Protein AF-A0A2I0TTV3-F1 (afdb_monomer_lite)

Secondary structure (DSSP, 8-state):
-HHHHHHHHTSS---HHHHHHHHHHHHHHHHHTS---HHHHHHHHHHHHHHTTT--S-HHHHHHHHHHHHHHHHHHTHHHHHHHHS--GGGGGGTTHHHHHHHHHHHH---GGGHHHHHHHTTTTHHHHTT--SSS-HHHHHHHHHHHHHHHHHHT--HHHHHHSHHHHHHHH--STT----HHHHHHHHHHHHHH-B-TTS-BHHHHHHHHHHHHHHHHHHHHHHHHHHHHHHHHH-TT-TTHHHHHHHHHHHGGGHHHHHHHHHHHHHTSGGGGGGGGHHHHHHHHHHHHHHHHHHHHHHHTSS--TT--S--HHHHHHHHHHHHHTT-HHHHHHT-HHHHHHHHHHHHHHHHHHHHHHHTTTT-HHHHHHHHHHHHHHHHHHHHHHHHHHHHHHHHHHHHHHHHHHHHHHHHHHHHHHHHHHHTSSS--PPPPPPP--

Organism: NCBI:txid1758121

Sequence (441 aa):
MNLHSKRVISDKKYSEQRLDVLSALVLAENTLNGPSTKQRRLIVSLALSVGTQMKTFKDEELIPLQLVLKKLDLISELTERVRAQCDCCFLYWHRAVFPIYLDDVYENAVDSARLHYMFSALRDCVPAMMHARHLESYEVLLECYDKEIMEVLNEGLDVLEIMRNIHVFVSRYLYNLNNQYPFERADKFNRGIRKLGITPDGQSYLDQFRQLISQIGNAMGYVRMIRSGGLHCCSSAIRQLDSVLSDLTRNFAEGTEYFKMLVDVFAPEFRSPKNMHLRNFYIIVPPLTLNFVEHSISCKEKLNKKNKSGAAFTDDGFAMGVAYILKLLDQYQEFDSLHWFQSVREKYVKEIRAVAKQQNVQSTNQDEKLLQTMNLTHKRLEVCLQEFELLYFSLSSARIFFRADKTAAEENQEKKEKEEESVKASNGDLSNPTPADPVVK

Foldseek 3Di:
DVVLLVVLVVDPDDDVLSVLLSVLVVLLVVLVPDDPDPVSLVSNVVSVVSNPPVVSDDPVRVVVVVVVSVVVVCVNCVVVVVCVVLQLLCCVVVVVVLLVVLVCCVVVVPPLVCVVVVVVSVCSNLVVLCPDPPDPHSVVVVVVSVVVSVVSVVVSDDPVVCLQCVVVVCVVPCPPPPLAAALVVLVVVLVVQPVVDAPPVRHTPLRVVLVVLLVQLVVVVVVVVVVVVVVVVVVVVPPDDDPVCVVVVVVVVVVVCPLVVVLVVCLCVCVDPVNSSLLCVLVNVLSSLVVVLVLLVVLCVCVPDPDNPSRDDDRLSSLLSSLSSCLSSVCPVVNVSNVRLVNLLVVLVVVLVVLVVVLVVCVVVPPVVVNVVSVVVNVVSVSSNVSSVVSVVSNVVSNVVSCVVVVVVVVVVVVVVVVVVVVCVVPVPDDDDDDDDDDDD

Structure (mmCIF, N/CA/C/O backbone):
data_AF-A0A2I0TTV3-F1
#
_entry.id   AF-A0A2I0TTV3-F1
#
loop_
_atom_site.group_PDB
_atom_site.id
_atom_site.type_symbol
_atom_site.label_atom_id
_atom_site.label_alt_id
_atom_site.label_comp_id
_atom_site.label_asym_id
_atom_site.label_entity_id
_atom_site.label_seq_id
_atom_site.pdbx_PDB_ins_code
_atom_site.Cartn_x
_atom_site.Cartn_y
_atom_site.Cartn_z
_atom_site.occupancy
_atom_site.B_iso_or_equiv
_atom_site.auth_seq_id
_atom_site.auth_comp_id
_atom_site.auth_asym_id
_atom_site.auth_atom_id
_atom_site.pdbx_PDB_model_num
ATOM 1 N N . MET A 1 1 ? 38.165 15.149 -43.017 1.00 55.03 1 MET A N 1
ATOM 2 C CA . MET A 1 1 ? 37.683 16.212 -43.926 1.00 55.03 1 MET A CA 1
ATOM 3 C C . MET A 1 1 ? 38.716 17.321 -44.111 1.00 55.03 1 MET A C 1
ATOM 5 O O . MET A 1 1 ? 39.082 17.566 -45.252 1.00 55.03 1 MET A O 1
ATOM 9 N N . ASN A 1 2 ? 39.307 17.868 -43.040 1.00 44.59 2 ASN A N 1
ATOM 10 C CA . ASN A 1 2 ? 40.382 18.879 -43.117 1.00 44.59 2 ASN A CA 1
ATOM 11 C C . ASN A 1 2 ? 41.636 18.535 -43.958 1.00 44.59 2 ASN A C 1
ATOM 13 O O . ASN A 1 2 ? 42.310 19.437 -44.449 1.00 44.59 2 ASN A O 1
ATOM 17 N N . LEU A 1 3 ? 41.989 17.256 -44.135 1.00 50.09 3 LEU A N 1
ATOM 18 C CA . LEU A 1 3 ? 43.100 16.856 -45.018 1.00 50.09 3 LEU A CA 1
ATOM 19 C C . LEU A 1 3 ? 42.711 16.882 -46.510 1.00 50.09 3 LEU A C 1
ATOM 21 O O . LEU A 1 3 ? 43.542 17.176 -47.367 1.00 50.09 3 LEU A O 1
ATOM 25 N N . HIS A 1 4 ? 41.449 16.585 -46.821 1.00 53.66 4 HIS A N 1
ATOM 26 C CA . HIS A 1 4 ? 40.929 16.491 -48.187 1.00 53.66 4 HIS A CA 1
ATOM 27 C C . HIS A 1 4 ? 40.528 17.854 -48.733 1.00 53.66 4 HIS A C 1
ATOM 29 O O . HIS A 1 4 ? 40.815 18.138 -49.892 1.00 53.66 4 HIS A O 1
ATOM 35 N N . SER A 1 5 ? 39.985 18.732 -47.883 1.00 50.31 5 SER A N 1
ATOM 36 C CA . SER A 1 5 ? 39.811 20.146 -48.224 1.00 50.31 5 SER A CA 1
ATOM 37 C C . SER A 1 5 ? 41.149 20.774 -48.632 1.00 50.31 5 SER A C 1
ATOM 39 O O . SER A 1 5 ? 41.233 21.420 -49.671 1.00 50.31 5 SER A O 1
ATOM 41 N N . LYS A 1 6 ? 42.236 20.467 -47.910 1.00 53.91 6 LYS A N 1
ATOM 42 C CA . LYS A 1 6 ? 43.600 20.905 -48.255 1.00 53.91 6 LYS A CA 1
ATOM 43 C C . LYS A 1 6 ? 44.154 20.294 -49.554 1.00 53.91 6 LYS A C 1
ATOM 45 O O . LYS A 1 6 ? 44.851 21.000 -50.276 1.00 53.91 6 LYS A O 1
ATOM 50 N N . ARG A 1 7 ? 43.834 19.034 -49.888 1.00 54.53 7 ARG A N 1
ATOM 51 C CA . ARG A 1 7 ? 44.236 18.386 -51.163 1.00 54.53 7 ARG A CA 1
ATOM 52 C C . ARG A 1 7 ? 43.535 18.970 -52.395 1.00 54.53 7 ARG A C 1
ATOM 54 O O . ARG A 1 7 ? 44.108 18.952 -53.477 1.00 54.53 7 ARG A O 1
ATOM 61 N N . VAL A 1 8 ? 42.311 19.476 -52.251 1.00 53.72 8 VAL A N 1
ATOM 62 C CA . VAL A 1 8 ? 41.564 20.105 -53.358 1.00 53.72 8 VAL A CA 1
ATOM 63 C C . VAL A 1 8 ? 42.044 21.542 -53.614 1.00 53.72 8 VAL A C 1
ATOM 65 O O . VAL A 1 8 ? 42.041 21.994 -54.755 1.00 53.72 8 VAL A O 1
ATOM 68 N N . ILE A 1 9 ? 42.526 22.239 -52.578 1.00 54.19 9 ILE A N 1
ATOM 69 C CA . ILE A 1 9 ? 43.019 23.628 -52.654 1.00 54.19 9 ILE A CA 1
ATOM 70 C C . ILE A 1 9 ? 44.376 23.747 -53.384 1.00 54.19 9 ILE A C 1
ATOM 72 O O . ILE A 1 9 ? 44.709 24.818 -53.889 1.00 54.19 9 ILE A O 1
ATOM 76 N N . SER A 1 10 ? 45.167 22.670 -53.488 1.00 52.09 10 SER A N 1
ATOM 77 C CA . SER A 1 10 ? 46.511 22.709 -54.095 1.00 52.09 10 SER A CA 1
ATOM 78 C C . SER A 1 10 ? 46.545 22.736 -55.632 1.00 52.09 10 SER A C 1
ATOM 80 O O . SER A 1 10 ? 47.626 22.852 -56.207 1.00 52.09 10 SER A O 1
ATOM 82 N N . ASP A 1 11 ? 45.400 22.642 -56.313 1.00 49.00 11 ASP A N 1
ATOM 83 C CA . ASP A 1 11 ? 45.318 22.461 -57.767 1.00 49.00 11 ASP A CA 1
ATOM 84 C C . ASP A 1 11 ? 44.865 23.765 -58.469 1.00 49.00 11 ASP A C 1
ATOM 86 O O . ASP A 1 11 ? 43.726 24.206 -58.335 1.00 49.00 11 ASP A O 1
ATOM 90 N N . LYS A 1 12 ? 45.766 24.418 -59.221 1.00 51.22 12 LYS A N 1
ATOM 91 C CA . LYS A 1 12 ? 45.650 25.808 -59.741 1.00 51.22 12 LYS A CA 1
ATOM 92 C C . LYS A 1 12 ? 44.566 26.073 -60.816 1.00 51.22 12 LYS A C 1
ATOM 94 O O . LYS A 1 12 ? 44.585 27.131 -61.441 1.00 51.22 12 LYS A O 1
ATOM 99 N N . LYS A 1 13 ? 43.608 25.169 -61.043 1.00 51.81 13 LYS A N 1
ATOM 100 C CA . LYS A 1 13 ? 42.448 25.394 -61.931 1.00 51.81 13 LYS A CA 1
ATOM 101 C C . LYS A 1 13 ? 41.146 25.164 -61.162 1.00 51.81 13 LYS A C 1
ATOM 103 O O . LYS A 1 13 ? 40.658 24.039 -61.069 1.00 51.81 13 LYS A O 1
ATOM 108 N N . TYR A 1 14 ? 40.582 26.242 -60.623 1.00 56.88 14 TYR A N 1
ATOM 109 C CA . TYR A 1 14 ? 39.260 26.234 -59.997 1.00 56.88 14 TYR A CA 1
ATOM 110 C C . TYR A 1 14 ? 38.180 26.116 -61.081 1.00 56.88 14 TYR A C 1
ATOM 112 O O . TYR A 1 14 ? 37.900 27.070 -61.798 1.00 56.88 14 TYR A O 1
ATOM 120 N N . SER A 1 15 ? 37.599 24.926 -61.222 1.00 64.75 15 SER A N 1
ATOM 121 C CA . SER A 1 15 ? 36.318 24.730 -61.911 1.00 64.75 15 SER A CA 1
ATOM 122 C C . SER A 1 15 ? 35.194 24.966 -60.897 1.00 64.75 15 SER A C 1
ATOM 124 O O . SER A 1 15 ? 35.332 24.514 -59.759 1.00 64.75 15 SER A O 1
ATOM 126 N N . GLU A 1 16 ? 34.103 25.641 -61.282 1.00 66.81 16 GLU A N 1
ATOM 127 C CA . GLU A 1 16 ? 32.927 25.895 -60.418 1.00 66.81 16 GLU A CA 1
ATOM 128 C C . GLU A 1 16 ? 32.463 24.618 -59.695 1.00 66.81 16 GLU A C 1
ATOM 130 O O . GLU A 1 16 ? 32.281 24.611 -58.480 1.00 66.81 16 GLU A O 1
ATOM 135 N N . GLN A 1 17 ? 32.467 23.486 -60.403 1.00 67.56 17 GLN A N 1
ATOM 136 C CA . GLN A 1 17 ? 32.089 22.178 -59.862 1.00 67.56 17 GLN A CA 1
ATOM 137 C C . GLN A 1 17 ? 32.987 21.689 -58.707 1.00 67.56 17 GLN A C 1
ATOM 139 O O . GLN A 1 17 ? 32.539 20.940 -57.841 1.00 67.56 17 GLN A O 1
ATOM 144 N N . ARG A 1 18 ? 34.269 22.085 -58.660 1.00 70.88 18 ARG A N 1
ATOM 145 C CA . ARG A 1 18 ? 35.173 21.733 -57.545 1.00 70.88 18 ARG A CA 1
ATOM 146 C C . ARG A 1 18 ? 34.912 22.590 -56.304 1.00 70.88 18 ARG A C 1
ATOM 148 O O . ARG A 1 18 ? 35.136 22.121 -55.189 1.00 70.88 18 ARG A O 1
ATOM 155 N N . LEU A 1 19 ? 34.447 23.823 -56.495 1.00 75.94 19 LEU A N 1
ATOM 156 C CA . LEU A 1 19 ? 34.101 24.749 -55.416 1.00 75.94 19 LEU A CA 1
ATOM 157 C C . LEU A 1 19 ? 32.809 24.301 -54.715 1.00 75.94 19 LEU A C 1
ATOM 159 O O . LEU A 1 19 ? 32.746 24.307 -53.483 1.00 75.94 19 LEU A O 1
ATOM 163 N N . ASP A 1 20 ? 31.846 23.793 -55.484 1.00 79.00 20 ASP A N 1
ATOM 164 C CA . ASP A 1 20 ? 30.617 23.184 -54.963 1.00 79.00 20 ASP A CA 1
ATOM 165 C C . ASP A 1 20 ? 30.905 21.934 -54.119 1.00 79.00 20 ASP A C 1
ATOM 167 O O . ASP A 1 20 ? 30.385 21.791 -53.011 1.00 79.00 20 ASP A O 1
ATOM 171 N N . VAL A 1 21 ? 31.806 21.059 -54.585 1.00 79.25 21 VAL A N 1
ATOM 172 C CA . VAL A 1 21 ? 32.236 19.865 -53.834 1.00 79.25 21 VAL A CA 1
ATOM 173 C C . VAL A 1 21 ? 32.922 20.241 -52.522 1.00 79.25 21 VAL A C 1
ATOM 175 O O . VAL A 1 21 ? 32.627 19.656 -51.480 1.00 79.25 21 VAL A O 1
ATOM 178 N N . LEU A 1 22 ? 33.814 21.234 -52.540 1.00 77.56 22 LEU A N 1
ATOM 179 C CA . LEU A 1 22 ? 34.493 21.695 -51.329 1.00 77.56 22 LEU A CA 1
ATOM 180 C C . LEU A 1 22 ? 33.498 22.291 -50.321 1.00 77.56 22 LEU A C 1
ATOM 182 O O . LEU A 1 22 ? 33.570 21.989 -49.130 1.00 77.56 22 LEU A O 1
ATOM 186 N N . SER A 1 23 ? 32.545 23.085 -50.808 1.00 82.56 23 SER A N 1
ATOM 187 C CA . SER A 1 23 ? 31.500 23.699 -49.983 1.00 82.56 23 SER A CA 1
ATOM 188 C C . SER A 1 23 ? 30.578 22.648 -49.363 1.00 82.56 23 SER A C 1
ATOM 190 O O . SER A 1 23 ? 30.254 22.740 -48.179 1.00 82.56 23 SER A O 1
ATOM 192 N N . ALA A 1 24 ? 30.227 21.599 -50.115 1.00 85.00 24 ALA A N 1
ATOM 193 C CA . ALA A 1 24 ? 29.465 20.464 -49.602 1.00 85.00 24 ALA A CA 1
ATOM 194 C C . ALA A 1 24 ? 30.220 19.726 -48.480 1.00 85.00 24 ALA A C 1
ATOM 196 O O . ALA A 1 24 ? 29.636 19.408 -47.446 1.00 85.00 24 ALA A O 1
ATOM 197 N N . LEU A 1 25 ? 31.532 19.511 -48.615 1.00 82.50 25 LEU A N 1
ATOM 198 C CA . LEU A 1 25 ? 32.323 18.851 -47.568 1.00 82.50 25 LEU A CA 1
ATOM 199 C C . LEU A 1 25 ? 32.468 19.702 -46.301 1.00 82.50 25 LEU A C 1
ATOM 201 O O . LEU A 1 25 ? 32.349 19.174 -45.197 1.00 82.50 25 LEU A O 1
ATOM 205 N N . VAL A 1 26 ? 32.654 21.017 -46.438 1.00 84.69 26 VAL A N 1
ATOM 206 C CA . VAL A 1 26 ? 32.671 21.939 -45.288 1.00 84.69 26 VAL A CA 1
ATOM 207 C C . VAL A 1 26 ? 31.306 21.972 -44.593 1.00 84.69 26 VAL A C 1
ATOM 209 O O . VAL A 1 26 ? 31.233 21.960 -43.363 1.00 84.69 26 VAL A O 1
ATOM 212 N N . LEU A 1 27 ? 30.213 21.949 -45.360 1.00 86.88 27 LEU A N 1
ATOM 213 C CA . LEU A 1 27 ? 28.861 21.857 -44.813 1.00 86.88 27 LEU A CA 1
ATOM 214 C C . LEU A 1 27 ? 28.654 20.549 -44.034 1.00 86.88 27 LEU A C 1
ATOM 216 O O . LEU A 1 27 ? 28.093 20.580 -42.937 1.00 86.88 27 LEU A O 1
ATOM 220 N N . ALA A 1 28 ? 29.135 19.417 -44.556 1.00 86.25 28 ALA A N 1
ATOM 221 C CA . ALA A 1 28 ? 29.077 18.127 -43.871 1.00 86.25 28 ALA A CA 1
ATOM 222 C C . ALA A 1 28 ? 29.886 18.133 -42.559 1.00 86.25 28 ALA A C 1
ATOM 224 O O . ALA A 1 28 ? 29.402 17.657 -41.535 1.00 86.25 28 ALA A O 1
ATOM 225 N N . GLU A 1 29 ? 31.086 18.719 -42.551 1.00 84.62 29 GLU A N 1
ATOM 226 C CA . GLU A 1 29 ? 31.913 18.852 -41.344 1.00 84.62 29 GLU A CA 1
ATOM 227 C C . GLU A 1 29 ? 31.228 19.712 -40.269 1.00 84.62 29 GLU A C 1
ATOM 229 O O . GLU A 1 29 ? 31.106 19.302 -39.114 1.00 84.62 29 GLU A O 1
ATOM 234 N N . ASN A 1 30 ? 30.695 20.871 -40.658 1.00 85.88 30 ASN A N 1
ATOM 235 C CA . ASN A 1 30 ? 30.017 21.779 -39.733 1.00 85.88 30 ASN A CA 1
ATOM 236 C C . ASN A 1 30 ? 28.715 21.192 -39.170 1.00 85.88 30 ASN A C 1
ATOM 238 O O . ASN A 1 30 ? 28.368 21.438 -38.015 1.00 85.88 30 ASN A O 1
ATOM 242 N N . THR A 1 31 ? 27.988 20.406 -39.966 1.00 86.62 31 THR A N 1
ATOM 243 C CA . THR A 1 31 ? 26.743 19.759 -39.521 1.00 86.62 31 THR A CA 1
ATOM 244 C C . THR A 1 31 ? 26.992 18.556 -38.612 1.00 86.62 31 THR A C 1
ATOM 246 O O . THR A 1 31 ? 26.189 18.333 -37.701 1.00 86.62 31 THR A O 1
ATOM 249 N N . LEU A 1 32 ? 28.113 17.847 -38.794 1.00 83.44 32 LEU A N 1
ATOM 250 C CA . LEU A 1 32 ? 28.573 16.771 -37.907 1.00 83.44 32 LEU A CA 1
ATOM 251 C C . LEU A 1 32 ? 29.070 17.276 -36.544 1.00 83.44 32 LEU A C 1
ATOM 253 O O . LEU A 1 32 ? 28.938 16.559 -35.557 1.00 83.44 32 LEU A O 1
ATOM 257 N N . ASN A 1 33 ? 29.564 18.515 -36.452 1.00 82.62 33 ASN A N 1
ATOM 258 C CA . ASN A 1 33 ? 30.024 19.137 -35.199 1.00 82.62 33 ASN A CA 1
ATOM 259 C C . ASN A 1 33 ? 28.888 19.557 -34.235 1.00 82.62 33 ASN A C 1
ATOM 261 O O . ASN A 1 33 ? 29.072 20.420 -33.379 1.00 82.62 33 ASN A O 1
ATOM 265 N N . GLY A 1 34 ? 27.695 18.968 -34.336 1.00 79.25 34 GLY A N 1
ATOM 266 C CA . GLY A 1 34 ? 26.606 19.236 -33.396 1.00 79.25 34 GLY A CA 1
ATOM 267 C C . GLY A 1 34 ? 25.599 18.089 -33.280 1.00 79.25 34 GLY A C 1
ATOM 268 O O . GLY A 1 34 ? 25.875 16.979 -33.731 1.00 79.25 34 GLY A O 1
ATOM 269 N N . PRO A 1 35 ? 24.429 18.314 -32.652 1.00 79.56 35 PRO A N 1
ATOM 270 C CA . PRO A 1 35 ? 23.488 17.239 -32.335 1.00 79.56 35 PRO A CA 1
ATOM 271 C C . PRO A 1 35 ? 22.981 16.520 -33.591 1.00 79.56 35 PRO A C 1
ATOM 273 O O . PRO A 1 35 ? 22.618 17.156 -34.579 1.00 79.56 35 PRO A O 1
ATOM 276 N N . SER A 1 36 ? 22.905 15.189 -33.536 1.00 81.75 36 SER A N 1
ATOM 277 C CA . SER A 1 36 ? 22.537 14.321 -34.667 1.00 81.75 36 SER A CA 1
ATOM 278 C C . SER A 1 36 ? 21.022 14.261 -34.914 1.00 81.75 36 SER A C 1
ATOM 280 O O . SER A 1 36 ? 20.390 13.208 -34.856 1.00 81.75 36 SER A O 1
ATOM 282 N N . THR A 1 37 ? 20.403 15.412 -35.186 1.00 85.69 37 THR A N 1
ATOM 283 C CA . THR A 1 37 ? 18.973 15.484 -35.528 1.00 85.69 37 THR A CA 1
ATOM 284 C C . THR A 1 37 ? 18.693 14.866 -36.903 1.00 85.69 37 THR A C 1
ATOM 286 O O . THR A 1 37 ? 19.565 14.851 -37.773 1.00 85.69 37 THR A O 1
ATOM 289 N N . LYS A 1 38 ? 17.456 14.398 -37.147 1.00 84.25 38 LYS A N 1
ATOM 290 C CA . LYS A 1 38 ? 17.036 13.830 -38.451 1.00 84.25 38 LYS A CA 1
ATOM 291 C C . LYS A 1 38 ? 17.371 14.757 -39.632 1.00 84.25 38 LYS A C 1
ATOM 293 O O . LYS A 1 38 ? 17.888 14.305 -40.647 1.00 84.25 38 LYS A O 1
ATOM 298 N N . GLN A 1 39 ? 17.154 16.062 -39.464 1.00 87.75 39 GLN A N 1
ATOM 299 C CA . GLN A 1 39 ? 17.444 17.083 -40.478 1.00 87.75 39 GLN A CA 1
ATOM 300 C C . GLN A 1 39 ? 18.947 17.218 -40.759 1.00 87.75 39 GLN A C 1
ATOM 302 O O . GLN A 1 39 ? 19.353 17.275 -41.915 1.00 87.75 39 GLN A O 1
ATOM 307 N N . ARG A 1 40 ? 19.792 17.225 -39.720 1.00 88.25 40 ARG A N 1
ATOM 308 C CA . ARG A 1 40 ? 21.251 17.330 -39.883 1.00 88.25 40 ARG A CA 1
ATOM 309 C C . ARG A 1 40 ? 21.845 16.085 -40.529 1.00 88.25 40 ARG A C 1
ATOM 311 O O . ARG A 1 40 ? 22.670 16.221 -41.423 1.00 88.25 40 ARG A O 1
ATOM 318 N N . ARG A 1 41 ? 21.381 14.890 -40.148 1.00 85.94 41 ARG A N 1
ATOM 319 C CA . ARG A 1 41 ? 21.803 13.622 -40.773 1.00 85.94 41 ARG A CA 1
ATOM 320 C C . ARG A 1 41 ? 21.450 13.582 -42.263 1.00 85.94 41 ARG A C 1
ATOM 322 O O . ARG A 1 41 ? 22.276 13.179 -43.078 1.00 85.94 41 ARG A O 1
ATOM 329 N N . LEU A 1 42 ? 20.274 14.096 -42.630 1.00 87.38 42 LEU A N 1
ATOM 330 C CA . LEU A 1 42 ? 19.861 14.243 -44.027 1.00 87.38 42 LEU A CA 1
ATOM 331 C C . LEU A 1 42 ? 20.756 15.230 -44.795 1.00 87.38 42 LEU A C 1
ATOM 333 O O . LEU A 1 42 ? 21.198 14.914 -45.897 1.00 87.38 42 LEU A O 1
ATOM 337 N N . ILE A 1 43 ? 21.097 16.378 -44.199 1.00 88.88 43 ILE A N 1
ATOM 338 C CA . ILE A 1 43 ? 22.029 17.346 -44.803 1.00 88.88 43 ILE A CA 1
ATOM 339 C C . ILE A 1 43 ? 23.422 16.730 -44.990 1.00 88.88 43 ILE A C 1
ATOM 341 O O . ILE A 1 43 ? 23.999 16.872 -46.063 1.00 88.88 43 ILE A O 1
ATOM 345 N N . VAL A 1 44 ? 23.944 16.000 -43.998 1.00 88.25 44 VAL A N 1
ATOM 346 C CA . VAL A 1 44 ? 25.232 15.288 -44.097 1.00 88.25 44 VAL A CA 1
ATOM 347 C C . VAL A 1 44 ? 25.198 14.245 -45.217 1.00 88.25 44 VAL A C 1
ATOM 349 O O . VAL A 1 44 ? 26.130 14.175 -46.015 1.00 88.25 44 VAL A O 1
ATOM 352 N N . SER A 1 45 ? 24.120 13.462 -45.316 1.00 86.31 45 SER A N 1
ATOM 353 C CA . SER A 1 45 ? 23.946 12.451 -46.366 1.00 86.31 45 SER A CA 1
ATOM 354 C C . SER A 1 45 ? 23.919 13.074 -47.768 1.00 86.31 45 SER A C 1
ATOM 356 O O . SER A 1 45 ? 24.623 12.608 -48.668 1.00 86.31 45 SER A O 1
ATOM 358 N N . LEU A 1 46 ? 23.181 14.174 -47.946 1.00 86.94 46 LEU A N 1
ATOM 359 C CA . LEU A 1 46 ? 23.123 14.924 -49.204 1.00 86.94 46 LEU A CA 1
ATOM 360 C C . LEU A 1 46 ? 24.478 15.550 -49.555 1.00 86.94 46 LEU A C 1
ATOM 362 O O . LEU A 1 46 ? 24.956 15.410 -50.679 1.00 86.94 46 LEU A O 1
ATOM 366 N N . ALA A 1 47 ? 25.129 16.187 -48.584 1.00 87.38 47 ALA A N 1
ATOM 367 C CA . ALA A 1 47 ? 26.420 16.838 -48.761 1.00 87.38 47 ALA A CA 1
ATOM 368 C C . ALA A 1 47 ? 27.537 15.841 -49.118 1.00 87.38 47 ALA A C 1
ATOM 370 O O . ALA A 1 47 ? 28.358 16.113 -49.992 1.00 87.38 47 ALA A O 1
ATOM 371 N N . LEU A 1 48 ? 27.538 14.651 -48.510 1.00 84.12 48 LEU A N 1
ATOM 372 C CA . LEU A 1 48 ? 28.458 13.566 -48.864 1.00 84.12 48 LEU A CA 1
ATOM 373 C C . LEU A 1 48 ? 28.130 12.936 -50.221 1.00 84.12 48 LEU A C 1
ATOM 375 O O . LEU A 1 48 ? 29.047 12.555 -50.948 1.00 84.12 48 LEU A O 1
ATOM 379 N N . SER A 1 49 ? 26.850 12.863 -50.595 1.00 83.44 49 SER A N 1
ATOM 380 C CA . SER A 1 49 ? 26.433 12.384 -51.920 1.00 83.44 49 SER A CA 1
ATOM 381 C C . SER A 1 49 ? 26.926 13.308 -53.034 1.00 83.44 49 SER A C 1
ATOM 383 O O . SER A 1 49 ? 27.382 12.819 -54.058 1.00 83.44 49 SER A O 1
ATOM 385 N N . VAL A 1 50 ? 26.910 14.629 -52.824 1.00 82.69 50 VAL A N 1
ATOM 386 C CA . VAL A 1 50 ? 27.495 15.613 -53.756 1.00 82.69 50 VAL A CA 1
ATOM 387 C C . VAL A 1 50 ? 29.027 15.571 -53.703 1.00 82.69 50 VAL A C 1
ATOM 389 O O . VAL A 1 50 ? 29.690 15.528 -54.737 1.00 82.69 50 VAL A O 1
ATOM 392 N N . GLY A 1 51 ? 29.607 15.497 -52.502 1.00 75.31 51 GLY A N 1
ATOM 393 C CA . GLY A 1 51 ? 31.057 15.490 -52.295 1.00 75.31 51 GLY A CA 1
ATOM 394 C C . GLY A 1 51 ? 31.793 14.258 -52.844 1.00 75.31 51 GLY A C 1
ATOM 395 O O . GLY A 1 51 ? 33.009 14.295 -53.026 1.00 75.31 51 GLY A O 1
ATOM 396 N N . THR A 1 52 ? 31.079 13.167 -53.131 1.00 74.62 52 THR A N 1
ATOM 397 C CA . THR A 1 52 ? 31.642 11.918 -53.679 1.00 74.62 52 THR A CA 1
ATOM 398 C C . THR A 1 52 ? 31.564 11.819 -55.207 1.00 74.62 52 THR A C 1
ATOM 400 O O . THR A 1 52 ? 32.278 11.001 -55.787 1.00 74.62 52 THR A O 1
ATOM 403 N N . GLN A 1 53 ? 30.800 12.688 -55.885 1.00 70.06 53 GLN A N 1
ATOM 404 C CA . GLN A 1 53 ? 30.614 12.646 -57.348 1.00 70.06 53 GLN A CA 1
ATOM 405 C C . GLN A 1 53 ? 31.915 12.842 -58.144 1.00 70.06 53 GLN A C 1
ATOM 407 O O . GLN A 1 53 ? 32.060 12.302 -59.236 1.00 70.06 53 GLN A O 1
ATOM 412 N N . MET A 1 54 ? 32.895 13.557 -57.583 1.00 64.31 54 MET A N 1
ATOM 413 C CA . MET A 1 54 ? 34.183 13.848 -58.230 1.00 64.31 54 MET A CA 1
ATOM 414 C C . MET A 1 54 ? 35.295 12.829 -57.911 1.00 64.31 54 MET A C 1
ATOM 416 O O . MET A 1 54 ? 36.466 13.114 -58.160 1.00 64.31 54 MET A O 1
ATOM 420 N N . LYS A 1 55 ? 34.973 11.657 -57.328 1.00 65.81 55 LYS A N 1
ATOM 421 C CA . LYS A 1 55 ? 35.966 10.677 -56.822 1.00 65.81 55 LYS A CA 1
ATOM 422 C C . LYS A 1 55 ? 37.028 11.313 -55.907 1.00 65.81 55 LYS A C 1
ATOM 424 O O . LYS A 1 55 ? 38.191 10.919 -55.898 1.00 65.81 55 LYS A O 1
ATOM 429 N N . THR A 1 56 ? 36.634 12.332 -55.143 1.00 64.25 56 THR A N 1
ATOM 430 C CA . THR A 1 56 ? 37.534 13.071 -54.242 1.00 64.25 56 THR A CA 1
ATOM 431 C C . THR A 1 56 ? 38.037 12.200 -53.086 1.00 64.25 56 THR A C 1
ATOM 433 O O . THR A 1 56 ? 39.119 12.444 -52.553 1.00 64.25 56 THR A O 1
ATOM 436 N N . PHE A 1 57 ? 37.281 11.159 -52.729 1.00 65.06 57 PHE A N 1
ATOM 437 C CA . PHE A 1 57 ? 37.686 10.118 -51.789 1.00 65.06 57 PHE A CA 1
ATOM 438 C C . PHE A 1 57 ? 38.110 8.859 -52.541 1.00 65.06 57 PHE A C 1
ATOM 440 O O . PHE A 1 57 ? 37.461 8.469 -53.512 1.00 65.06 57 PHE A O 1
ATOM 447 N N . LYS A 1 58 ? 39.170 8.202 -52.061 1.00 69.88 58 LYS A N 1
ATOM 448 C CA . LYS A 1 58 ? 39.465 6.815 -52.437 1.00 69.88 58 LYS A CA 1
ATOM 449 C C . LYS A 1 58 ? 38.504 5.881 -51.700 1.00 69.88 58 LYS A C 1
ATOM 451 O O . LYS A 1 58 ? 38.128 6.174 -50.564 1.00 69.88 58 LYS A O 1
ATOM 456 N N . ASP A 1 59 ? 38.163 4.743 -52.300 1.00 68.81 59 ASP A N 1
ATOM 457 C CA . ASP A 1 59 ? 37.229 3.774 -51.703 1.00 68.81 59 ASP A CA 1
ATOM 458 C C . ASP A 1 59 ? 37.685 3.308 -50.305 1.00 68.81 59 ASP A C 1
ATOM 460 O O . ASP A 1 59 ? 36.874 3.203 -49.386 1.00 68.81 59 ASP A O 1
ATOM 464 N N . GLU A 1 60 ? 38.998 3.160 -50.100 1.00 74.38 60 GLU A N 1
ATOM 465 C CA . GLU A 1 60 ? 39.622 2.818 -48.810 1.00 74.38 60 GLU A CA 1
ATOM 466 C C . GLU A 1 60 ? 39.353 3.844 -47.691 1.00 74.38 60 GLU A C 1
ATOM 468 O O . GLU A 1 60 ? 39.314 3.486 -46.516 1.00 74.38 60 GLU A O 1
ATOM 473 N N . GLU A 1 61 ? 39.140 5.119 -48.033 1.00 73.75 61 GLU A N 1
ATOM 474 C CA . GLU A 1 61 ? 38.869 6.206 -47.079 1.00 73.75 61 GLU A CA 1
ATOM 475 C C . GLU A 1 61 ? 37.360 6.448 -46.897 1.00 73.75 61 GLU A C 1
ATOM 477 O O . GLU A 1 61 ? 36.917 6.913 -45.842 1.00 73.75 61 GLU A O 1
ATOM 482 N N . LEU A 1 62 ? 36.556 6.114 -47.912 1.00 75.88 62 LEU A N 1
ATOM 483 C CA . LEU A 1 62 ? 35.104 6.285 -47.894 1.00 75.88 62 LEU A CA 1
ATOM 484 C C . LEU A 1 62 ? 34.410 5.210 -47.045 1.00 75.88 62 LEU A C 1
ATOM 486 O O . LEU A 1 62 ? 33.460 5.517 -46.321 1.00 75.88 62 LEU A O 1
ATOM 490 N N . ILE A 1 63 ? 34.901 3.968 -47.092 1.00 81.12 63 ILE A N 1
ATOM 491 C CA . ILE A 1 63 ? 34.324 2.831 -46.358 1.00 81.12 63 ILE A CA 1
ATOM 492 C C . ILE A 1 63 ? 34.311 3.071 -44.831 1.00 81.12 63 ILE A C 1
ATOM 494 O O . ILE A 1 63 ? 33.244 2.925 -44.222 1.00 81.12 63 ILE A O 1
ATOM 498 N N . PRO A 1 64 ? 35.416 3.495 -44.178 1.00 84.62 64 PRO A N 1
ATOM 499 C CA . PRO A 1 64 ? 35.408 3.800 -42.746 1.00 84.62 64 PRO A CA 1
ATOM 500 C C . PRO A 1 64 ? 34.445 4.934 -42.376 1.00 84.62 64 PRO A C 1
ATOM 502 O O . PRO A 1 64 ? 33.752 4.847 -41.362 1.00 84.62 64 PRO A O 1
ATOM 505 N N . LEU A 1 65 ? 34.357 5.979 -43.208 1.00 82.50 65 LEU A N 1
ATOM 506 C CA . LEU A 1 65 ? 33.456 7.111 -42.976 1.00 82.50 65 LEU A CA 1
ATOM 507 C C . LEU A 1 65 ? 31.984 6.678 -43.047 1.00 82.50 65 LEU A C 1
ATOM 509 O O . LEU A 1 65 ? 31.201 7.008 -42.157 1.00 82.50 65 LEU A O 1
ATOM 513 N N . GLN A 1 66 ? 31.615 5.886 -44.056 1.00 82.69 66 GLN A N 1
ATOM 514 C CA . GLN A 1 66 ? 30.268 5.325 -44.180 1.00 82.69 66 GLN A CA 1
ATOM 515 C C . GLN A 1 66 ? 29.909 4.416 -42.999 1.00 82.69 66 GLN A C 1
ATOM 517 O O . GLN A 1 66 ? 28.774 4.445 -42.524 1.00 82.69 66 GLN A O 1
ATOM 522 N N . LEU A 1 67 ? 30.864 3.630 -42.493 1.00 86.50 67 LEU A N 1
ATOM 523 C CA . LEU A 1 67 ? 30.645 2.772 -41.328 1.00 86.50 67 LEU A CA 1
ATOM 524 C C . LEU A 1 67 ? 30.349 3.593 -40.064 1.00 86.50 67 LEU A C 1
ATOM 526 O O . LEU A 1 67 ? 29.437 3.254 -39.310 1.00 86.50 67 LEU A O 1
ATOM 530 N N . VAL A 1 68 ? 31.101 4.671 -39.830 1.00 85.94 68 VAL A N 1
ATOM 531 C CA . VAL A 1 68 ? 30.895 5.555 -38.672 1.00 85.94 68 VAL A CA 1
ATOM 532 C C . VAL A 1 68 ? 29.554 6.281 -38.766 1.00 85.94 68 VAL A C 1
ATOM 534 O O . VAL A 1 68 ? 28.829 6.334 -37.776 1.00 85.94 68 VAL A O 1
ATOM 537 N N . LEU A 1 69 ? 29.174 6.766 -39.951 1.00 85.25 69 LEU A N 1
ATOM 538 C CA . LEU A 1 69 ? 27.874 7.410 -40.163 1.00 85.25 69 LEU A CA 1
ATOM 539 C C . LEU A 1 69 ? 26.710 6.437 -39.947 1.00 85.25 69 LEU A C 1
ATOM 541 O O . LEU A 1 69 ? 25.760 6.780 -39.252 1.00 85.25 69 LEU A O 1
ATOM 545 N N . LYS A 1 70 ? 26.828 5.187 -40.415 1.00 87.56 70 LYS A N 1
ATOM 546 C CA . LYS A 1 70 ? 25.838 4.137 -40.120 1.00 87.56 70 LYS A CA 1
ATOM 547 C C . LYS A 1 70 ? 25.700 3.873 -38.620 1.00 87.56 70 LYS A C 1
ATOM 549 O O . LYS A 1 70 ? 24.589 3.694 -38.130 1.00 87.56 70 LYS A O 1
ATOM 554 N N . LYS A 1 71 ? 26.809 3.852 -37.871 1.00 87.56 71 LYS A N 1
ATOM 555 C CA . LYS A 1 71 ? 26.764 3.723 -36.403 1.00 87.56 71 LYS A CA 1
ATOM 556 C C . LYS A 1 71 ? 26.082 4.929 -35.755 1.00 87.56 71 LYS A C 1
ATOM 558 O O . LYS A 1 71 ? 25.288 4.748 -34.837 1.00 87.56 71 LYS A O 1
ATOM 563 N N . LEU A 1 72 ? 26.356 6.136 -36.247 1.00 85.19 72 LEU A N 1
ATOM 564 C CA . LEU A 1 72 ? 25.727 7.364 -35.766 1.00 85.19 72 LEU A CA 1
ATOM 565 C C . LEU A 1 72 ? 24.212 7.359 -36.011 1.00 85.19 72 LEU A C 1
ATOM 567 O O . LEU A 1 72 ? 23.455 7.729 -35.114 1.00 85.19 72 LEU A O 1
ATOM 571 N N . ASP A 1 73 ? 23.766 6.886 -37.177 1.00 85.38 73 ASP A N 1
ATOM 572 C CA . ASP A 1 73 ? 22.346 6.715 -37.496 1.00 85.38 73 ASP A CA 1
ATOM 573 C C . ASP A 1 73 ? 21.669 5.724 -36.546 1.00 85.38 73 ASP A C 1
ATOM 575 O O . ASP A 1 73 ? 20.617 6.029 -35.982 1.00 85.38 73 ASP A O 1
ATOM 579 N N . LEU A 1 74 ? 22.304 4.572 -36.305 1.00 83.56 74 LEU A N 1
ATOM 580 C CA . LEU A 1 74 ? 21.794 3.553 -35.384 1.00 83.56 74 LEU A CA 1
ATOM 581 C C . LEU A 1 74 ? 21.635 4.088 -33.957 1.00 83.56 74 LEU A C 1
ATOM 583 O O . LEU A 1 74 ? 20.599 3.862 -33.338 1.00 83.56 74 LEU A O 1
ATOM 587 N N . ILE A 1 75 ? 22.632 4.815 -33.445 1.00 85.81 75 ILE A N 1
ATOM 588 C CA . ILE A 1 75 ? 22.579 5.413 -32.102 1.00 85.81 75 ILE A CA 1
ATOM 589 C C . ILE A 1 75 ? 21.494 6.495 -32.042 1.00 85.81 75 ILE A C 1
ATOM 591 O O . ILE A 1 75 ? 20.730 6.550 -31.081 1.00 85.81 75 ILE A O 1
ATOM 595 N N . SER A 1 76 ? 21.390 7.321 -33.085 1.00 85.19 76 SER A N 1
ATOM 596 C CA . SER A 1 76 ? 20.417 8.420 -33.152 1.00 85.19 76 SER A CA 1
ATOM 597 C C . SER A 1 76 ? 18.965 7.936 -33.241 1.00 85.19 76 SER A C 1
ATOM 599 O O . SER A 1 76 ? 18.050 8.681 -32.898 1.00 85.19 76 SER A O 1
ATOM 601 N N . GLU A 1 77 ? 18.740 6.704 -33.702 1.00 85.00 77 GLU A N 1
ATOM 602 C CA . GLU A 1 77 ? 17.416 6.083 -33.850 1.00 85.00 77 GLU A CA 1
ATOM 603 C C . GLU A 1 77 ? 17.131 5.000 -32.807 1.00 85.00 77 GLU A C 1
ATOM 605 O O . GLU A 1 77 ? 16.069 4.379 -32.854 1.00 85.00 77 GLU A O 1
ATOM 610 N N . LEU A 1 78 ? 18.048 4.760 -31.865 1.00 82.56 78 LEU A N 1
ATOM 611 C CA . LEU A 1 78 ? 17.963 3.637 -30.932 1.00 82.56 78 LEU A CA 1
ATOM 612 C C . LEU A 1 78 ? 16.627 3.618 -30.181 1.00 82.56 78 LEU A C 1
ATOM 614 O O . LEU A 1 78 ? 15.945 2.598 -30.160 1.00 82.56 78 LEU A O 1
ATOM 618 N N . THR A 1 79 ? 16.214 4.758 -29.628 1.00 77.31 79 THR A N 1
ATOM 619 C CA . THR A 1 79 ? 14.965 4.871 -28.864 1.00 77.31 79 THR A CA 1
ATOM 620 C C . THR A 1 79 ? 13.725 4.608 -29.722 1.00 77.31 79 THR A C 1
ATOM 622 O O . THR A 1 79 ? 12.801 3.942 -29.263 1.00 77.31 79 THR A O 1
ATOM 625 N N . GLU A 1 80 ? 13.693 5.100 -30.966 1.00 82.25 80 GLU A N 1
ATOM 626 C CA . GLU A 1 80 ? 12.566 4.862 -31.882 1.00 82.25 80 GLU A CA 1
ATOM 627 C C . GLU A 1 80 ? 12.503 3.390 -32.304 1.00 82.25 80 GLU A C 1
ATOM 629 O O . GLU A 1 80 ? 11.422 2.804 -32.324 1.00 82.25 80 GLU A O 1
ATOM 634 N N . ARG A 1 81 ? 13.657 2.765 -32.570 1.00 82.62 81 ARG A N 1
ATOM 635 C CA . ARG A 1 81 ? 13.739 1.347 -32.943 1.00 82.62 81 ARG A CA 1
ATOM 636 C C . ARG A 1 81 ? 13.358 0.422 -31.794 1.00 82.62 81 ARG A C 1
ATOM 638 O O . ARG A 1 81 ? 12.587 -0.503 -32.015 1.00 82.62 81 ARG A O 1
ATOM 645 N N . VAL A 1 82 ? 13.853 0.681 -30.581 1.00 82.06 82 VAL A N 1
ATOM 646 C CA . VAL A 1 82 ? 13.476 -0.093 -29.386 1.00 82.06 82 VAL A CA 1
ATOM 647 C C . VAL A 1 82 ? 11.975 0.029 -29.143 1.00 82.06 82 VAL A C 1
ATOM 649 O O . VAL A 1 82 ? 11.306 -0.985 -28.986 1.00 82.06 82 VAL A O 1
ATOM 652 N N . ARG A 1 83 ? 11.417 1.244 -29.206 1.00 80.62 83 ARG A N 1
ATOM 653 C CA . ARG A 1 83 ? 9.972 1.447 -29.045 1.00 80.62 83 ARG A CA 1
ATOM 654 C C . ARG A 1 83 ? 9.158 0.693 -30.100 1.00 80.62 83 ARG A C 1
ATOM 656 O O . ARG A 1 83 ? 8.166 0.081 -29.743 1.00 80.62 83 ARG A O 1
ATOM 663 N N . ALA A 1 84 ? 9.581 0.706 -31.364 1.00 83.00 84 ALA A N 1
ATOM 664 C CA . ALA A 1 84 ? 8.876 0.009 -32.440 1.00 83.00 84 ALA A CA 1
ATOM 665 C C . ALA A 1 84 ? 8.931 -1.526 -32.320 1.00 83.00 84 ALA A C 1
ATOM 667 O O . ALA A 1 84 ? 8.012 -2.199 -32.767 1.00 83.00 84 ALA A O 1
ATOM 668 N N . GLN A 1 85 ? 10.002 -2.089 -31.750 1.00 82.88 85 GLN A N 1
ATOM 669 C CA . GLN A 1 85 ? 10.133 -3.540 -31.549 1.00 82.88 85 GLN A CA 1
ATOM 670 C C . GLN A 1 85 ? 9.459 -4.033 -30.262 1.00 82.88 85 GLN A C 1
ATOM 672 O O . GLN A 1 85 ? 9.098 -5.201 -30.175 1.00 82.88 85 GLN A O 1
ATOM 677 N N . CYS A 1 86 ? 9.298 -3.159 -29.268 1.00 80.00 86 CYS A N 1
ATOM 678 C CA . CYS A 1 86 ? 8.636 -3.474 -28.004 1.00 80.00 86 CYS A CA 1
ATOM 679 C C . CYS A 1 86 ? 7.143 -3.109 -27.989 1.00 80.00 86 CYS A C 1
ATOM 681 O O . CYS A 1 86 ? 6.522 -3.223 -26.939 1.00 80.00 86 CYS A O 1
ATOM 683 N N . ASP A 1 87 ? 6.579 -2.660 -29.114 1.00 85.06 87 ASP A N 1
ATOM 684 C CA . ASP A 1 87 ? 5.182 -2.237 -29.200 1.00 85.06 87 ASP A CA 1
ATOM 685 C C . ASP A 1 87 ? 4.230 -3.439 -29.116 1.00 85.06 87 ASP A C 1
ATOM 687 O O . ASP A 1 87 ? 4.092 -4.226 -30.057 1.00 85.06 87 ASP A O 1
ATOM 691 N N . CYS A 1 88 ? 3.547 -3.570 -27.980 1.00 88.00 88 CYS A N 1
ATOM 692 C CA . CYS A 1 88 ? 2.573 -4.628 -27.747 1.00 88.00 88 CYS A CA 1
ATOM 693 C C . CYS A 1 88 ? 1.144 -4.262 -28.190 1.00 88.00 88 CYS A C 1
ATOM 695 O O . CYS A 1 88 ? 0.195 -4.939 -27.790 1.00 88.00 88 CYS A O 1
ATOM 697 N N . CYS A 1 89 ? 0.957 -3.249 -29.053 1.00 87.62 89 CYS A N 1
ATOM 698 C CA . CYS A 1 89 ? -0.354 -2.842 -29.588 1.00 87.62 89 CYS A CA 1
ATOM 699 C C . CYS A 1 89 ? -1.221 -4.007 -30.100 1.00 87.62 89 CYS A C 1
ATOM 701 O O . CYS A 1 89 ? -2.450 -3.937 -30.039 1.00 87.62 89 CYS A O 1
ATOM 703 N N . PHE A 1 90 ? -0.604 -5.080 -30.606 1.00 88.19 90 PHE A N 1
ATOM 704 C CA . PHE A 1 90 ? -1.312 -6.254 -31.117 1.00 88.19 90 PHE A CA 1
ATOM 705 C C . PHE A 1 90 ? -2.209 -6.930 -30.064 1.00 88.19 90 PHE A C 1
ATOM 707 O O . PHE A 1 90 ? -3.226 -7.518 -30.431 1.00 88.19 90 PHE A O 1
ATOM 714 N N . LEU A 1 91 ? -1.888 -6.814 -28.767 1.00 87.12 91 LEU A N 1
ATOM 715 C CA . LEU A 1 91 ? -2.673 -7.413 -27.681 1.00 87.12 91 LEU A CA 1
ATOM 716 C C . LEU A 1 91 ? -4.115 -6.902 -27.637 1.00 87.12 91 LEU A C 1
ATOM 718 O O . LEU A 1 91 ? -5.005 -7.642 -27.226 1.00 87.12 91 LEU A O 1
ATOM 722 N N . TYR A 1 92 ? -4.380 -5.694 -28.140 1.00 87.12 92 TYR A N 1
ATOM 723 C CA . TYR A 1 92 ? -5.744 -5.182 -28.276 1.00 87.12 92 TYR A CA 1
ATOM 724 C C . TYR A 1 92 ? -6.641 -6.091 -29.134 1.00 87.12 92 TYR A C 1
ATOM 726 O O . TYR A 1 92 ? -7.823 -6.287 -28.838 1.00 87.12 92 TYR A O 1
ATOM 734 N N . TRP A 1 93 ? -6.079 -6.679 -30.190 1.00 87.75 93 TRP A N 1
ATOM 735 C CA . TRP A 1 93 ? -6.793 -7.592 -31.086 1.00 87.75 93 TRP A CA 1
ATOM 736 C C . TRP A 1 93 ? -6.857 -9.022 -30.542 1.00 87.75 93 TRP A C 1
ATOM 738 O O . TRP A 1 93 ? -7.675 -9.818 -30.991 1.00 87.75 93 TRP A O 1
ATOM 748 N N . HIS A 1 94 ? -6.035 -9.331 -29.540 1.00 88.44 94 HIS A N 1
ATOM 749 C CA . HIS A 1 94 ? -5.908 -10.647 -28.923 1.00 88.44 94 HIS A CA 1
ATOM 750 C C . HIS A 1 94 ? -6.217 -10.608 -27.420 1.00 88.44 94 HIS A C 1
ATOM 752 O O . HIS A 1 94 ? -5.597 -11.316 -26.632 1.00 88.44 94 HIS A O 1
ATOM 758 N N . ARG A 1 95 ? -7.211 -9.807 -27.015 1.00 82.31 95 ARG A N 1
ATOM 759 C CA . ARG A 1 95 ? -7.630 -9.638 -25.609 1.00 82.31 95 ARG A CA 1
ATOM 760 C C . ARG A 1 95 ? -7.974 -10.947 -24.893 1.00 82.31 95 ARG A C 1
ATOM 762 O O . ARG A 1 95 ? -7.756 -11.051 -23.694 1.00 82.31 95 ARG A O 1
ATOM 769 N N . ALA A 1 96 ? -8.417 -11.967 -25.629 1.00 84.50 96 ALA A N 1
ATOM 770 C CA . ALA A 1 96 ? -8.679 -13.306 -25.098 1.00 84.50 96 ALA A CA 1
ATOM 771 C C . ALA A 1 96 ? -7.436 -13.998 -24.496 1.00 84.50 96 ALA A C 1
ATOM 773 O O . ALA A 1 96 ? -7.580 -14.928 -23.712 1.00 84.50 96 ALA A O 1
ATOM 774 N N . VAL A 1 97 ? -6.222 -13.541 -24.825 1.00 86.81 97 VAL A N 1
ATOM 775 C CA . VAL A 1 97 ? -4.974 -14.040 -24.225 1.00 86.81 97 VAL A CA 1
ATOM 776 C C . VAL A 1 97 ? -4.844 -13.612 -22.763 1.00 86.81 97 VAL A C 1
ATOM 778 O O . VAL A 1 97 ? -4.224 -14.323 -21.979 1.00 86.81 97 VAL A O 1
ATOM 781 N N . PHE A 1 98 ? -5.426 -12.473 -22.374 1.00 84.69 98 PHE A N 1
ATOM 782 C CA . PHE A 1 98 ? -5.273 -11.940 -21.023 1.00 84.69 98 PHE A CA 1
ATOM 783 C C . PHE A 1 98 ? -5.927 -12.824 -19.944 1.00 84.69 98 PHE A C 1
ATOM 785 O O . PHE A 1 98 ? -5.213 -13.173 -19.007 1.00 84.69 98 PHE A O 1
ATOM 792 N N . PRO A 1 99 ? -7.192 -13.278 -20.078 1.00 81.31 99 PRO A N 1
ATOM 793 C CA . PRO A 1 99 ? -7.766 -14.269 -19.164 1.00 81.31 99 PRO A CA 1
ATOM 794 C C . PRO A 1 99 ? -6.936 -15.558 -19.072 1.00 81.31 99 PRO A C 1
ATOM 796 O O . PRO A 1 99 ? -6.604 -15.988 -17.979 1.00 81.31 99 PRO A O 1
ATOM 799 N N . ILE A 1 100 ? -6.503 -16.114 -20.211 1.00 82.31 100 ILE A N 1
ATOM 800 C CA . ILE A 1 100 ? -5.720 -17.365 -20.258 1.00 82.31 100 ILE A CA 1
ATOM 801 C C . ILE A 1 100 ? -4.370 -17.202 -19.544 1.00 82.31 100 ILE A C 1
ATOM 803 O O . ILE A 1 100 ? -3.898 -18.106 -18.862 1.00 82.31 100 ILE A O 1
ATOM 807 N N . TYR A 1 101 ? -3.739 -16.036 -19.690 1.00 81.25 101 TYR A N 1
ATOM 808 C CA . TYR A 1 101 ? -2.523 -15.699 -18.959 1.00 81.25 101 TYR A CA 1
ATOM 809 C C . TYR A 1 101 ? -2.774 -15.584 -17.451 1.00 81.25 101 TYR A C 1
ATOM 811 O O . TYR A 1 101 ? -1.934 -16.017 -16.668 1.00 81.25 101 TYR A O 1
ATOM 819 N N . LEU A 1 102 ? -3.906 -15.008 -17.035 1.00 74.81 102 LEU A N 1
ATOM 820 C CA . LEU A 1 102 ? -4.272 -14.942 -15.619 1.00 74.81 102 LEU A CA 1
ATOM 821 C C . LEU A 1 102 ? -4.525 -16.338 -15.041 1.00 74.81 102 LEU A C 1
ATOM 823 O O . LEU A 1 102 ? -4.041 -16.604 -13.945 1.00 74.81 102 LEU A O 1
ATOM 827 N N . ASP A 1 103 ? -5.188 -17.226 -15.785 1.00 73.88 103 ASP A N 1
ATOM 828 C CA . ASP A 1 103 ? -5.405 -18.622 -15.388 1.00 73.88 103 ASP A CA 1
ATOM 829 C C . ASP A 1 103 ? -4.069 -19.369 -15.216 1.00 73.88 103 ASP A C 1
ATOM 831 O O . ASP A 1 103 ? -3.849 -20.029 -14.203 1.00 73.88 103 ASP A O 1
ATOM 835 N N . ASP A 1 104 ? -3.122 -19.205 -16.148 1.00 72.75 104 ASP A N 1
ATOM 836 C CA . ASP A 1 104 ? -1.781 -19.806 -16.048 1.00 72.75 104 ASP A CA 1
ATOM 837 C C . ASP A 1 104 ? -0.975 -19.253 -14.858 1.00 72.75 104 ASP A C 1
ATOM 839 O O . ASP A 1 104 ? -0.347 -20.005 -14.107 1.00 72.75 104 ASP A O 1
ATOM 843 N N . VAL A 1 105 ? -1.021 -17.934 -14.636 1.00 68.31 105 VAL A N 1
ATOM 844 C CA . VAL A 1 105 ? -0.393 -17.294 -13.467 1.00 68.31 105 VAL A CA 1
ATOM 845 C C . VAL A 1 105 ? -1.029 -17.791 -12.165 1.00 68.31 105 VAL A C 1
ATOM 847 O O . VAL A 1 105 ? -0.312 -17.983 -11.178 1.00 68.31 105 VAL A O 1
ATOM 850 N N . TYR A 1 106 ? -2.342 -18.029 -12.168 1.00 64.25 106 TYR A N 1
ATOM 851 C CA . TYR A 1 106 ? -3.098 -18.548 -11.032 1.00 64.25 106 TYR A CA 1
ATOM 852 C C . TYR A 1 106 ? -2.718 -19.997 -10.705 1.00 64.25 106 TYR A C 1
ATOM 854 O O . TYR A 1 106 ? -2.385 -20.298 -9.557 1.00 64.25 106 TYR A O 1
ATOM 862 N N . GLU A 1 107 ? -2.703 -20.885 -11.701 1.00 59.53 107 GLU A N 1
ATOM 863 C CA . GLU A 1 107 ? -2.402 -22.306 -11.501 1.00 59.53 107 GLU A CA 1
ATOM 864 C C . GLU A 1 107 ? -0.930 -22.553 -11.149 1.00 59.53 107 GLU A C 1
ATOM 866 O O . GLU A 1 107 ? -0.622 -23.364 -10.272 1.00 59.53 107 GLU A O 1
ATOM 871 N N . ASN A 1 108 ? -0.007 -21.831 -11.791 1.00 59.19 108 ASN A N 1
ATOM 872 C CA . ASN A 1 108 ? 1.426 -22.096 -11.668 1.00 59.19 108 ASN A CA 1
ATOM 873 C C . ASN A 1 108 ? 2.146 -21.181 -10.657 1.00 59.19 108 ASN A C 1
ATOM 875 O O . ASN A 1 108 ? 3.346 -21.356 -10.424 1.00 59.19 108 ASN A O 1
ATOM 879 N N . ALA A 1 109 ? 1.439 -20.221 -10.036 1.00 54.03 109 ALA A N 1
ATOM 880 C CA . ALA A 1 109 ? 1.955 -19.255 -9.052 1.00 54.03 109 ALA A CA 1
ATOM 881 C C . ALA A 1 109 ? 3.291 -18.598 -9.465 1.00 54.03 109 ALA A C 1
ATOM 883 O O . ALA A 1 109 ? 4.141 -18.277 -8.624 1.00 54.03 109 ALA A O 1
ATOM 884 N N . VAL A 1 110 ? 3.502 -18.431 -10.774 1.00 51.41 110 VAL A N 1
ATOM 885 C CA . VAL A 1 110 ? 4.766 -17.954 -11.331 1.00 51.41 110 VAL A CA 1
ATOM 886 C C . VAL A 1 110 ? 4.854 -16.455 -11.098 1.00 51.41 110 VAL A C 1
ATOM 888 O O . VAL A 1 110 ? 4.198 -15.680 -11.781 1.00 51.41 110 VAL A O 1
ATOM 891 N N . ASP A 1 111 ? 5.690 -16.067 -10.134 1.00 55.81 111 ASP A N 1
ATOM 892 C CA . ASP A 1 111 ? 6.271 -14.729 -9.986 1.00 55.81 111 ASP A CA 1
ATOM 893 C C . ASP A 1 111 ? 5.265 -13.593 -10.273 1.00 55.81 111 ASP A C 1
ATOM 895 O O . ASP A 1 111 ? 5.312 -12.940 -11.316 1.00 55.81 111 ASP A O 1
ATOM 899 N N . SER A 1 112 ? 4.340 -13.354 -9.331 1.00 52.88 112 SER A N 1
ATOM 900 C CA . SER A 1 112 ? 3.303 -12.300 -9.396 1.00 52.88 112 SER A CA 1
ATOM 901 C C . SER A 1 112 ? 3.864 -10.916 -9.744 1.00 52.88 112 SER A C 1
ATOM 903 O O . SER A 1 112 ? 3.171 -10.059 -10.291 1.00 52.88 112 SER A O 1
ATOM 905 N N . ALA A 1 113 ? 5.155 -10.720 -9.475 1.00 56.75 113 ALA A N 1
ATOM 906 C CA . ALA A 1 113 ? 5.941 -9.578 -9.894 1.00 56.75 113 ALA A CA 1
ATOM 907 C C . ALA A 1 113 ? 6.147 -9.485 -11.414 1.00 56.75 113 ALA A C 1
ATOM 909 O O . ALA A 1 113 ? 6.929 -8.651 -11.824 1.00 56.75 113 ALA A O 1
ATOM 910 N N . ARG A 1 114 ? 5.521 -10.309 -12.264 1.00 64.62 114 ARG A N 1
ATOM 911 C CA . ARG A 1 114 ? 5.538 -10.171 -13.736 1.00 64.62 114 ARG A CA 1
ATOM 912 C C . ARG A 1 114 ? 4.240 -9.611 -14.301 1.00 64.62 114 ARG A C 1
ATOM 914 O O . ARG A 1 114 ? 4.211 -9.172 -15.451 1.00 64.62 114 ARG A O 1
ATOM 921 N N . LEU A 1 115 ? 3.189 -9.562 -13.486 1.00 68.94 115 LEU A N 1
ATOM 922 C CA . LEU A 1 115 ? 1.874 -9.065 -13.877 1.00 68.94 115 LEU A CA 1
ATOM 923 C C . LEU A 1 115 ? 1.937 -7.605 -14.357 1.00 68.94 115 LEU A C 1
ATOM 925 O O . LEU A 1 115 ? 1.230 -7.213 -15.286 1.00 68.94 115 LEU A O 1
ATOM 929 N N . HIS A 1 116 ? 2.834 -6.795 -13.782 1.00 67.19 116 HIS A N 1
ATOM 930 C CA . HIS A 1 116 ? 3.029 -5.407 -14.211 1.00 67.19 116 HIS A CA 1
ATOM 931 C C . HIS A 1 116 ? 3.579 -5.298 -15.639 1.00 67.19 116 HIS A C 1
ATOM 933 O O . HIS A 1 116 ? 3.269 -4.319 -16.319 1.00 67.19 116 HIS A O 1
ATOM 939 N N . TYR A 1 117 ? 4.345 -6.284 -16.123 1.00 75.06 117 TYR A N 1
ATOM 940 C CA . TYR A 1 117 ? 4.794 -6.317 -17.516 1.00 75.06 117 TYR A CA 1
ATOM 941 C C . TYR A 1 117 ? 3.626 -6.584 -18.464 1.00 75.06 117 TYR A C 1
ATOM 943 O O . TYR A 1 117 ? 3.509 -5.890 -19.471 1.00 75.06 117 TYR A O 1
ATOM 951 N N . MET A 1 118 ? 2.715 -7.496 -18.110 1.00 79.00 118 MET A N 1
ATOM 952 C CA . MET A 1 118 ? 1.501 -7.742 -18.898 1.00 79.00 118 MET A CA 1
ATOM 953 C C . MET A 1 118 ? 0.616 -6.490 -18.968 1.00 79.00 118 MET A C 1
ATOM 955 O O . MET A 1 118 ? 0.193 -6.081 -20.045 1.00 79.00 118 MET A O 1
ATOM 959 N N . PHE A 1 119 ? 0.411 -5.797 -17.844 1.00 75.38 119 PHE A N 1
ATOM 960 C CA . PHE A 1 119 ? -0.311 -4.519 -17.844 1.00 75.38 119 PHE A CA 1
ATOM 961 C C . PHE A 1 119 ? 0.407 -3.404 -18.614 1.00 75.38 119 PHE A C 1
ATOM 963 O O . PHE A 1 119 ? -0.258 -2.512 -19.143 1.00 75.38 119 PHE A O 1
ATOM 970 N N . SER A 1 120 ? 1.741 -3.430 -18.671 1.00 72.19 120 SER A N 1
ATOM 971 C CA . SER A 1 120 ? 2.516 -2.492 -19.492 1.00 72.19 120 SER A CA 1
ATOM 972 C C . SER A 1 120 ? 2.308 -2.777 -20.979 1.00 72.19 120 SER A C 1
ATOM 974 O O . SER A 1 120 ? 2.040 -1.851 -21.733 1.00 72.19 120 SER A O 1
ATOM 976 N N . ALA A 1 121 ? 2.308 -4.050 -21.374 1.00 81.69 121 ALA A N 1
ATOM 977 C CA . ALA A 1 121 ? 2.036 -4.476 -22.742 1.00 81.69 121 ALA A CA 1
ATOM 978 C C . ALA A 1 121 ? 0.598 -4.129 -23.182 1.00 81.69 121 ALA A C 1
ATOM 980 O O . ALA A 1 121 ? 0.385 -3.575 -24.257 1.00 81.69 121 ALA A O 1
ATOM 981 N N . LEU A 1 122 ? -0.396 -4.346 -22.312 1.00 82.31 122 LEU A N 1
ATOM 982 C CA . LEU A 1 122 ? -1.793 -3.950 -22.551 1.00 82.31 122 LEU A CA 1
ATOM 983 C C . LEU A 1 122 ? -2.001 -2.431 -22.633 1.00 82.31 122 LEU A C 1
ATOM 985 O O . LEU A 1 122 ? -3.057 -1.986 -23.081 1.00 82.31 122 LEU A O 1
ATOM 989 N N . ARG A 1 123 ? -1.040 -1.623 -22.170 1.00 80.25 123 ARG A N 1
ATOM 990 C CA . ARG A 1 123 ? -1.097 -0.158 -22.253 1.00 80.25 123 ARG A CA 1
ATOM 991 C C . ARG A 1 123 ? -0.604 0.359 -23.602 1.00 80.25 123 ARG A C 1
ATOM 993 O O . ARG A 1 123 ? -1.003 1.457 -23.991 1.00 80.25 123 ARG A O 1
ATOM 1000 N N . ASP A 1 124 ? 0.213 -0.402 -24.324 1.00 85.12 124 ASP A N 1
ATOM 1001 C CA . ASP A 1 124 ? 0.826 0.057 -25.574 1.00 85.12 124 ASP A CA 1
ATOM 1002 C C . ASP A 1 124 ? -0.205 0.396 -26.656 1.00 85.12 124 ASP A C 1
ATOM 1004 O O . ASP A 1 124 ? 0.050 1.259 -27.489 1.00 85.12 124 ASP A O 1
ATOM 1008 N N . CYS A 1 125 ? -1.417 -0.164 -26.590 1.00 86.12 125 CYS A N 1
ATOM 1009 C CA . CYS A 1 125 ? -2.514 0.192 -27.491 1.00 86.12 125 CYS A CA 1
ATOM 1010 C C . CYS A 1 125 ? -3.194 1.543 -27.191 1.00 86.12 125 CYS A C 1
ATOM 1012 O O . CYS A 1 125 ? -3.905 2.062 -28.051 1.00 86.12 125 CYS A O 1
ATOM 1014 N N . VAL A 1 126 ? -2.977 2.158 -26.020 1.00 84.69 126 VAL A N 1
ATOM 1015 C CA . VAL A 1 126 ? -3.636 3.423 -25.626 1.00 84.69 126 VAL A CA 1
ATOM 1016 C C . VAL A 1 126 ? -3.319 4.586 -26.584 1.00 84.69 126 VAL A C 1
ATOM 1018 O O . VAL A 1 126 ? -4.260 5.249 -27.028 1.00 84.69 126 VAL A O 1
ATOM 1021 N N . PRO A 1 127 ? -2.054 4.849 -26.978 1.00 83.69 127 PRO A N 1
ATOM 1022 C CA . PRO A 1 127 ? -1.746 5.864 -27.984 1.00 83.69 127 PRO A CA 1
ATOM 1023 C C . PRO A 1 127 ? -2.471 5.640 -29.314 1.00 83.69 127 PRO A C 1
ATOM 1025 O O . PRO A 1 127 ? -2.921 6.608 -29.921 1.00 83.69 127 PRO A O 1
ATOM 1028 N N . ALA A 1 128 ? -2.631 4.393 -29.765 1.00 83.50 128 ALA A N 1
ATOM 1029 C CA . ALA A 1 128 ? -3.375 4.093 -30.988 1.00 83.50 128 ALA A CA 1
ATOM 1030 C C . ALA A 1 128 ? -4.880 4.383 -30.823 1.00 83.50 128 ALA A C 1
ATOM 1032 O O . ALA A 1 128 ? -5.492 4.966 -31.718 1.00 83.50 128 ALA A O 1
ATOM 1033 N N . MET A 1 129 ? -5.460 4.072 -29.656 1.00 83.56 129 MET A N 1
ATOM 1034 C CA . MET A 1 129 ? -6.860 4.387 -29.333 1.00 83.56 129 MET A CA 1
ATOM 1035 C C . MET A 1 129 ? -7.143 5.890 -29.309 1.00 83.56 129 MET A C 1
ATOM 1037 O O . MET A 1 129 ? -8.205 6.311 -29.755 1.00 83.56 129 MET A O 1
ATOM 1041 N N . MET A 1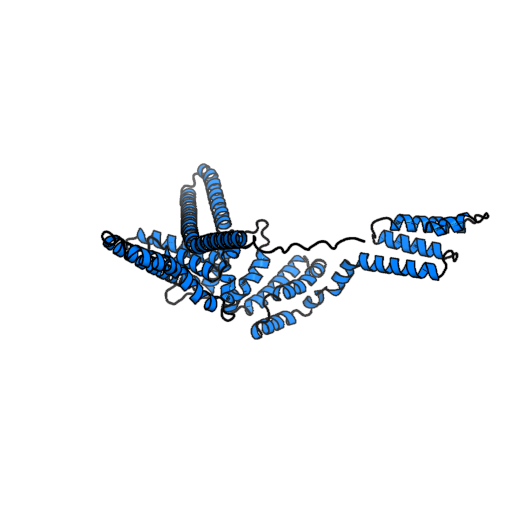 130 ? -6.190 6.717 -28.869 1.00 83.88 130 MET A N 1
ATOM 1042 C CA . MET A 1 130 ? -6.336 8.182 -28.889 1.00 83.88 130 MET A CA 1
ATOM 1043 C C . MET A 1 130 ? -6.482 8.760 -30.307 1.00 83.88 130 MET A C 1
ATOM 1045 O O . MET A 1 130 ? -6.983 9.868 -30.472 1.00 83.88 130 MET A O 1
ATOM 1049 N N . HIS A 1 131 ? -6.073 8.015 -31.338 1.00 84.56 131 HIS A N 1
ATOM 1050 C CA . HIS A 1 131 ? -6.217 8.408 -32.742 1.00 84.56 131 HIS A CA 1
ATOM 1051 C C . HIS A 1 131 ? -7.464 7.804 -33.410 1.00 84.56 131 HIS A C 1
ATOM 1053 O O . HIS A 1 131 ? -7.676 8.000 -34.612 1.00 84.56 131 HIS A O 1
ATOM 1059 N N . ALA A 1 132 ? -8.293 7.070 -32.661 1.00 80.38 132 ALA A N 1
ATOM 1060 C CA . ALA A 1 132 ? -9.534 6.499 -33.158 1.00 80.38 132 ALA A CA 1
ATOM 1061 C C . ALA A 1 132 ? -10.508 7.603 -33.599 1.00 80.38 132 ALA A C 1
ATOM 1063 O O . ALA A 1 132 ? -10.835 8.506 -32.837 1.00 80.38 132 ALA A O 1
ATOM 1064 N N . ARG A 1 133 ? -11.000 7.502 -34.839 1.00 81.31 133 ARG A N 1
ATOM 1065 C CA . ARG A 1 133 ? -11.981 8.444 -35.420 1.00 81.31 133 ARG A CA 1
ATOM 1066 C C . ARG A 1 133 ? -13.385 7.862 -35.586 1.00 81.31 133 ARG A C 1
ATOM 1068 O O . ARG A 1 133 ? -14.259 8.531 -36.118 1.00 81.31 133 ARG A O 1
ATOM 1075 N N . HIS A 1 134 ? -13.576 6.601 -35.206 1.00 83.06 134 HIS A N 1
ATOM 1076 C CA . HIS A 1 134 ? -14.831 5.869 -35.396 1.00 83.06 134 HIS A CA 1
ATOM 1077 C C . HIS A 1 134 ? -15.851 6.112 -34.268 1.00 83.06 134 HIS A C 1
ATOM 1079 O O . HIS A 1 134 ? -16.962 5.598 -34.342 1.00 83.06 134 HIS A O 1
ATOM 1085 N N . LEU A 1 135 ? -15.478 6.881 -33.240 1.00 81.69 135 LEU A N 1
ATOM 1086 C CA . LEU A 1 135 ? -16.316 7.261 -32.103 1.00 81.69 135 LEU A CA 1
ATOM 1087 C C . LEU A 1 135 ? -16.329 8.783 -31.944 1.00 81.69 135 LEU A C 1
ATOM 1089 O O . LEU A 1 135 ? -15.411 9.464 -32.399 1.00 81.69 135 LEU A O 1
ATOM 1093 N N . GLU A 1 136 ? -17.358 9.296 -31.267 1.00 76.62 136 GLU A N 1
ATOM 1094 C CA . GLU A 1 136 ? -17.524 10.729 -30.983 1.00 76.62 136 GLU A CA 1
ATOM 1095 C C . GLU A 1 136 ? -16.390 11.291 -30.110 1.00 76.62 136 GLU A C 1
ATOM 1097 O O . GLU A 1 136 ? -15.976 12.435 -30.288 1.00 76.62 136 GLU A O 1
ATOM 1102 N N . SER A 1 137 ? -15.852 10.469 -29.204 1.00 82.69 137 SER A N 1
ATOM 1103 C CA . SER A 1 137 ? -14.670 10.765 -28.393 1.00 82.69 137 SER A CA 1
ATOM 1104 C C . SER A 1 137 ? -13.846 9.494 -28.187 1.00 82.69 137 SER A C 1
ATOM 1106 O O . SER A 1 137 ? -14.397 8.412 -27.968 1.00 82.69 137 SER A O 1
ATOM 1108 N N . TYR A 1 138 ? -12.517 9.622 -28.219 1.00 82.56 138 TYR A N 1
ATOM 1109 C CA . TYR A 1 138 ? -11.600 8.526 -27.889 1.00 82.56 138 TYR A CA 1
ATOM 1110 C C . TYR A 1 138 ? -11.716 8.104 -26.414 1.00 82.56 138 TYR A C 1
ATOM 1112 O O . TYR A 1 138 ? -11.329 6.992 -26.064 1.00 82.56 138 TYR A O 1
ATOM 1120 N N . GLU A 1 139 ? -12.257 8.969 -25.551 1.00 82.12 139 GLU A N 1
ATOM 1121 C CA . GLU A 1 139 ? -12.452 8.698 -24.122 1.00 82.12 139 GLU A CA 1
ATOM 1122 C C . GLU A 1 139 ? -13.419 7.535 -23.902 1.00 82.12 139 GLU A C 1
ATOM 1124 O O . GLU A 1 139 ? -13.152 6.671 -23.074 1.00 82.12 139 GLU A O 1
ATOM 1129 N N . VAL A 1 140 ? -14.468 7.437 -24.725 1.00 84.94 140 VAL A N 1
ATOM 1130 C CA . VAL A 1 140 ? -15.442 6.336 -24.662 1.00 84.94 140 VAL A CA 1
ATOM 1131 C C . VAL A 1 140 ? -14.759 4.993 -24.923 1.00 84.94 140 VAL A C 1
ATOM 1133 O O . VAL A 1 140 ? -15.012 4.013 -24.228 1.00 84.94 140 VAL A O 1
ATOM 1136 N N . LEU A 1 141 ? -13.843 4.947 -25.897 1.00 84.75 141 LEU A N 1
ATOM 1137 C CA . LEU A 1 141 ? -13.088 3.733 -26.209 1.00 84.75 141 LEU A CA 1
ATOM 1138 C C . LEU A 1 141 ? -12.172 3.321 -25.053 1.00 84.75 141 LEU A C 1
ATOM 1140 O O . LEU A 1 141 ? -12.064 2.134 -24.749 1.00 84.75 141 LEU A O 1
ATOM 1144 N N . LEU A 1 142 ? -11.527 4.301 -24.413 1.00 84.94 142 LEU A N 1
ATOM 1145 C CA . LEU A 1 142 ? -10.649 4.068 -23.270 1.00 84.94 142 LEU A CA 1
ATOM 1146 C C . LEU A 1 142 ? -11.429 3.574 -22.050 1.00 84.94 142 LEU A C 1
ATOM 1148 O O . LEU A 1 142 ? -10.989 2.624 -21.411 1.00 84.94 142 LEU A O 1
ATOM 1152 N N . GLU A 1 143 ? -12.583 4.170 -21.751 1.00 84.00 143 GLU A N 1
ATOM 1153 C CA . GLU A 1 143 ? -13.436 3.751 -20.634 1.00 84.00 143 GLU A CA 1
ATOM 1154 C C . GLU A 1 143 ? -13.983 2.335 -20.832 1.00 84.00 143 GLU A C 1
ATOM 1156 O O . GLU A 1 143 ? -13.946 1.525 -19.906 1.00 84.00 143 GLU A O 1
ATOM 1161 N N . CYS A 1 144 ? -14.450 2.003 -22.041 1.00 84.62 144 CYS A N 1
ATOM 1162 C CA . CYS A 1 144 ? -14.910 0.650 -22.349 1.00 84.62 144 CYS A CA 1
ATOM 1163 C C . CYS A 1 144 ? -13.783 -0.381 -22.215 1.00 84.62 144 CYS A C 1
ATOM 1165 O O . CYS A 1 144 ? -14.001 -1.445 -21.638 1.00 84.62 144 CYS A O 1
ATOM 1167 N N . TYR A 1 145 ? -12.587 -0.062 -22.717 1.00 86.56 145 TYR A N 1
ATOM 1168 C CA . TYR A 1 145 ? -11.429 -0.950 -22.630 1.00 86.56 145 TYR A CA 1
ATOM 1169 C C . TYR A 1 145 ? -10.949 -1.137 -21.184 1.00 86.56 145 TYR A C 1
ATOM 1171 O O . TYR A 1 145 ? -10.687 -2.262 -20.767 1.00 86.56 145 TYR A O 1
ATOM 1179 N N . ASP A 1 146 ? -10.874 -0.063 -20.393 1.00 81.06 146 ASP A N 1
ATOM 1180 C CA . ASP A 1 146 ? -10.498 -0.143 -18.976 1.00 81.06 146 ASP A CA 1
ATOM 1181 C C . ASP A 1 146 ? -11.500 -0.992 -18.186 1.00 81.06 146 ASP A C 1
ATOM 1183 O O . ASP A 1 146 ? -11.107 -1.878 -17.428 1.00 81.06 146 ASP A O 1
ATOM 1187 N N . LYS A 1 147 ? -12.800 -0.791 -18.431 1.00 82.56 147 LYS A N 1
ATOM 1188 C CA . LYS A 1 147 ? -13.858 -1.566 -17.785 1.00 82.56 147 LYS A CA 1
ATOM 1189 C C . LYS A 1 147 ? -13.760 -3.061 -18.099 1.00 82.56 147 LYS A C 1
ATOM 1191 O O . LYS A 1 147 ? -13.808 -3.857 -17.170 1.00 82.56 147 LYS A O 1
ATOM 1196 N N . GLU A 1 148 ? -13.574 -3.434 -19.364 1.00 83.06 148 GLU A N 1
ATOM 1197 C CA . GLU A 1 148 ? -13.431 -4.834 -19.794 1.00 83.06 148 GLU A CA 1
ATOM 1198 C C . GLU A 1 148 ? -12.237 -5.524 -19.113 1.00 83.06 148 GLU A C 1
ATOM 1200 O O . GLU A 1 148 ? -12.378 -6.598 -18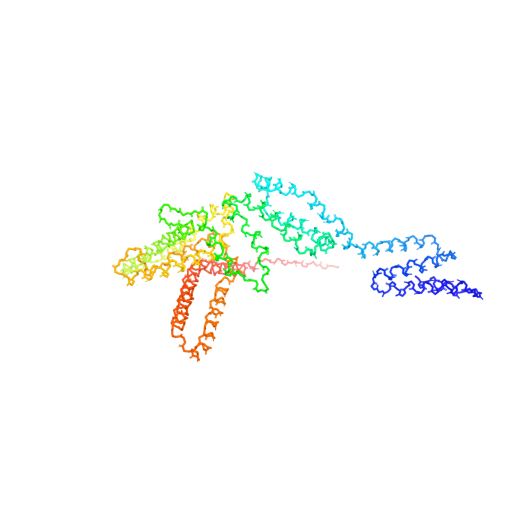.530 1.00 83.06 148 GLU A O 1
ATOM 1205 N N . ILE A 1 149 ? -11.063 -4.885 -19.125 1.00 81.25 149 ILE A N 1
ATOM 1206 C CA . ILE A 1 149 ? -9.850 -5.438 -18.504 1.00 81.25 149 ILE A CA 1
ATOM 1207 C C . ILE A 1 149 ? -10.021 -5.582 -16.984 1.00 81.25 149 ILE A C 1
ATOM 1209 O O . ILE A 1 149 ? -9.558 -6.561 -16.394 1.00 81.25 149 ILE A O 1
ATOM 1213 N N . MET A 1 150 ? -10.696 -4.627 -16.342 1.00 73.75 150 MET A N 1
ATOM 1214 C CA . MET A 1 150 ? -10.956 -4.665 -14.903 1.00 73.75 150 MET A CA 1
ATOM 1215 C C . MET A 1 150 ? -12.040 -5.680 -14.523 1.00 73.75 150 MET A C 1
ATOM 1217 O O . MET A 1 150 ? -11.959 -6.256 -13.441 1.00 73.75 150 MET A O 1
ATOM 1221 N N . GLU A 1 151 ? -13.034 -5.928 -15.376 1.00 77.94 151 GLU A N 1
ATOM 1222 C CA . GLU A 1 151 ? -14.030 -6.988 -15.172 1.00 77.94 151 GLU A CA 1
ATOM 1223 C C . GLU A 1 151 ? -13.370 -8.371 -15.208 1.00 77.94 151 GLU A C 1
ATOM 1225 O O . GLU A 1 151 ? -13.517 -9.116 -14.243 1.00 77.94 151 GLU A O 1
ATOM 1230 N N . VAL A 1 152 ? -12.529 -8.653 -16.211 1.00 74.00 152 VAL A N 1
ATOM 1231 C CA . VAL A 1 152 ? -11.749 -9.907 -16.296 1.00 74.00 152 VAL A CA 1
ATOM 1232 C C . VAL A 1 152 ? -10.874 -10.116 -15.056 1.00 74.00 152 VAL A C 1
ATOM 1234 O O . VAL A 1 152 ? -10.787 -11.220 -14.523 1.00 74.00 152 VAL A O 1
ATOM 1237 N N . LEU A 1 153 ? -10.246 -9.048 -14.559 1.00 67.81 153 LEU A N 1
ATOM 1238 C CA . LEU A 1 153 ? -9.451 -9.114 -13.335 1.00 67.81 153 LEU A CA 1
ATOM 1239 C C . LEU A 1 153 ? -10.320 -9.428 -12.105 1.00 67.81 153 LEU A C 1
ATOM 1241 O O . LEU A 1 153 ? -9.920 -10.226 -11.264 1.00 67.81 153 LEU A O 1
ATOM 1245 N N . ASN A 1 154 ? -11.489 -8.792 -11.985 1.00 62.38 154 ASN A N 1
ATOM 1246 C CA . ASN A 1 154 ? -12.394 -8.954 -10.844 1.00 62.38 154 ASN A CA 1
ATOM 1247 C C . ASN A 1 154 ? -13.100 -10.314 -10.819 1.00 62.38 154 ASN A C 1
ATOM 1249 O O . ASN A 1 154 ? -13.354 -10.826 -9.732 1.00 62.38 154 ASN A O 1
ATOM 1253 N N . GLU A 1 155 ? -13.405 -10.900 -11.977 1.00 63.97 155 GLU A N 1
ATOM 1254 C CA . GLU A 1 155 ? -14.019 -12.229 -12.075 1.00 63.97 155 GLU A CA 1
ATOM 1255 C C . GLU A 1 155 ? -13.050 -13.355 -11.676 1.00 63.97 155 GLU A C 1
ATOM 1257 O O . GLU A 1 155 ? -13.484 -14.348 -11.096 1.00 63.97 155 GLU A O 1
ATOM 1262 N N . GLY A 1 156 ? -11.740 -13.179 -11.893 1.00 55.19 156 GLY A N 1
ATOM 1263 C CA . GLY A 1 156 ? -10.696 -14.119 -11.455 1.00 55.19 156 GLY A CA 1
ATOM 1264 C C . GLY A 1 156 ? -10.193 -13.928 -10.013 1.00 55.19 156 GLY A C 1
ATOM 1265 O O . GLY A 1 156 ? -9.316 -14.664 -9.561 1.00 55.19 156 GLY A O 1
ATOM 1266 N N . LEU A 1 157 ? -10.695 -12.931 -9.272 1.00 54.19 157 LEU A N 1
ATOM 1267 C CA . LEU A 1 157 ? -10.194 -12.561 -7.941 1.00 54.19 157 LEU A CA 1
ATOM 1268 C C . LEU A 1 157 ? -10.909 -13.335 -6.819 1.00 54.19 157 LEU A C 1
ATOM 1270 O O . LEU A 1 157 ? -11.875 -12.858 -6.223 1.00 54.19 157 LEU A O 1
ATOM 1274 N N . ASP A 1 158 ? -10.379 -14.507 -6.469 1.00 54.97 158 ASP A N 1
ATOM 1275 C CA . ASP A 1 158 ? -10.724 -15.188 -5.216 1.00 54.97 158 ASP A CA 1
ATOM 1276 C C . ASP A 1 158 ? -10.151 -14.417 -4.002 1.00 54.97 158 ASP A C 1
ATOM 1278 O O . ASP A 1 158 ? -9.125 -13.734 -4.084 1.00 54.97 158 ASP A O 1
ATOM 1282 N N . VAL A 1 159 ? -10.803 -14.501 -2.841 1.00 45.09 159 VAL A N 1
ATOM 1283 C CA . VAL A 1 159 ? -10.530 -13.669 -1.645 1.00 45.09 159 VAL A CA 1
ATOM 1284 C C . VAL A 1 159 ? -9.079 -13.798 -1.140 1.00 45.09 159 VAL A C 1
ATOM 1286 O O . VAL A 1 159 ? -8.525 -12.841 -0.591 1.00 45.09 159 VAL A O 1
ATOM 1289 N N . LEU A 1 160 ? -8.423 -14.940 -1.381 1.00 43.88 160 LEU A N 1
ATOM 1290 C CA . LEU A 1 160 ? -6.999 -15.155 -1.085 1.00 43.88 160 LEU A CA 1
ATOM 1291 C C . LEU A 1 160 ? -6.051 -14.345 -1.990 1.00 43.88 160 LEU A C 1
ATOM 1293 O O . LEU A 1 160 ? -4.957 -13.973 -1.562 1.00 43.88 160 LEU A O 1
ATOM 1297 N N . GLU A 1 161 ? -6.465 -14.037 -3.215 1.00 50.22 161 GLU A N 1
ATOM 1298 C CA . GLU A 1 161 ? -5.662 -13.364 -4.238 1.00 50.22 161 GLU A CA 1
ATOM 1299 C C . GLU A 1 161 ? -5.698 -11.833 -4.051 1.00 50.22 161 GLU A C 1
ATOM 1301 O O . GLU A 1 161 ? -4.680 -11.166 -4.234 1.00 50.22 161 GLU A O 1
ATOM 1306 N N . ILE A 1 162 ? -6.802 -11.268 -3.532 1.00 50.38 162 ILE A N 1
ATOM 1307 C CA . ILE A 1 162 ? -6.855 -9.872 -3.031 1.00 50.38 162 ILE A CA 1
ATOM 1308 C C . ILE A 1 162 ? -5.808 -9.662 -1.925 1.00 50.38 162 ILE A C 1
ATOM 1310 O O . ILE A 1 162 ? -5.149 -8.621 -1.868 1.00 50.38 162 ILE A O 1
ATOM 1314 N N . MET A 1 163 ? -5.621 -10.667 -1.062 1.00 42.16 163 MET A N 1
ATOM 1315 C CA . MET A 1 163 ? -4.603 -10.644 -0.009 1.00 42.16 163 MET A CA 1
ATOM 1316 C C . MET A 1 163 ? -3.179 -10.850 -0.562 1.00 42.16 163 MET A C 1
ATOM 1318 O O . MET A 1 163 ? -2.218 -10.358 0.032 1.00 42.16 163 MET A O 1
ATOM 1322 N N . ARG A 1 164 ? -3.020 -11.514 -1.717 1.00 46.66 164 ARG A N 1
ATOM 1323 C CA . ARG A 1 164 ? -1.722 -11.786 -2.369 1.00 46.66 164 ARG A CA 1
ATOM 1324 C C . ARG A 1 164 ? -1.244 -10.645 -3.284 1.00 46.66 164 ARG A C 1
ATOM 1326 O O . ARG A 1 164 ? -0.076 -10.259 -3.219 1.00 46.66 164 ARG A O 1
ATOM 1333 N N . ASN A 1 165 ? -2.144 -10.028 -4.049 1.00 47.06 165 ASN A N 1
ATOM 1334 C CA . ASN A 1 165 ? -1.848 -9.051 -5.113 1.00 47.06 165 ASN A CA 1
ATOM 1335 C C . ASN A 1 165 ? -2.101 -7.587 -4.739 1.00 47.06 165 ASN A C 1
ATOM 1337 O O . ASN A 1 165 ? -2.079 -6.693 -5.590 1.00 47.06 165 ASN A O 1
ATOM 1341 N N . ILE A 1 166 ? -2.265 -7.306 -3.446 1.00 53.94 166 ILE A N 1
ATOM 1342 C CA . ILE A 1 166 ? -2.498 -5.948 -2.955 1.00 53.94 166 ILE A CA 1
ATOM 1343 C C . ILE A 1 166 ? -1.365 -4.981 -3.369 1.00 53.94 166 ILE A C 1
ATOM 1345 O O . ILE A 1 166 ? -1.636 -3.809 -3.608 1.00 53.94 166 ILE A O 1
ATOM 1349 N N . HIS A 1 167 ? -0.132 -5.475 -3.561 1.00 47.94 167 HIS A N 1
ATOM 1350 C CA . HIS A 1 167 ? 1.041 -4.718 -4.018 1.00 47.94 167 HIS A CA 1
ATOM 1351 C C . HIS A 1 167 ? 0.928 -4.189 -5.465 1.00 47.94 167 HIS A C 1
ATOM 1353 O O . HIS A 1 167 ? 1.258 -3.032 -5.704 1.00 47.94 167 HIS A O 1
ATOM 1359 N N . VAL A 1 168 ? 0.376 -4.956 -6.417 1.00 49.47 168 VAL A N 1
ATOM 1360 C CA . VAL A 1 168 ? 0.159 -4.500 -7.812 1.00 49.47 168 VAL A CA 1
ATOM 1361 C C . VAL A 1 168 ? -0.936 -3.430 -7.868 1.00 49.47 168 VAL A C 1
ATOM 1363 O O . VAL A 1 168 ? -0.805 -2.412 -8.552 1.00 49.47 168 VAL A O 1
ATOM 1366 N N . PHE A 1 169 ? -1.981 -3.606 -7.055 1.00 47.50 169 PHE A N 1
ATOM 1367 C CA . PHE A 1 169 ? -3.035 -2.608 -6.868 1.00 47.50 169 PHE A CA 1
ATOM 1368 C C . PHE A 1 169 ? -2.515 -1.358 -6.126 1.00 47.50 169 PHE A C 1
ATOM 1370 O O . PHE A 1 169 ? -2.986 -0.246 -6.356 1.00 47.50 169 PHE A O 1
ATOM 1377 N N . VAL A 1 170 ? -1.523 -1.517 -5.235 1.00 45.94 170 VAL A N 1
ATOM 1378 C CA . VAL A 1 170 ? -0.806 -0.426 -4.552 1.00 45.94 170 VAL A CA 1
ATOM 1379 C C . VAL A 1 170 ? 0.071 0.364 -5.523 1.00 45.94 170 VAL A C 1
ATOM 1381 O O . VAL A 1 170 ? -0.036 1.588 -5.534 1.00 45.94 170 VAL A O 1
ATOM 1384 N N . SER A 1 171 ? 0.871 -0.290 -6.365 1.00 44.88 171 SER A N 1
ATOM 1385 C CA . SER A 1 171 ? 1.810 0.386 -7.268 1.00 44.88 171 SER A CA 1
ATOM 1386 C C . SER A 1 171 ? 1.123 1.212 -8.360 1.00 44.88 171 SER A C 1
ATOM 1388 O O . SER A 1 171 ? 1.670 2.233 -8.769 1.00 44.88 171 SER A O 1
ATOM 1390 N N . ARG A 1 172 ? -0.091 0.842 -8.800 1.00 41.94 172 ARG A N 1
ATOM 1391 C CA . ARG A 1 172 ? -0.846 1.618 -9.807 1.00 41.94 172 ARG A CA 1
ATOM 1392 C C . ARG A 1 172 ? -1.644 2.795 -9.219 1.00 41.94 172 ARG A C 1
ATOM 1394 O O . ARG A 1 172 ? -1.884 3.760 -9.935 1.00 41.94 172 ARG A O 1
ATOM 1401 N N . TYR A 1 173 ? -1.989 2.768 -7.924 1.00 43.91 173 TYR A N 1
ATOM 1402 C CA . TYR A 1 173 ? -2.715 3.852 -7.227 1.00 43.91 173 TYR A CA 1
ATOM 1403 C C . TYR A 1 173 ? -1.848 4.713 -6.284 1.00 43.91 173 TYR A C 1
ATOM 1405 O O . TYR A 1 173 ? -2.359 5.660 -5.689 1.00 43.91 173 TYR A O 1
ATOM 1413 N N . LEU A 1 174 ? -0.544 4.431 -6.160 1.00 41.94 174 LEU A N 1
ATOM 1414 C CA . LEU A 1 174 ? 0.433 5.278 -5.454 1.00 41.94 174 LEU A CA 1
ATOM 1415 C C . LEU A 1 174 ? 0.918 6.489 -6.273 1.00 41.94 174 LEU A C 1
ATOM 1417 O O . LEU A 1 174 ? 1.765 7.238 -5.802 1.00 41.94 174 LEU A O 1
ATOM 1421 N N . TYR A 1 175 ? 0.351 6.757 -7.453 1.00 42.28 175 TYR A N 1
ATOM 1422 C CA . TYR A 1 175 ? 0.520 8.047 -8.136 1.00 42.28 175 TYR A CA 1
ATOM 1423 C C . TYR A 1 175 ? -0.443 9.106 -7.572 1.00 42.28 175 TYR A C 1
ATOM 1425 O O . TYR A 1 175 ? -1.197 9.747 -8.297 1.00 42.28 175 TYR A O 1
ATOM 1433 N N . ASN A 1 176 ? -0.401 9.316 -6.256 1.00 40.97 176 ASN A N 1
ATOM 1434 C CA . ASN A 1 176 ? -0.736 10.620 -5.696 1.00 40.97 176 ASN A CA 1
ATOM 1435 C C . ASN A 1 176 ? 0.584 11.369 -5.515 1.00 40.97 176 ASN A C 1
ATOM 1437 O O . ASN A 1 176 ? 1.520 10.828 -4.932 1.00 40.97 176 ASN A O 1
ATOM 1441 N N . LEU A 1 177 ? 0.640 12.620 -5.979 1.00 45.75 177 LEU A N 1
ATOM 1442 C CA . LEU A 1 177 ? 1.805 13.525 -5.968 1.00 45.75 177 LEU A CA 1
ATOM 1443 C C . LEU A 1 177 ? 2.513 13.691 -4.599 1.00 45.75 177 LEU A C 1
ATOM 1445 O O . LEU A 1 177 ? 3.569 14.311 -4.544 1.00 45.75 177 LEU A O 1
ATOM 1449 N N . ASN A 1 178 ? 1.966 13.118 -3.521 1.00 50.19 178 ASN A N 1
ATOM 1450 C CA . ASN A 1 178 ? 2.453 13.237 -2.148 1.00 50.19 178 ASN A CA 1
ATOM 1451 C C . ASN A 1 178 ? 2.975 11.922 -1.531 1.00 50.19 178 ASN A C 1
ATOM 1453 O O . ASN A 1 178 ? 3.269 11.920 -0.340 1.00 50.19 178 ASN A O 1
ATOM 1457 N N . ASN A 1 179 ? 3.090 10.817 -2.286 1.00 61.75 179 ASN A N 1
ATOM 1458 C CA . ASN A 1 179 ? 3.658 9.548 -1.785 1.00 61.75 179 ASN A CA 1
ATOM 1459 C C . ASN A 1 179 ? 2.946 8.991 -0.524 1.00 61.75 179 ASN A C 1
ATOM 1461 O O . ASN A 1 179 ? 3.555 8.382 0.348 1.00 61.75 179 ASN A O 1
ATOM 1465 N N . GLN A 1 180 ? 1.641 9.241 -0.411 1.00 69.44 180 GLN A N 1
ATOM 1466 C CA . GLN A 1 180 ? 0.825 8.979 0.775 1.00 69.44 180 GLN A CA 1
ATOM 1467 C C . GLN A 1 180 ? -0.269 7.942 0.475 1.00 69.44 180 GLN A C 1
ATOM 1469 O O . GLN A 1 180 ? -0.896 7.996 -0.587 1.00 69.44 180 GLN A O 1
ATOM 1474 N N . TYR A 1 181 ? -0.548 7.028 1.412 1.00 76.12 181 TYR A N 1
ATOM 1475 C CA . TYR A 1 181 ? -1.639 6.055 1.284 1.00 76.12 181 TYR A CA 1
ATOM 1476 C C . TYR A 1 181 ? -3.014 6.757 1.353 1.00 76.12 181 TYR A C 1
ATOM 1478 O O . TYR A 1 181 ? -3.354 7.320 2.396 1.00 76.12 181 TYR A O 1
ATOM 1486 N N . PRO A 1 182 ? -3.859 6.703 0.300 1.00 79.69 182 PRO A N 1
ATOM 1487 C CA . PRO A 1 182 ? -5.119 7.454 0.272 1.00 79.69 182 PRO A CA 1
ATOM 1488 C C . PRO A 1 182 ? -6.152 6.959 1.296 1.00 79.69 182 PRO A C 1
ATOM 1490 O O . PRO A 1 182 ? -6.419 5.758 1.390 1.00 79.69 182 PRO A O 1
ATOM 1493 N N . PHE A 1 183 ? -6.811 7.882 2.004 1.00 85.25 183 PHE A N 1
ATOM 1494 C CA . PHE A 1 183 ? -7.881 7.557 2.960 1.00 85.25 183 PHE A CA 1
ATOM 1495 C C . PHE A 1 183 ? -9.056 6.839 2.288 1.00 85.25 183 PHE A C 1
ATOM 1497 O O . PHE A 1 183 ? -9.535 5.813 2.774 1.00 85.25 183 PHE A O 1
ATOM 1504 N N . GLU A 1 184 ? -9.487 7.340 1.129 1.00 82.44 184 GLU A N 1
ATOM 1505 C CA . GLU A 1 184 ? -10.623 6.821 0.364 1.00 82.44 184 GLU A CA 1
ATOM 1506 C C . GLU A 1 184 ? -10.415 5.358 -0.024 1.00 82.44 184 GLU A C 1
ATOM 1508 O O . GLU A 1 184 ? -11.374 4.603 -0.171 1.00 82.44 184 GLU A O 1
ATOM 1513 N N . ARG A 1 185 ? -9.158 4.936 -0.173 1.00 77.81 185 ARG A N 1
ATOM 1514 C CA . ARG A 1 185 ? -8.819 3.550 -0.473 1.00 77.81 185 ARG A CA 1
ATOM 1515 C C . ARG A 1 185 ? -9.106 2.631 0.708 1.00 77.81 185 ARG A C 1
ATOM 1517 O O . ARG A 1 185 ? -9.734 1.593 0.514 1.00 77.81 185 ARG A O 1
ATOM 1524 N N . ALA A 1 186 ? -8.662 2.999 1.908 1.00 83.31 186 ALA A N 1
ATOM 1525 C CA . ALA A 1 186 ? -8.911 2.197 3.103 1.00 83.31 186 ALA A CA 1
ATOM 1526 C C . ALA A 1 186 ? -10.416 2.120 3.427 1.00 83.31 186 ALA A C 1
ATOM 1528 O O . ALA A 1 186 ? -10.903 1.063 3.836 1.00 83.31 186 ALA A O 1
ATOM 1529 N N . ASP A 1 187 ? -11.167 3.201 3.185 1.00 82.50 187 ASP A N 1
ATOM 1530 C CA . ASP A 1 187 ? -12.630 3.224 3.324 1.00 82.50 187 ASP A CA 1
ATOM 1531 C C . ASP A 1 187 ? -13.321 2.337 2.269 1.00 82.50 187 ASP A C 1
ATOM 1533 O O . ASP A 1 187 ? -14.142 1.484 2.615 1.00 82.50 187 ASP A O 1
ATOM 1537 N N . LYS A 1 188 ? -12.937 2.445 0.987 1.00 81.31 188 LYS A N 1
ATOM 1538 C CA . LYS A 1 188 ? -13.450 1.569 -0.083 1.00 81.31 188 LYS A CA 1
ATOM 1539 C C . LYS A 1 188 ? -13.175 0.096 0.202 1.00 81.31 188 LYS A C 1
ATOM 1541 O O . LYS A 1 188 ? -14.064 -0.727 0.000 1.00 81.31 188 LYS A O 1
ATOM 1546 N N . PHE A 1 189 ? -11.983 -0.232 0.699 1.00 81.62 189 PHE A N 1
ATOM 1547 C CA . PHE A 1 189 ? -11.628 -1.598 1.077 1.00 81.62 189 PHE A CA 1
ATOM 1548 C C . PHE A 1 189 ? -12.531 -2.122 2.203 1.00 81.62 189 PHE A C 1
ATOM 1550 O O . PHE A 1 189 ? -13.116 -3.194 2.068 1.00 81.62 189 PHE A O 1
ATOM 1557 N N . ASN A 1 190 ? -12.722 -1.341 3.273 1.00 81.06 190 ASN A N 1
ATOM 1558 C CA . ASN A 1 190 ? -13.651 -1.672 4.361 1.00 81.06 190 ASN A CA 1
ATOM 1559 C C . ASN A 1 190 ? -15.066 -1.970 3.841 1.00 81.06 190 ASN A C 1
ATOM 1561 O O . ASN A 1 190 ? -15.669 -2.986 4.196 1.00 81.06 190 ASN A O 1
ATOM 1565 N N . ARG A 1 191 ? -15.593 -1.107 2.962 1.00 79.62 191 ARG A N 1
ATOM 1566 C CA . ARG A 1 191 ? -16.915 -1.299 2.342 1.00 79.62 191 ARG A CA 1
ATOM 1567 C C . ARG A 1 191 ? -16.959 -2.534 1.445 1.00 79.62 191 ARG A C 1
ATOM 1569 O O . ARG A 1 191 ? -17.968 -3.230 1.448 1.00 79.62 191 ARG A O 1
ATOM 1576 N N . GLY A 1 192 ? -15.893 -2.795 0.689 1.00 76.69 192 GLY A N 1
ATOM 1577 C CA . GLY A 1 192 ? -15.756 -3.970 -0.170 1.00 76.69 192 GLY A CA 1
ATOM 1578 C C . GLY A 1 192 ? -15.821 -5.269 0.628 1.00 7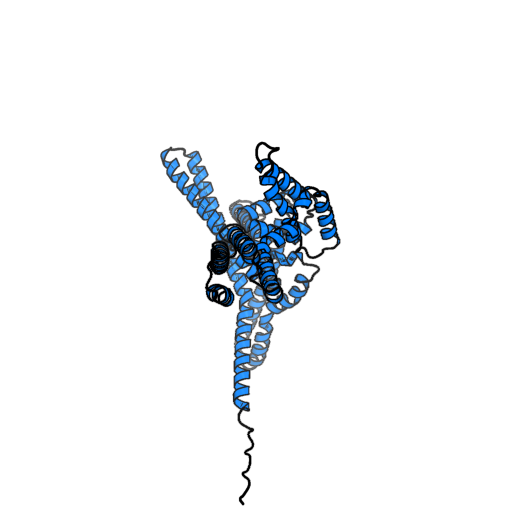6.69 192 GLY A C 1
ATOM 1579 O O . GLY A 1 192 ? -16.662 -6.113 0.340 1.00 76.69 192 GLY A O 1
ATOM 1580 N N . ILE A 1 193 ? -15.030 -5.385 1.700 1.00 78.00 193 ILE A N 1
ATOM 1581 C CA . ILE A 1 193 ? -15.026 -6.577 2.562 1.00 78.00 193 ILE A CA 1
ATOM 1582 C C . ILE A 1 193 ? -16.393 -6.821 3.209 1.00 78.00 193 ILE A C 1
ATOM 1584 O O . ILE A 1 193 ? -16.837 -7.963 3.280 1.00 78.00 193 ILE A O 1
ATOM 1588 N N . ARG A 1 194 ? -17.108 -5.769 3.628 1.00 77.06 194 ARG A N 1
ATOM 1589 C CA . ARG A 1 194 ? -18.470 -5.917 4.176 1.00 77.06 194 ARG A CA 1
ATOM 1590 C C . ARG A 1 194 ? -19.470 -6.493 3.166 1.00 77.06 194 ARG A C 1
ATOM 1592 O O . ARG A 1 194 ? -20.436 -7.121 3.583 1.00 77.06 194 ARG A O 1
ATOM 1599 N N . LYS A 1 195 ? -19.256 -6.293 1.860 1.00 76.38 195 LYS A N 1
ATOM 1600 C CA . LYS A 1 195 ? -20.115 -6.853 0.801 1.00 76.38 195 LYS A CA 1
ATOM 1601 C C . LYS A 1 195 ? -19.847 -8.332 0.522 1.00 76.38 195 LYS A C 1
ATOM 1603 O O . LYS A 1 195 ? -20.741 -8.996 0.015 1.00 76.38 195 LYS A O 1
ATOM 1608 N N . LEU A 1 196 ? -18.656 -8.840 0.850 1.00 73.00 196 LEU A N 1
ATOM 1609 C CA . LEU A 1 196 ? -18.288 -10.246 0.632 1.00 73.00 196 LEU A CA 1
ATOM 1610 C C . LEU A 1 196 ? -19.022 -11.209 1.573 1.00 73.00 196 LEU A C 1
ATOM 1612 O O . LEU A 1 196 ? -19.077 -12.407 1.315 1.00 73.00 196 LEU A O 1
ATOM 1616 N N . GLY A 1 197 ? -19.581 -10.699 2.667 1.00 69.44 197 GLY A N 1
ATOM 1617 C CA . GLY A 1 197 ? -20.368 -11.487 3.601 1.00 69.44 197 GLY A CA 1
ATOM 1618 C C . GLY A 1 197 ? -20.221 -10.992 5.031 1.00 69.44 197 GLY A C 1
ATOM 1619 O O . GLY A 1 197 ? -19.234 -10.355 5.405 1.00 69.44 197 GLY A O 1
ATOM 1620 N N . ILE A 1 198 ? -21.234 -11.302 5.830 1.00 76.38 198 ILE A N 1
ATOM 1621 C CA . ILE A 1 198 ? -21.277 -11.050 7.267 1.00 76.38 198 ILE A CA 1
ATOM 1622 C C . ILE A 1 198 ? -21.488 -12.412 7.927 1.00 76.38 198 ILE A C 1
ATOM 1624 O O . ILE A 1 198 ? -22.288 -13.215 7.442 1.00 76.38 198 ILE A O 1
ATOM 1628 N N . THR A 1 199 ? -20.757 -12.700 9.000 1.00 75.94 199 THR A N 1
ATOM 1629 C CA . THR A 1 199 ? -20.961 -13.933 9.767 1.00 75.94 199 THR A CA 1
ATOM 1630 C C . THR A 1 199 ? -22.346 -13.977 10.410 1.00 75.94 199 THR A C 1
ATOM 1632 O O . THR A 1 199 ? -22.987 -12.933 10.559 1.00 75.94 199 THR A O 1
ATOM 1635 N N . PRO A 1 200 ? -22.807 -15.160 10.862 1.00 70.56 200 PRO A N 1
ATOM 1636 C CA . PRO A 1 200 ? -24.053 -15.280 11.625 1.00 70.56 200 PRO A CA 1
ATOM 1637 C C . PRO A 1 200 ? -24.125 -14.328 12.831 1.00 70.56 200 PRO A C 1
ATOM 1639 O O . PRO A 1 200 ? -25.202 -13.854 13.180 1.00 70.56 200 PRO A O 1
ATOM 1642 N N . ASP A 1 201 ? -22.970 -13.985 13.408 1.00 71.25 201 ASP A N 1
ATOM 1643 C CA . ASP A 1 201 ? -22.830 -13.071 14.548 1.00 71.25 201 ASP A CA 1
ATOM 1644 C C . ASP A 1 201 ? -22.839 -11.577 14.166 1.00 71.25 201 ASP A C 1
ATOM 1646 O O . ASP A 1 201 ? -22.603 -10.712 15.013 1.00 71.25 201 ASP A O 1
ATOM 1650 N N . GLY A 1 202 ? -23.077 -11.241 12.895 1.00 77.50 202 GLY A N 1
ATOM 1651 C CA . GLY A 1 202 ? -23.152 -9.857 12.427 1.00 77.50 202 GLY A CA 1
ATOM 1652 C C . GLY A 1 202 ? -21.793 -9.178 12.213 1.00 77.50 202 GLY A C 1
ATOM 1653 O O . GLY A 1 202 ? -21.739 -7.949 12.171 1.00 77.50 202 GLY A O 1
ATOM 1654 N N . GLN A 1 203 ? -20.700 -9.939 12.089 1.00 79.50 203 GLN A N 1
ATOM 1655 C CA . GLN A 1 203 ? -19.342 -9.402 11.952 1.00 79.50 203 GLN A CA 1
ATOM 1656 C C . GLN A 1 203 ? -18.806 -9.559 10.526 1.00 79.50 203 GLN A C 1
ATOM 1658 O O . GLN A 1 203 ? -18.994 -10.590 9.881 1.00 79.50 203 GLN A O 1
ATOM 1663 N N . SER A 1 204 ? -18.090 -8.551 10.030 1.00 84.25 204 SER A N 1
ATOM 1664 C CA . SER A 1 204 ? -17.335 -8.680 8.781 1.00 84.25 204 SER A CA 1
ATOM 1665 C C . SER A 1 204 ? -16.058 -9.502 8.993 1.00 84.25 204 SER A C 1
ATOM 1667 O O . SER A 1 204 ? -15.560 -9.637 10.114 1.00 84.25 204 SER A O 1
ATOM 1669 N N . TYR A 1 205 ? -15.469 -10.017 7.912 1.00 80.94 205 TYR A N 1
ATOM 1670 C CA . TYR A 1 205 ? -14.157 -10.677 7.978 1.00 80.94 205 TYR A CA 1
ATOM 1671 C C . TYR A 1 205 ? -13.069 -9.772 8.569 1.00 80.94 205 TYR A C 1
ATOM 1673 O O . TYR A 1 205 ? -12.180 -10.237 9.280 1.00 80.94 205 TYR A O 1
ATOM 1681 N N . LEU A 1 206 ? -13.164 -8.462 8.332 1.00 84.50 206 LEU A N 1
ATOM 1682 C CA . LEU A 1 206 ? -12.217 -7.505 8.890 1.00 84.50 206 LEU A CA 1
ATOM 1683 C C . LEU A 1 206 ? -12.394 -7.330 10.404 1.00 84.50 206 LEU A C 1
ATOM 1685 O O . LEU A 1 206 ? -11.405 -7.154 11.112 1.00 84.50 206 LEU A O 1
ATOM 1689 N N . ASP A 1 207 ? -13.624 -7.449 10.913 1.00 84.94 207 ASP A N 1
ATOM 1690 C CA . ASP A 1 207 ? -13.894 -7.407 12.353 1.00 84.94 207 ASP A CA 1
ATOM 1691 C C . ASP A 1 207 ? -13.306 -8.629 13.066 1.00 84.94 207 ASP A C 1
ATOM 1693 O O . ASP A 1 207 ? -12.725 -8.488 14.144 1.00 84.94 207 ASP A O 1
ATOM 1697 N N . GLN A 1 208 ? -13.416 -9.812 12.455 1.00 84.69 208 GLN A N 1
ATOM 1698 C CA . GLN A 1 208 ? -12.776 -11.031 12.958 1.00 84.69 208 GLN A CA 1
ATOM 1699 C C . GLN A 1 208 ? -11.256 -10.895 12.950 1.00 84.69 208 GLN A C 1
ATOM 1701 O O . GLN A 1 208 ? -10.594 -11.245 13.925 1.00 84.69 208 GLN A O 1
ATOM 1706 N N . PHE A 1 209 ? -10.694 -10.332 11.877 1.00 87.31 209 PHE A N 1
ATOM 1707 C CA . PHE A 1 209 ? -9.252 -10.155 11.791 1.00 87.31 209 PHE A CA 1
ATOM 1708 C C . PHE A 1 209 ? -8.738 -9.156 12.832 1.00 87.31 209 PHE A C 1
ATOM 1710 O O . PHE A 1 209 ? -7.761 -9.432 13.528 1.00 87.31 209 PHE A O 1
ATOM 1717 N N . ARG A 1 210 ? -9.434 -8.030 13.019 1.00 90.38 210 ARG A N 1
ATOM 1718 C CA . ARG A 1 210 ? -9.139 -7.086 14.101 1.00 90.38 210 ARG A CA 1
ATOM 1719 C C . ARG A 1 210 ? -9.175 -7.781 15.464 1.00 90.38 210 ARG A C 1
ATOM 1721 O O . ARG A 1 210 ? -8.252 -7.588 16.248 1.00 90.38 210 ARG A O 1
ATOM 1728 N N . GLN A 1 211 ? -10.195 -8.595 15.744 1.00 87.81 211 GLN A N 1
ATOM 1729 C CA . GLN A 1 211 ? -10.298 -9.334 17.009 1.00 87.81 211 GLN A CA 1
ATOM 1730 C C . GLN A 1 211 ? -9.143 -10.310 17.211 1.00 87.81 211 GLN A C 1
ATOM 1732 O O . GLN A 1 211 ? -8.588 -10.360 18.306 1.00 87.81 211 GLN A O 1
ATOM 1737 N N . LEU A 1 212 ? -8.745 -11.036 16.166 1.00 88.81 212 LEU A N 1
ATOM 1738 C CA . LEU A 1 212 ? -7.593 -11.931 16.215 1.00 88.81 212 LEU A CA 1
ATOM 1739 C C . LEU A 1 212 ? -6.305 -11.161 16.542 1.00 88.81 212 LEU A C 1
ATOM 1741 O O . LEU A 1 212 ? -5.553 -11.562 17.427 1.00 88.81 212 LEU A O 1
ATOM 1745 N N . ILE A 1 213 ? -6.075 -10.018 15.887 1.00 90.62 213 ILE A N 1
ATOM 1746 C CA . ILE A 1 213 ? -4.917 -9.156 16.171 1.00 90.62 213 ILE A CA 1
ATOM 1747 C C . ILE A 1 213 ? -4.966 -8.637 17.615 1.00 90.62 213 ILE A C 1
ATOM 1749 O O . ILE A 1 213 ? -3.951 -8.681 18.312 1.00 90.62 213 ILE A O 1
ATOM 1753 N N . SER A 1 214 ? -6.136 -8.201 18.094 1.00 89.75 214 SER A N 1
ATOM 1754 C CA . SER A 1 214 ? -6.317 -7.788 19.490 1.00 89.75 214 SER A CA 1
ATOM 1755 C C . SER A 1 214 ? -6.023 -8.929 20.468 1.00 89.75 214 SER A C 1
ATOM 1757 O O . SER A 1 214 ? -5.364 -8.705 21.479 1.00 89.75 214 SER A O 1
ATOM 1759 N N . GLN A 1 215 ? -6.456 -10.161 20.180 1.00 89.25 215 GLN A N 1
ATOM 1760 C CA . GLN A 1 215 ? -6.172 -11.338 21.011 1.00 89.25 215 GLN A CA 1
ATOM 1761 C C . GLN A 1 215 ? -4.677 -11.659 21.059 1.00 89.25 215 GLN A C 1
ATOM 1763 O O . GLN A 1 215 ? -4.150 -11.908 22.143 1.00 89.25 215 GLN A O 1
ATOM 1768 N N . ILE A 1 216 ? -3.987 -11.585 19.916 1.00 89.44 216 ILE A N 1
ATOM 1769 C CA . ILE A 1 216 ? -2.528 -11.735 19.847 1.00 89.44 216 ILE A CA 1
ATOM 1770 C C . ILE A 1 216 ? -1.867 -10.694 20.751 1.00 89.44 216 ILE A C 1
ATOM 1772 O O . ILE A 1 216 ? -1.075 -11.046 21.622 1.00 89.44 216 ILE A O 1
ATOM 1776 N N . GLY A 1 217 ? -2.224 -9.416 20.616 1.00 88.19 217 GLY A N 1
ATOM 1777 C CA . GLY A 1 217 ? -1.630 -8.375 21.450 1.00 88.19 217 GLY A CA 1
ATOM 1778 C C . GLY A 1 217 ? -1.999 -8.473 22.931 1.00 88.19 217 GLY A C 1
ATOM 1779 O O . GLY A 1 217 ? -1.152 -8.189 23.776 1.00 88.19 217 GLY A O 1
ATOM 1780 N N . ASN A 1 218 ? -3.199 -8.947 23.271 1.00 88.12 218 ASN A N 1
ATOM 1781 C CA . ASN A 1 218 ? -3.590 -9.234 24.653 1.00 88.12 218 ASN A CA 1
ATOM 1782 C C . ASN A 1 218 ? -2.749 -10.365 25.254 1.00 88.12 218 ASN A C 1
ATOM 1784 O O . ASN A 1 218 ? -2.307 -10.249 26.396 1.00 88.12 218 ASN A O 1
ATOM 1788 N N . ALA A 1 219 ? -2.470 -11.425 24.488 1.00 86.38 219 ALA A N 1
ATOM 1789 C CA . ALA A 1 219 ? -1.560 -12.486 24.912 1.00 86.38 219 ALA A CA 1
ATOM 1790 C C . ALA A 1 219 ? -0.144 -11.935 25.148 1.00 86.38 219 ALA A C 1
ATOM 1792 O O . ALA A 1 219 ? 0.457 -12.201 26.189 1.00 86.38 219 ALA A O 1
ATOM 1793 N N . MET A 1 220 ? 0.353 -11.078 24.250 1.00 81.81 220 MET A N 1
ATOM 1794 C CA . MET A 1 220 ? 1.647 -10.405 24.427 1.00 81.81 220 MET A CA 1
ATOM 1795 C C . MET A 1 220 ? 1.670 -9.498 25.668 1.00 81.81 220 MET A C 1
ATOM 1797 O O . MET A 1 220 ? 2.641 -9.495 26.430 1.00 81.81 220 MET A O 1
ATOM 1801 N N . GLY A 1 221 ? 0.586 -8.759 2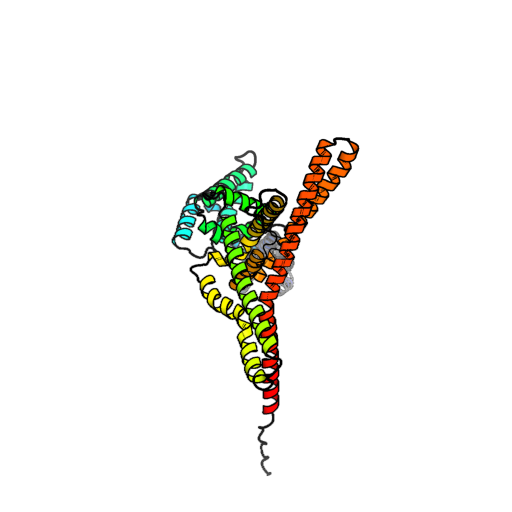5.914 1.00 77.94 221 GLY A N 1
ATOM 1802 C CA . GLY A 1 221 ? 0.406 -7.940 27.113 1.00 77.94 221 GLY A CA 1
ATOM 1803 C C . GLY A 1 221 ? 0.361 -8.774 28.397 1.00 77.94 221 GLY A C 1
ATOM 1804 O O . GLY A 1 221 ? 0.961 -8.393 29.402 1.00 77.94 221 GLY A O 1
ATOM 1805 N N . TYR A 1 222 ? -0.277 -9.943 28.358 1.00 79.88 222 TYR A N 1
ATOM 1806 C CA . TYR A 1 222 ? -0.339 -10.877 29.480 1.00 79.88 222 TYR A CA 1
ATOM 1807 C C . TYR A 1 222 ? 1.034 -11.480 29.810 1.00 79.88 222 TYR A C 1
ATOM 1809 O O . TYR A 1 222 ? 1.451 -11.453 30.969 1.00 79.88 222 TYR A O 1
ATOM 1817 N N . VAL A 1 223 ? 1.788 -11.923 28.796 1.00 76.19 223 VAL A N 1
ATOM 1818 C CA . VAL A 1 223 ? 3.179 -12.392 28.957 1.00 76.19 223 VAL A CA 1
ATOM 1819 C C . VAL A 1 223 ? 4.041 -11.308 29.611 1.00 76.19 223 VAL A C 1
ATOM 1821 O O . VAL A 1 223 ? 4.806 -11.579 30.541 1.00 76.19 223 VAL A O 1
ATOM 1824 N N . ARG A 1 224 ? 3.868 -10.047 29.197 1.00 72.31 224 ARG A N 1
ATOM 1825 C CA . ARG A 1 224 ? 4.543 -8.905 29.826 1.00 72.31 224 ARG A CA 1
ATOM 1826 C C . ARG A 1 224 ? 4.133 -8.720 31.289 1.00 72.31 224 ARG A C 1
ATOM 1828 O O . ARG A 1 224 ? 5.004 -8.493 32.128 1.00 72.31 224 ARG A O 1
ATOM 1835 N N . MET A 1 225 ? 2.837 -8.786 31.589 1.00 70.81 225 MET A N 1
ATOM 1836 C CA . MET A 1 225 ? 2.307 -8.600 32.941 1.00 70.81 225 MET A CA 1
ATOM 1837 C C . MET A 1 225 ? 2.859 -9.651 33.906 1.00 70.81 225 MET A C 1
ATOM 1839 O O . MET A 1 225 ? 3.351 -9.281 34.972 1.00 70.81 225 MET A O 1
ATOM 1843 N N . ILE A 1 226 ? 2.858 -10.931 33.513 1.00 68.62 226 ILE A N 1
ATOM 1844 C CA . ILE A 1 226 ? 3.449 -12.019 34.308 1.00 68.62 226 ILE A CA 1
ATOM 1845 C C . ILE A 1 226 ? 4.919 -11.722 34.606 1.00 68.62 226 ILE A C 1
ATOM 1847 O O . ILE A 1 226 ? 5.351 -11.839 35.751 1.00 68.62 226 ILE A O 1
ATOM 1851 N N . ARG A 1 227 ? 5.686 -11.280 33.604 1.00 64.62 227 ARG A N 1
ATOM 1852 C CA . ARG A 1 227 ? 7.106 -10.951 33.776 1.00 64.62 227 ARG A CA 1
ATOM 1853 C C . ARG A 1 227 ? 7.321 -9.808 34.768 1.00 64.62 227 ARG A C 1
ATOM 1855 O O . ARG A 1 227 ? 8.149 -9.922 35.668 1.00 64.62 227 ARG A O 1
ATOM 1862 N N . SER A 1 228 ? 6.588 -8.706 34.610 1.00 64.31 228 SER A N 1
ATOM 1863 C CA . SER A 1 228 ? 6.680 -7.553 35.513 1.00 64.31 228 SER A CA 1
ATOM 1864 C C . SER A 1 228 ? 6.252 -7.908 36.941 1.00 64.31 228 SER A C 1
ATOM 1866 O O . SER A 1 228 ? 6.891 -7.458 37.890 1.00 64.31 228 SER A O 1
ATOM 1868 N N . GLY A 1 229 ? 5.234 -8.759 37.097 1.00 61.12 229 GLY A N 1
ATOM 1869 C CA . GLY A 1 229 ? 4.821 -9.303 38.391 1.00 61.12 229 GLY A CA 1
ATOM 1870 C C . GLY A 1 229 ? 5.886 -10.202 39.026 1.00 61.12 229 GLY A C 1
ATOM 1871 O O . GLY A 1 229 ? 6.206 -10.030 40.200 1.00 61.12 229 GLY A O 1
ATOM 1872 N N . GLY A 1 230 ? 6.505 -11.095 38.246 1.00 60.34 230 GLY A N 1
ATOM 1873 C CA . GLY A 1 230 ? 7.602 -11.955 38.702 1.00 60.34 230 GLY A CA 1
ATOM 1874 C C . GLY A 1 230 ? 8.822 -11.159 39.173 1.00 60.34 230 GLY A C 1
ATOM 1875 O O . GLY A 1 230 ? 9.324 -11.389 40.271 1.00 60.34 230 GLY A O 1
ATOM 1876 N N . LEU A 1 231 ? 9.239 -10.152 38.396 1.00 55.50 231 LEU A N 1
ATOM 1877 C CA . LEU A 1 231 ? 10.319 -9.226 38.766 1.00 55.50 231 LEU A CA 1
ATOM 1878 C C . LEU A 1 231 ? 10.028 -8.494 40.081 1.00 55.50 231 LEU A C 1
ATOM 1880 O O . LEU A 1 231 ? 10.918 -8.357 40.918 1.00 55.50 231 LEU A O 1
ATOM 1884 N N . HIS A 1 232 ? 8.788 -8.049 40.287 1.00 56.09 232 HIS A N 1
ATOM 1885 C CA . HIS A 1 232 ? 8.386 -7.351 41.506 1.00 56.09 232 HIS A CA 1
ATOM 1886 C C . HIS A 1 232 ? 8.405 -8.272 42.742 1.00 56.09 232 HIS A C 1
ATOM 1888 O O . HIS A 1 232 ? 8.888 -7.876 43.807 1.00 56.09 232 HIS A O 1
ATOM 1894 N N . CYS A 1 233 ? 7.935 -9.518 42.606 1.00 54.56 233 CYS A N 1
ATOM 1895 C CA . CYS A 1 233 ? 7.982 -10.519 43.677 1.00 54.56 233 CYS A CA 1
ATOM 1896 C C . CYS A 1 233 ? 9.423 -10.887 44.062 1.00 54.56 233 CYS A C 1
ATOM 1898 O O . CYS A 1 233 ? 9.745 -10.927 45.248 1.00 54.56 233 CYS A O 1
ATOM 1900 N N . CYS A 1 234 ? 10.309 -11.078 43.080 1.00 50.91 234 CYS A N 1
ATOM 1901 C CA . CYS A 1 234 ? 11.726 -11.345 43.327 1.00 50.91 234 CYS A CA 1
ATOM 1902 C C . CYS A 1 234 ? 12.445 -10.124 43.915 1.00 50.91 234 CYS A C 1
ATOM 1904 O O . CYS A 1 234 ? 13.166 -10.266 44.894 1.00 50.91 234 CYS A O 1
ATOM 1906 N N . SER A 1 235 ? 12.198 -8.913 43.402 1.00 51.03 235 SER A N 1
ATOM 1907 C CA . SER A 1 235 ? 12.766 -7.667 43.949 1.00 51.03 235 SER A CA 1
ATOM 1908 C C . SER A 1 235 ? 12.393 -7.450 45.421 1.00 51.03 235 SER A C 1
ATOM 1910 O O . SER A 1 235 ? 13.223 -7.013 46.218 1.00 51.03 235 SER A O 1
ATOM 1912 N N . SER A 1 236 ? 11.177 -7.842 45.811 1.00 51.66 236 SER A N 1
ATOM 1913 C CA . SER A 1 236 ? 10.729 -7.808 47.209 1.00 51.66 236 SER A CA 1
ATOM 1914 C C . SER A 1 236 ? 11.454 -8.840 48.093 1.00 51.66 236 SER A C 1
ATOM 1916 O O . SER A 1 236 ? 11.702 -8.559 49.263 1.00 51.66 236 SER A O 1
ATOM 1918 N N . ALA A 1 237 ? 11.847 -9.994 47.538 1.00 49.88 237 ALA A N 1
ATOM 1919 C CA . ALA A 1 237 ? 12.628 -11.036 48.218 1.00 49.88 237 ALA A CA 1
ATOM 1920 C C . ALA A 1 237 ? 14.155 -10.772 48.225 1.00 49.88 237 ALA A C 1
ATOM 1922 O O . ALA A 1 237 ? 14.877 -11.356 49.027 1.00 49.88 237 ALA A O 1
ATOM 1923 N N . ILE A 1 238 ? 14.652 -9.870 47.367 1.00 48.16 238 ILE A N 1
ATOM 1924 C CA . ILE A 1 238 ? 16.084 -9.570 47.153 1.00 48.16 238 ILE A CA 1
ATOM 1925 C C . ILE A 1 238 ? 16.700 -8.657 48.230 1.00 48.16 238 ILE A C 1
ATOM 1927 O O . ILE A 1 238 ? 17.917 -8.510 48.276 1.00 48.16 238 ILE A O 1
ATOM 1931 N N . ARG A 1 239 ? 15.930 -8.110 49.182 1.00 51.72 239 ARG A N 1
ATOM 1932 C CA . ARG A 1 239 ? 16.477 -7.268 50.275 1.00 51.72 239 ARG A CA 1
ATOM 1933 C C . ARG A 1 239 ? 17.439 -7.988 51.249 1.00 51.72 239 ARG A C 1
ATOM 1935 O O . ARG A 1 239 ? 17.765 -7.407 52.278 1.00 51.72 239 ARG A O 1
ATOM 1942 N N . GLN A 1 240 ? 17.880 -9.221 50.973 1.00 53.22 240 GLN A N 1
ATOM 1943 C CA . GLN A 1 240 ? 18.638 -10.040 51.925 1.00 53.22 240 GLN A CA 1
ATOM 1944 C C . GLN A 1 240 ? 19.829 -10.865 51.392 1.00 53.22 240 GLN A C 1
ATOM 1946 O O . GLN A 1 240 ? 20.385 -11.607 52.197 1.00 53.22 240 GLN A O 1
ATOM 1951 N N . LEU A 1 241 ? 20.284 -10.788 50.126 1.00 48.62 241 LEU A N 1
ATOM 1952 C CA . LEU A 1 241 ? 21.362 -11.708 49.693 1.00 48.62 241 LEU A CA 1
ATOM 1953 C C . LEU A 1 241 ? 22.253 -11.224 48.526 1.00 48.62 241 LEU A C 1
ATOM 1955 O O . LEU A 1 241 ? 21.932 -11.420 47.355 1.00 48.62 241 LEU A O 1
ATOM 1959 N N . ASP A 1 242 ? 23.428 -10.675 48.853 1.00 53.94 242 ASP A N 1
ATOM 1960 C CA . ASP A 1 242 ? 24.376 -10.085 47.889 1.00 53.94 242 ASP A CA 1
ATOM 1961 C C . ASP A 1 242 ? 25.209 -11.099 47.073 1.00 53.94 242 ASP A C 1
ATOM 1963 O O . ASP A 1 242 ? 25.719 -10.745 46.013 1.00 53.94 242 ASP A O 1
ATOM 1967 N N . SER A 1 243 ? 25.335 -12.372 47.477 1.00 50.09 243 SER A N 1
ATOM 1968 C CA . SER A 1 243 ? 26.164 -13.338 46.719 1.00 50.09 243 SER A CA 1
ATOM 1969 C C . SER A 1 243 ? 25.404 -14.099 45.626 1.00 50.09 243 SER A C 1
ATOM 1971 O O . SER A 1 243 ? 26.001 -14.486 44.627 1.00 50.09 243 SER A O 1
ATOM 1973 N N . VAL A 1 244 ? 24.084 -14.276 45.765 1.00 54.94 244 VAL A N 1
ATOM 1974 C CA . VAL A 1 244 ? 23.230 -14.835 44.695 1.00 54.94 244 VAL A CA 1
ATOM 1975 C C . VAL A 1 244 ? 23.026 -13.805 43.576 1.00 54.94 244 VAL A C 1
ATOM 1977 O O . VAL A 1 244 ? 22.773 -14.170 42.432 1.00 54.94 244 VAL A O 1
ATOM 1980 N N . LEU A 1 245 ? 23.218 -12.516 43.879 1.00 52.47 245 LEU A N 1
ATOM 1981 C CA . LEU A 1 245 ? 22.984 -11.383 42.987 1.00 52.47 245 LEU A CA 1
ATOM 1982 C C . LEU A 1 245 ? 23.875 -11.393 41.729 1.00 52.47 245 LEU A C 1
ATOM 1984 O O . LEU A 1 245 ? 23.407 -10.993 40.667 1.00 52.47 245 LEU A O 1
ATOM 1988 N N . SER A 1 246 ? 25.116 -11.887 41.806 1.00 53.03 246 SER A N 1
ATOM 1989 C CA . SER A 1 246 ? 26.041 -11.929 40.655 1.00 53.03 246 SER A CA 1
ATOM 1990 C C . SER A 1 246 ? 25.635 -12.986 39.617 1.00 53.03 246 SER A C 1
ATOM 1992 O O . SER A 1 246 ? 25.488 -12.681 38.431 1.00 53.03 246 SER A O 1
ATOM 1994 N N . ASP A 1 247 ? 25.347 -14.210 40.069 1.00 53.38 247 ASP A N 1
ATOM 1995 C CA . ASP A 1 247 ? 24.916 -15.304 39.188 1.00 53.38 247 ASP A CA 1
ATOM 1996 C C . ASP A 1 247 ? 23.490 -15.096 38.664 1.00 53.38 247 ASP A C 1
ATOM 1998 O O . ASP A 1 247 ? 23.174 -15.479 37.534 1.00 53.38 247 ASP A O 1
ATOM 2002 N N . LEU A 1 248 ? 22.623 -14.436 39.439 1.00 52.78 248 LEU A N 1
ATOM 2003 C CA . LEU A 1 248 ? 21.284 -14.080 38.983 1.00 52.78 248 LEU A CA 1
ATOM 2004 C C . LEU A 1 248 ? 21.329 -12.944 37.953 1.00 52.78 248 LEU A C 1
ATOM 2006 O O . LEU A 1 248 ? 20.703 -13.068 36.911 1.00 52.78 248 LEU A O 1
ATOM 2010 N N . THR A 1 249 ? 22.104 -11.876 38.173 1.00 50.25 249 THR A N 1
ATOM 2011 C CA . THR A 1 249 ? 22.195 -10.745 37.224 1.00 50.25 249 THR A CA 1
ATOM 2012 C C . THR A 1 249 ? 22.673 -11.198 35.840 1.00 50.25 249 THR A C 1
ATOM 2014 O O . THR A 1 249 ? 22.142 -10.737 34.830 1.00 50.25 249 THR A O 1
ATOM 2017 N N . ARG A 1 250 ? 23.599 -12.169 35.780 1.00 48.75 250 ARG A N 1
ATOM 2018 C CA . ARG A 1 250 ? 24.058 -12.767 34.516 1.00 48.75 250 ARG A CA 1
ATOM 2019 C C . ARG A 1 250 ? 22.965 -13.587 33.815 1.00 48.75 250 ARG A C 1
ATOM 2021 O O . ARG A 1 250 ? 22.745 -13.397 32.626 1.00 48.75 250 ARG A O 1
ATOM 2028 N N . ASN A 1 251 ? 22.220 -14.417 34.551 1.00 53.31 251 ASN A N 1
ATOM 2029 C CA . ASN A 1 251 ? 21.085 -15.176 33.999 1.00 53.31 251 ASN A CA 1
ATOM 2030 C C . ASN A 1 251 ? 19.877 -14.280 33.632 1.00 53.31 251 ASN A C 1
ATOM 2032 O O . ASN A 1 251 ? 19.103 -14.602 32.733 1.00 53.31 251 ASN A O 1
ATOM 2036 N N . PHE A 1 252 ? 19.705 -13.135 34.299 1.00 51.62 252 PHE A N 1
ATOM 2037 C CA . PHE A 1 252 ? 18.630 -12.174 34.028 1.00 51.62 252 PHE A CA 1
ATOM 2038 C C . PHE A 1 252 ? 18.884 -11.313 32.782 1.00 51.62 252 PHE A C 1
ATOM 2040 O O . PHE A 1 252 ? 17.912 -10.936 32.128 1.00 51.62 252 PHE A O 1
ATOM 2047 N N . ALA A 1 253 ? 20.145 -11.030 32.431 1.00 50.41 253 ALA A N 1
ATOM 2048 C CA . ALA A 1 253 ? 20.501 -10.326 31.194 1.00 50.41 253 ALA A CA 1
ATOM 2049 C C . ALA A 1 253 ? 20.283 -11.193 29.935 1.00 50.41 253 ALA A C 1
ATOM 2051 O O . ALA A 1 253 ? 19.932 -10.677 28.875 1.00 50.41 253 ALA A O 1
ATOM 2052 N N . GLU A 1 254 ? 20.409 -12.517 30.055 1.00 44.78 254 GLU A N 1
ATOM 2053 C CA . GLU A 1 254 ? 20.032 -13.465 28.993 1.00 44.78 254 GLU A CA 1
ATOM 2054 C C . GLU A 1 254 ? 18.510 -13.734 28.986 1.00 44.78 254 GLU A C 1
ATOM 2056 O O . GLU A 1 254 ? 17.887 -13.834 27.931 1.00 44.78 254 GLU A O 1
ATOM 2061 N N . GLY A 1 255 ? 17.856 -13.726 30.155 1.00 45.75 255 GLY A N 1
ATOM 2062 C CA . GLY A 1 255 ? 16.396 -13.830 30.302 1.00 45.75 255 GLY A CA 1
ATOM 2063 C C . GLY A 1 255 ? 15.596 -12.586 29.877 1.00 45.75 255 GLY A C 1
ATOM 2064 O O . GLY A 1 255 ? 14.366 -12.596 29.923 1.00 45.75 255 GLY A O 1
ATOM 2065 N N . THR A 1 256 ? 16.236 -11.494 29.460 1.00 51.59 256 THR A N 1
ATOM 2066 C CA . THR A 1 256 ? 15.538 -10.315 28.916 1.00 51.59 256 THR A CA 1
ATOM 2067 C C . THR A 1 256 ? 15.035 -10.497 27.479 1.00 51.59 256 THR A C 1
ATOM 2069 O O . THR A 1 256 ? 14.210 -9.704 27.030 1.00 51.59 256 THR A O 1
ATOM 2072 N N . GLU A 1 257 ? 15.426 -11.576 26.793 1.00 59.34 257 GLU A N 1
ATOM 2073 C CA . GLU A 1 257 ? 15.153 -11.820 25.370 1.00 59.34 257 GLU A CA 1
ATOM 2074 C C . GLU A 1 257 ? 13.902 -12.688 25.078 1.00 59.34 257 GLU A C 1
ATOM 2076 O O . GLU A 1 257 ? 13.762 -13.196 23.973 1.00 59.34 257 GLU A O 1
ATOM 2081 N N . TYR A 1 258 ? 12.931 -12.863 25.989 1.00 64.69 258 TYR A N 1
ATOM 2082 C CA . TYR A 1 258 ? 11.727 -13.682 25.694 1.00 64.69 258 TYR A CA 1
ATOM 2083 C C . TYR A 1 258 ? 10.929 -13.200 24.473 1.00 64.69 258 TYR A C 1
ATOM 2085 O O . TYR A 1 258 ? 10.409 -14.009 23.709 1.00 64.69 258 TYR A O 1
ATOM 2093 N N . PHE A 1 259 ? 10.824 -11.884 24.272 1.00 69.25 259 PHE A N 1
ATOM 2094 C CA . PHE A 1 259 ? 10.150 -11.332 23.093 1.00 69.25 259 PHE A CA 1
ATOM 2095 C C . PHE A 1 259 ? 10.945 -11.596 21.819 1.00 69.25 259 PHE A C 1
ATOM 2097 O O . PHE A 1 259 ? 10.345 -11.916 20.798 1.00 69.25 259 PHE A O 1
ATOM 2104 N N . LYS A 1 260 ? 12.276 -11.542 21.895 1.00 68.69 260 LYS A N 1
ATOM 2105 C CA . LYS A 1 260 ? 13.160 -11.960 20.812 1.00 68.69 260 LYS A CA 1
ATOM 2106 C C . LYS A 1 260 ? 13.012 -13.452 20.531 1.00 68.69 260 LYS A C 1
ATOM 2108 O O . LYS A 1 260 ? 12.783 -13.796 19.390 1.00 68.69 260 LYS A O 1
ATOM 2113 N N . MET A 1 261 ? 12.983 -14.310 21.548 1.00 71.19 261 MET A N 1
ATOM 2114 C CA . MET A 1 261 ? 12.735 -15.745 21.395 1.00 71.19 261 MET A CA 1
ATOM 2115 C C . MET A 1 261 ? 11.380 -16.023 20.732 1.00 71.19 261 MET A C 1
ATOM 2117 O O . MET A 1 261 ? 11.302 -16.823 19.808 1.00 71.19 261 MET A O 1
ATOM 2121 N N . LEU A 1 262 ? 10.311 -15.333 21.145 1.00 75.62 262 LEU A N 1
ATOM 2122 C CA . LEU A 1 262 ? 9.002 -15.446 20.494 1.00 75.62 262 LEU A CA 1
ATOM 2123 C C . LEU A 1 262 ? 9.047 -14.956 19.043 1.00 75.62 262 LEU A C 1
ATOM 2125 O O . LEU A 1 262 ? 8.445 -15.573 18.169 1.00 75.62 262 LEU A O 1
ATOM 2129 N N . VAL A 1 263 ? 9.746 -13.855 18.762 1.00 78.69 263 VAL A N 1
ATOM 2130 C CA . VAL A 1 263 ? 9.933 -13.385 17.385 1.00 78.69 263 VAL A CA 1
ATOM 2131 C C . VAL A 1 263 ? 10.747 -14.397 16.576 1.00 78.69 263 VAL A C 1
ATOM 2133 O O . VAL A 1 263 ? 10.336 -14.727 15.473 1.00 78.69 263 VAL A O 1
ATOM 2136 N N . ASP A 1 264 ? 11.831 -14.938 17.117 1.00 77.56 264 ASP A N 1
ATOM 2137 C CA . ASP A 1 264 ? 12.754 -15.851 16.442 1.00 77.56 264 ASP A CA 1
ATOM 2138 C C . ASP A 1 264 ? 12.122 -17.222 16.178 1.00 77.56 264 ASP A C 1
ATOM 2140 O O . ASP A 1 264 ? 12.376 -17.823 15.138 1.00 77.56 264 ASP A O 1
ATOM 2144 N N . VAL A 1 265 ? 11.253 -17.701 17.074 1.00 83.38 265 VAL A N 1
ATOM 2145 C CA . VAL A 1 265 ? 10.509 -18.957 16.897 1.00 83.38 265 VAL A CA 1
ATOM 2146 C C . VAL A 1 265 ? 9.409 -18.808 15.845 1.00 83.38 265 VAL A C 1
ATOM 2148 O O . VAL A 1 265 ? 9.250 -19.684 14.998 1.00 83.38 265 VAL A O 1
ATOM 2151 N N . PHE A 1 266 ? 8.644 -17.712 15.871 1.00 83.00 266 PHE A N 1
ATOM 2152 C CA . PHE A 1 266 ? 7.495 -17.548 14.973 1.00 83.00 266 PHE A CA 1
ATOM 2153 C C . PHE A 1 266 ? 7.845 -16.892 13.628 1.00 83.00 266 PHE A C 1
ATOM 2155 O O . PHE A 1 266 ? 7.127 -17.095 12.648 1.00 83.00 266 PHE A O 1
ATOM 2162 N N . ALA A 1 267 ? 8.941 -16.134 13.525 1.00 83.44 267 ALA A N 1
ATOM 2163 C CA . ALA A 1 267 ? 9.324 -15.465 12.282 1.00 83.44 267 ALA A CA 1
ATOM 2164 C C . ALA A 1 267 ? 9.580 -16.437 11.115 1.00 83.44 267 ALA A C 1
ATOM 2166 O O . ALA A 1 267 ? 9.076 -16.151 10.029 1.00 83.44 267 ALA A O 1
ATOM 2167 N N . PRO A 1 268 ? 10.284 -17.578 11.275 1.00 83.38 268 PRO A N 1
ATOM 2168 C CA . PRO A 1 268 ? 10.488 -18.537 10.188 1.00 83.38 268 PRO A CA 1
ATOM 2169 C C . PRO A 1 268 ? 9.175 -19.103 9.630 1.00 83.38 268 PRO A C 1
ATOM 2171 O O . PRO A 1 268 ? 9.002 -19.172 8.414 1.00 83.38 268 PRO A O 1
ATOM 2174 N N . GLU A 1 269 ? 8.218 -19.428 10.502 1.00 84.31 269 GLU A N 1
ATOM 2175 C CA . GLU A 1 269 ? 6.906 -19.958 10.105 1.00 84.31 269 GLU A CA 1
ATOM 2176 C C . GLU A 1 269 ? 6.060 -18.905 9.375 1.00 84.31 269 GLU A C 1
ATOM 2178 O O . GLU A 1 269 ? 5.459 -19.172 8.331 1.00 84.31 269 GLU A O 1
ATOM 2183 N N . PHE A 1 270 ? 6.057 -17.664 9.867 1.00 80.50 270 PHE A N 1
ATOM 2184 C CA . PHE A 1 270 ? 5.304 -16.569 9.248 1.00 80.50 270 PHE A CA 1
ATOM 2185 C C . PHE A 1 270 ? 5.951 -16.043 7.960 1.00 80.50 270 PHE A C 1
ATOM 2187 O O . PHE A 1 270 ? 5.248 -15.551 7.080 1.00 80.50 270 PHE A O 1
ATOM 2194 N N . ARG A 1 271 ? 7.276 -16.165 7.816 1.00 83.00 271 ARG A N 1
ATOM 2195 C CA . ARG A 1 271 ? 8.023 -15.784 6.601 1.00 83.00 271 ARG A CA 1
ATOM 2196 C C . ARG A 1 271 ? 8.178 -16.936 5.602 1.00 83.00 271 ARG A C 1
ATOM 2198 O O . ARG A 1 271 ? 8.796 -16.752 4.551 1.00 83.00 271 ARG A O 1
ATOM 2205 N N . SER A 1 272 ? 7.609 -18.102 5.908 1.00 81.25 272 SER A N 1
ATOM 2206 C CA . SER A 1 272 ? 7.610 -19.277 5.040 1.00 81.25 272 SER A CA 1
ATOM 2207 C C . SER A 1 272 ? 7.000 -18.969 3.661 1.00 81.25 272 SER A C 1
ATOM 2209 O O . SER A 1 272 ? 6.015 -18.229 3.579 1.00 81.25 272 SER A O 1
ATOM 2211 N N . PRO A 1 273 ? 7.492 -19.584 2.565 1.00 75.25 273 PRO A N 1
ATOM 2212 C CA . PRO A 1 273 ? 6.893 -19.460 1.231 1.00 75.25 273 PRO A CA 1
ATOM 2213 C C . PRO A 1 273 ? 5.432 -19.930 1.149 1.00 75.25 273 PRO A C 1
ATOM 2215 O O . PRO A 1 273 ? 4.726 -19.598 0.202 1.00 75.25 273 PRO A O 1
ATOM 2218 N N . LYS A 1 274 ? 4.940 -20.687 2.137 1.00 75.25 274 LYS A N 1
ATOM 2219 C CA . LYS A 1 274 ? 3.509 -21.021 2.239 1.00 75.25 274 LYS A CA 1
ATOM 2220 C C . LYS A 1 274 ? 2.657 -19.794 2.589 1.00 75.25 274 LYS A C 1
ATOM 2222 O O . LYS A 1 274 ? 1.522 -19.673 2.139 1.00 75.25 274 LYS A O 1
ATOM 2227 N N . ASN A 1 275 ? 3.237 -18.840 3.315 1.00 75.75 275 ASN A N 1
ATOM 2228 C CA . ASN A 1 275 ? 2.571 -17.666 3.871 1.00 75.75 275 ASN A CA 1
ATOM 2229 C C . ASN A 1 275 ? 2.957 -16.370 3.138 1.00 75.75 275 ASN A C 1
ATOM 2231 O O . ASN A 1 275 ? 3.091 -15.307 3.739 1.00 75.75 275 ASN A O 1
ATOM 2235 N N . MET A 1 276 ? 3.115 -16.432 1.810 1.00 72.50 276 MET A N 1
ATOM 2236 C CA . MET A 1 276 ? 3.506 -15.272 0.987 1.00 72.50 276 MET A CA 1
ATOM 2237 C C . MET A 1 276 ? 2.567 -14.072 1.139 1.00 72.50 276 MET A C 1
ATOM 2239 O O . MET A 1 276 ? 3.021 -12.933 1.064 1.00 72.50 276 MET A O 1
ATOM 2243 N N . HIS A 1 277 ? 1.280 -14.316 1.394 1.00 73.75 277 HIS A N 1
ATOM 2244 C CA . HIS A 1 277 ? 0.281 -13.273 1.632 1.00 73.75 277 HIS A CA 1
ATOM 2245 C C . HIS A 1 277 ? 0.638 -12.382 2.840 1.00 73.75 277 HIS A C 1
ATOM 2247 O O . HIS A 1 277 ? 0.327 -11.193 2.842 1.00 73.75 277 HIS A O 1
ATOM 2253 N N . LEU A 1 278 ? 1.370 -12.906 3.832 1.00 78.56 278 LEU A N 1
ATOM 2254 C CA . LEU A 1 278 ? 1.800 -12.132 4.997 1.00 78.56 278 LEU A CA 1
ATOM 2255 C C . LEU A 1 278 ? 2.891 -11.112 4.659 1.00 78.56 278 LEU A C 1
ATOM 2257 O O . LEU A 1 278 ? 3.009 -10.120 5.370 1.00 78.56 278 LEU A O 1
ATOM 2261 N N . ARG A 1 279 ? 3.622 -11.248 3.539 1.00 76.75 279 ARG A N 1
ATOM 2262 C CA . ARG A 1 279 ? 4.614 -10.243 3.090 1.00 76.75 279 ARG A CA 1
ATOM 2263 C C . ARG A 1 279 ? 4.018 -8.857 2.822 1.00 76.75 279 ARG A C 1
ATOM 2265 O O . ARG A 1 279 ? 4.753 -7.878 2.803 1.00 76.75 279 ARG A O 1
ATOM 2272 N N . ASN A 1 280 ? 2.700 -8.780 2.669 1.00 78.31 280 ASN A N 1
ATOM 2273 C CA . ASN A 1 280 ? 1.971 -7.550 2.387 1.00 78.31 280 ASN A CA 1
ATOM 2274 C C . ASN A 1 280 ? 1.108 -7.077 3.568 1.00 78.31 280 ASN A C 1
ATOM 2276 O O . ASN A 1 280 ? 0.250 -6.210 3.396 1.00 78.31 280 ASN A O 1
ATOM 2280 N N . PHE A 1 281 ? 1.311 -7.625 4.772 1.00 86.50 281 PHE A N 1
ATOM 2281 C CA . PHE A 1 281 ? 0.497 -7.295 5.944 1.00 86.50 281 PHE A CA 1
ATOM 2282 C C . PHE A 1 281 ? 0.476 -5.786 6.260 1.00 86.50 281 PHE A C 1
ATOM 2284 O O . PHE A 1 281 ? -0.573 -5.240 6.591 1.00 86.50 281 PHE A O 1
ATOM 2291 N N . TYR A 1 282 ? 1.579 -5.060 6.069 1.00 83.94 282 TYR A N 1
ATOM 2292 C CA . TYR A 1 282 ? 1.615 -3.601 6.257 1.00 83.94 282 TYR A CA 1
ATOM 2293 C C . TYR A 1 282 ? 0.547 -2.819 5.465 1.00 83.94 282 TYR A C 1
ATOM 2295 O O . TYR A 1 282 ? 0.133 -1.744 5.895 1.00 83.94 282 TYR A O 1
ATOM 2303 N N . ILE A 1 283 ? 0.047 -3.364 4.350 1.00 82.88 283 ILE A N 1
ATOM 2304 C CA . ILE A 1 283 ? -0.948 -2.723 3.476 1.00 82.88 283 ILE A CA 1
ATOM 2305 C C . ILE A 1 283 ? -2.381 -2.896 4.006 1.00 82.88 283 ILE A C 1
ATOM 2307 O O . ILE A 1 283 ? -3.248 -2.070 3.708 1.00 82.88 283 ILE A O 1
ATOM 2311 N N . ILE A 1 284 ? -2.645 -3.937 4.806 1.00 85.94 284 ILE A N 1
ATOM 2312 C CA . ILE A 1 284 ? -3.956 -4.158 5.442 1.00 85.94 284 ILE A CA 1
ATOM 2313 C C . ILE A 1 284 ? -4.094 -3.389 6.764 1.00 85.94 284 ILE A C 1
ATOM 2315 O O . ILE A 1 284 ? -5.210 -3.164 7.237 1.00 85.94 284 ILE A O 1
ATOM 2319 N N . VAL A 1 285 ? -2.981 -2.917 7.338 1.00 90.06 285 VAL A N 1
ATOM 2320 C CA . VAL A 1 285 ? -2.988 -2.122 8.575 1.00 90.06 285 VAL A CA 1
ATOM 2321 C C . VAL A 1 285 ? -3.840 -0.847 8.435 1.00 90.06 285 VAL A C 1
ATOM 2323 O O . VAL A 1 285 ? -4.684 -0.637 9.304 1.00 90.06 285 VAL A O 1
ATOM 2326 N N . PRO A 1 286 ? -3.747 -0.025 7.366 1.00 90.56 286 PRO A N 1
ATOM 2327 C CA . PRO A 1 286 ? -4.608 1.149 7.207 1.00 90.56 286 PRO A CA 1
ATOM 2328 C C . PRO A 1 286 ? -6.120 0.841 7.263 1.00 90.56 286 PRO A C 1
ATOM 2330 O O . PRO A 1 286 ? -6.790 1.401 8.138 1.00 90.56 286 PRO A O 1
ATOM 2333 N N . PRO A 1 287 ? -6.684 -0.096 6.466 1.00 87.75 287 PRO A N 1
ATOM 2334 C CA . PRO A 1 287 ? -8.080 -0.513 6.635 1.00 87.75 287 PRO A CA 1
ATOM 2335 C C . PRO A 1 287 ? -8.430 -1.044 8.031 1.00 87.75 287 PRO A C 1
ATOM 2337 O O . PRO A 1 287 ? -9.505 -0.726 8.541 1.00 87.75 287 PRO A O 1
ATOM 2340 N N . LEU A 1 288 ? -7.539 -1.818 8.662 1.00 89.62 288 LEU A N 1
ATOM 2341 C CA . LEU A 1 288 ? -7.748 -2.350 10.014 1.00 89.62 288 LEU A CA 1
ATOM 2342 C C . LEU A 1 288 ? -7.808 -1.239 11.066 1.00 89.62 288 LEU A C 1
ATOM 2344 O O . LEU A 1 288 ? -8.627 -1.308 11.977 1.00 89.62 288 LEU A O 1
ATOM 2348 N N . THR A 1 289 ? -6.981 -0.198 10.938 1.00 91.81 289 THR A N 1
ATOM 2349 C CA . THR A 1 289 ? -7.021 0.955 11.851 1.00 91.81 289 THR A CA 1
ATOM 2350 C C . THR A 1 289 ? -8.315 1.755 11.704 1.00 91.81 289 THR A C 1
ATOM 2352 O O . THR A 1 289 ? -8.857 2.190 12.717 1.00 91.81 289 THR A O 1
ATOM 2355 N N . LEU A 1 290 ? -8.866 1.887 10.485 1.00 90.56 290 LEU A N 1
ATOM 2356 C CA . LEU A 1 290 ? -10.198 2.477 10.288 1.00 90.56 290 LEU A CA 1
ATOM 2357 C C . LEU A 1 290 ? -11.276 1.655 11.000 1.00 90.56 290 LEU A C 1
ATOM 2359 O O . LEU A 1 290 ? -12.056 2.198 11.780 1.00 90.56 290 LEU A O 1
ATOM 2363 N N . ASN A 1 291 ? -11.277 0.340 10.767 1.00 90.44 291 ASN A N 1
ATOM 2364 C CA . ASN A 1 291 ? -12.223 -0.579 11.392 1.00 90.44 291 ASN A CA 1
ATOM 2365 C C . ASN A 1 291 ? -12.130 -0.537 12.927 1.00 90.44 291 ASN A C 1
ATOM 2367 O O . ASN A 1 291 ? -13.147 -0.487 13.618 1.00 90.44 291 ASN A O 1
ATOM 2371 N N . PHE A 1 292 ? -10.909 -0.494 13.462 1.00 90.75 292 PHE A N 1
ATOM 2372 C CA . PHE A 1 292 ? -10.658 -0.372 14.892 1.00 90.75 292 PHE A CA 1
ATOM 2373 C C . PHE A 1 292 ? -11.203 0.932 15.474 1.00 90.75 292 PHE A C 1
ATOM 2375 O O . PHE A 1 292 ? -11.865 0.889 16.507 1.00 90.75 292 PHE A O 1
ATOM 2382 N N . VAL A 1 293 ? -10.965 2.078 14.829 1.00 89.75 293 VAL A N 1
ATOM 2383 C CA . VAL A 1 293 ? -11.458 3.371 15.326 1.00 89.75 293 VAL A CA 1
ATOM 2384 C C . VAL A 1 293 ? -12.987 3.422 15.307 1.00 89.75 293 VAL A C 1
ATOM 2386 O O . VAL A 1 293 ? -13.588 3.825 16.303 1.00 89.75 293 VAL A O 1
ATOM 2389 N N . GLU A 1 294 ? -13.637 2.939 14.243 1.00 88.44 294 GLU A N 1
ATOM 2390 C CA . GLU A 1 294 ? -15.103 2.820 14.197 1.00 88.44 294 GLU A CA 1
ATOM 2391 C C . GLU A 1 294 ? -15.641 1.953 15.345 1.00 88.44 294 GLU A C 1
ATOM 2393 O O . GLU A 1 294 ? -16.595 2.328 16.036 1.00 88.44 294 GLU A O 1
ATOM 2398 N N . HIS A 1 295 ? -15.005 0.804 15.581 1.00 87.31 295 HIS A N 1
ATOM 2399 C CA . HIS A 1 295 ? -15.366 -0.094 16.670 1.00 87.31 295 HIS A CA 1
ATOM 2400 C C . HIS A 1 295 ? -15.127 0.543 18.050 1.00 87.31 295 HIS A C 1
ATOM 2402 O O . HIS A 1 295 ? -16.003 0.466 18.910 1.00 87.31 295 HIS A O 1
ATOM 2408 N N . SER A 1 296 ? -13.988 1.213 18.262 1.00 86.50 296 SER A N 1
ATOM 2409 C CA . SER A 1 296 ? -13.637 1.912 19.510 1.00 86.50 296 SER A CA 1
ATOM 2410 C C . SER A 1 296 ? -14.684 2.969 19.865 1.00 86.50 296 SER A C 1
ATOM 2412 O O . SER A 1 296 ? -15.208 2.980 20.982 1.00 86.50 296 SER A O 1
ATOM 2414 N N . ILE A 1 297 ? -15.070 3.802 18.892 1.00 86.19 297 ILE A N 1
ATOM 2415 C CA . ILE A 1 297 ? -16.111 4.823 19.072 1.00 86.19 297 ILE A CA 1
ATOM 2416 C C . ILE A 1 297 ? -17.444 4.161 19.431 1.00 86.19 297 ILE A C 1
ATOM 2418 O O . ILE A 1 297 ? -18.081 4.555 20.406 1.00 86.19 297 ILE A O 1
ATOM 2422 N N . SER A 1 298 ? -17.841 3.109 18.706 1.00 84.94 298 SER A N 1
ATOM 2423 C CA . SER A 1 298 ? -19.074 2.358 18.984 1.00 84.94 298 SER A CA 1
ATOM 2424 C C . SER A 1 298 ? -19.089 1.756 20.397 1.00 84.94 298 SER A C 1
ATOM 2426 O O . SER A 1 298 ? -20.097 1.830 21.104 1.00 84.94 298 SER A O 1
ATOM 2428 N N . CYS A 1 299 ? -17.963 1.205 20.859 1.00 81.19 299 CYS A N 1
ATOM 2429 C CA . CYS A 1 299 ? -17.806 0.704 22.225 1.00 81.19 299 CYS A CA 1
ATOM 2430 C C . CYS A 1 299 ? -17.926 1.822 23.270 1.00 81.19 299 CYS A C 1
ATOM 2432 O O . CYS A 1 299 ? -18.641 1.652 24.262 1.00 81.19 299 CYS A O 1
ATOM 2434 N N . LYS A 1 300 ? -17.297 2.979 23.032 1.00 82.19 300 LYS A N 1
ATOM 2435 C CA . LYS A 1 300 ? -17.377 4.154 23.914 1.00 82.19 300 LYS A CA 1
ATOM 2436 C C . LYS A 1 300 ? -18.787 4.742 23.978 1.00 82.19 300 LYS A C 1
ATOM 2438 O O . LYS A 1 300 ? -19.254 5.107 25.054 1.00 82.19 300 LYS A O 1
ATOM 2443 N N . GLU A 1 301 ? -19.524 4.757 22.871 1.00 81.31 301 GLU A N 1
ATOM 2444 C CA . GLU A 1 301 ? -20.931 5.173 22.857 1.00 81.31 301 GLU A CA 1
ATOM 2445 C C . GLU A 1 301 ? -21.837 4.223 23.656 1.00 81.31 301 GLU A C 1
ATOM 2447 O O . GLU A 1 301 ? -22.789 4.668 24.305 1.00 81.31 301 GLU A O 1
ATOM 2452 N N . LYS A 1 302 ? -21.547 2.914 23.642 1.00 77.06 302 LYS A N 1
ATOM 2453 C CA . LYS A 1 302 ? -22.287 1.910 24.425 1.00 77.06 302 LYS A CA 1
ATOM 2454 C C . LYS A 1 302 ? -22.029 2.025 25.930 1.00 77.06 302 LYS A C 1
ATOM 2456 O O . LYS A 1 302 ? -22.950 1.758 26.696 1.00 77.06 302 LYS A O 1
ATOM 2461 N N . LEU A 1 303 ? -20.851 2.492 26.364 1.00 67.44 303 LEU A N 1
ATOM 2462 C CA . LEU A 1 303 ? -20.559 2.751 27.787 1.00 67.44 303 LEU A CA 1
ATOM 2463 C C . LEU A 1 303 ? -21.505 3.791 28.409 1.00 67.44 303 LEU A C 1
ATOM 2465 O O . LEU A 1 303 ? -21.838 3.692 29.589 1.00 67.44 303 LEU A O 1
ATOM 2469 N N . ASN A 1 304 ? -21.978 4.746 27.605 1.00 66.00 304 ASN A N 1
ATOM 2470 C CA . ASN A 1 304 ? -22.908 5.788 28.042 1.00 66.00 304 ASN A CA 1
ATOM 2471 C C . ASN A 1 304 ? -24.377 5.319 28.074 1.00 66.00 304 ASN A C 1
ATOM 2473 O O . ASN A 1 304 ? -25.252 6.065 28.518 1.00 66.00 304 ASN A O 1
ATOM 2477 N N . LYS A 1 305 ? -24.679 4.096 27.611 1.00 69.19 305 LYS A N 1
ATOM 2478 C CA . LYS A 1 305 ? -26.033 3.518 27.596 1.00 69.19 305 LYS A CA 1
ATOM 2479 C C . LYS A 1 305 ? -26.219 2.546 28.769 1.00 69.19 305 LYS A C 1
ATOM 2481 O O . LYS A 1 305 ? -25.282 1.903 29.227 1.00 69.19 305 LYS A O 1
ATOM 2486 N N . LYS A 1 306 ? -27.465 2.399 29.251 1.00 56.25 306 LYS A N 1
ATOM 2487 C CA . LYS A 1 306 ? -27.810 1.514 30.390 1.00 56.25 306 LYS A CA 1
ATOM 2488 C C . LYS A 1 306 ? -27.452 0.035 30.159 1.00 56.25 306 LYS A C 1
ATOM 2490 O O . LYS A 1 306 ? -27.324 -0.700 31.132 1.00 56.25 306 LYS A O 1
ATOM 2495 N N . ASN A 1 307 ? -27.284 -0.392 28.905 1.00 55.84 307 ASN A N 1
ATOM 2496 C CA . ASN A 1 307 ? -26.931 -1.761 28.544 1.00 55.84 307 ASN A CA 1
ATOM 2497 C C . ASN A 1 307 ? -25.436 -1.841 28.187 1.00 55.84 307 ASN A C 1
ATOM 2499 O O . ASN A 1 307 ? -25.025 -1.351 27.138 1.00 55.84 307 ASN A O 1
ATOM 2503 N N . LYS A 1 308 ? -24.629 -2.417 29.087 1.00 58.00 308 LYS A N 1
ATOM 2504 C CA . LYS A 1 308 ? -23.152 -2.398 29.038 1.00 58.00 308 LYS A CA 1
ATOM 2505 C C . LYS A 1 308 ? -22.526 -3.606 28.320 1.00 58.00 308 LYS A C 1
ATOM 2507 O O . LYS A 1 308 ? -21.312 -3.792 28.383 1.00 58.00 308 LYS A O 1
ATOM 2512 N N . SER A 1 309 ? -23.317 -4.455 27.665 1.00 47.56 309 SER A N 1
ATOM 2513 C CA . SER A 1 309 ? -22.795 -5.619 26.941 1.00 47.56 309 SER A CA 1
ATOM 2514 C C . SER A 1 309 ? -21.970 -5.186 25.716 1.00 47.56 309 SER A C 1
ATOM 2516 O O . SER A 1 309 ? -22.437 -4.433 24.862 1.00 47.56 309 SER A O 1
ATOM 2518 N N . GLY A 1 310 ? -20.713 -5.641 25.641 1.00 56.22 310 GLY A N 1
ATOM 2519 C CA . GLY A 1 310 ? -19.771 -5.270 24.572 1.00 56.22 310 GLY A CA 1
ATOM 2520 C C . GLY A 1 310 ? -19.145 -3.875 24.718 1.00 56.22 310 GLY A C 1
ATOM 2521 O O . GLY A 1 310 ? -18.618 -3.331 23.747 1.00 56.22 310 GLY A O 1
ATOM 2522 N N . ALA A 1 311 ? -19.227 -3.275 25.907 1.00 55.50 311 ALA A N 1
ATOM 2523 C CA . ALA A 1 311 ? -18.621 -1.987 26.201 1.00 55.50 311 ALA A CA 1
ATOM 2524 C C . ALA A 1 311 ? -17.168 -2.184 26.677 1.00 55.50 311 ALA A C 1
ATOM 2526 O O . ALA A 1 311 ? -16.923 -2.877 27.662 1.00 55.50 311 ALA A O 1
ATOM 2527 N N . ALA A 1 312 ? -16.208 -1.584 25.973 1.00 59.69 312 ALA A N 1
ATOM 2528 C CA . ALA A 1 312 ? -14.783 -1.640 26.297 1.00 59.69 312 ALA A CA 1
ATOM 2529 C C . ALA A 1 312 ? -14.238 -0.213 26.434 1.00 59.69 312 ALA A C 1
ATOM 2531 O O . ALA A 1 312 ? -14.574 0.656 25.629 1.00 59.69 312 ALA A O 1
ATOM 2532 N N . PHE A 1 313 ? -13.447 0.033 27.482 1.00 48.47 313 PHE A N 1
ATOM 2533 C CA . PHE A 1 313 ? -12.897 1.356 27.801 1.00 48.47 313 PHE A CA 1
ATOM 2534 C C . PHE A 1 313 ? -11.539 1.600 27.123 1.00 48.47 313 PHE A C 1
ATOM 2536 O O . PHE A 1 313 ? -11.289 2.705 26.644 1.00 48.47 313 PHE A O 1
ATOM 2543 N N . THR A 1 314 ? -10.704 0.561 27.019 1.00 61.19 314 THR A N 1
ATOM 2544 C CA . THR A 1 314 ? -9.400 0.581 26.343 1.00 61.19 314 THR A CA 1
ATOM 2545 C C . THR A 1 314 ? -9.169 -0.744 25.607 1.00 61.19 314 THR A C 1
ATOM 2547 O O . THR A 1 314 ? -9.539 -1.805 26.108 1.00 61.19 314 THR A O 1
ATOM 2550 N N . ASP A 1 315 ? -8.586 -0.685 24.408 1.00 69.44 315 ASP A N 1
ATOM 2551 C CA . ASP A 1 315 ? -8.132 -1.858 23.642 1.00 69.44 315 ASP A CA 1
ATOM 2552 C C . ASP A 1 315 ? -6.687 -1.614 23.186 1.00 69.44 315 ASP A C 1
ATOM 2554 O O . ASP A 1 315 ? -6.411 -1.248 22.042 1.00 69.44 315 ASP A O 1
ATOM 2558 N N . ASP A 1 316 ? -5.757 -1.773 24.132 1.00 78.12 316 ASP A N 1
ATOM 2559 C CA . ASP A 1 316 ? -4.312 -1.693 23.878 1.00 78.12 316 ASP A CA 1
ATOM 2560 C C . ASP A 1 316 ? -3.789 -2.951 23.160 1.00 78.12 316 ASP A C 1
ATOM 2562 O O . ASP A 1 316 ? -2.712 -2.936 22.553 1.00 78.12 316 ASP A O 1
ATOM 2566 N N . GLY A 1 317 ? -4.570 -4.038 23.197 1.00 86.69 317 GLY A N 1
ATOM 2567 C CA . GLY A 1 317 ? -4.265 -5.306 22.546 1.00 86.69 317 GLY A CA 1
ATOM 2568 C C . GLY A 1 317 ? -4.129 -5.147 21.041 1.00 86.69 317 GLY A C 1
ATOM 2569 O O . GLY A 1 317 ? -3.171 -5.644 20.458 1.00 86.69 317 GLY A O 1
ATOM 2570 N N . PHE A 1 318 ? -5.019 -4.389 20.398 1.00 90.94 318 PHE A N 1
ATOM 2571 C CA . PHE A 1 318 ? -4.926 -4.171 18.954 1.00 90.94 318 PHE A CA 1
ATOM 2572 C C . PHE A 1 318 ? -3.589 -3.536 18.535 1.00 90.94 318 PHE A C 1
ATOM 2574 O O . PHE A 1 318 ? -2.878 -4.075 17.685 1.00 90.94 318 PHE A O 1
ATOM 2581 N N . ALA A 1 319 ? -3.209 -2.417 19.162 1.00 90.88 319 ALA A N 1
ATOM 2582 C CA . ALA A 1 319 ? -1.968 -1.710 18.847 1.00 90.88 319 ALA A CA 1
ATOM 2583 C C . ALA A 1 319 ? -0.724 -2.574 19.121 1.00 90.88 319 ALA A C 1
ATOM 2585 O O . ALA A 1 319 ? 0.205 -2.602 18.309 1.00 90.88 319 ALA A O 1
ATOM 2586 N N . MET A 1 320 ? -0.729 -3.325 20.228 1.00 87.81 320 MET A N 1
ATOM 2587 C CA . MET A 1 320 ? 0.349 -4.254 20.572 1.00 87.81 320 MET A CA 1
ATOM 2588 C C . MET A 1 320 ? 0.465 -5.405 19.562 1.00 87.81 320 MET A C 1
ATOM 2590 O O . MET A 1 320 ? 1.571 -5.760 19.156 1.00 87.81 320 MET A O 1
ATOM 2594 N N . GLY A 1 321 ? -0.668 -5.955 19.115 1.00 90.31 321 GLY A N 1
ATOM 2595 C CA . GLY A 1 321 ? -0.729 -7.028 18.124 1.00 90.31 321 GLY A CA 1
ATOM 2596 C C . GLY A 1 321 ? -0.227 -6.588 16.750 1.00 90.31 321 GLY A C 1
ATOM 2597 O O . GLY A 1 321 ? 0.598 -7.277 16.153 1.00 90.31 321 GLY A O 1
ATOM 2598 N N . VAL A 1 322 ? -0.646 -5.407 16.273 1.00 91.94 322 VAL A N 1
ATOM 2599 C CA . VAL A 1 322 ? -0.148 -4.837 15.007 1.00 91.94 322 VAL A CA 1
ATOM 2600 C C . VAL A 1 322 ? 1.366 -4.632 15.065 1.00 91.94 322 VAL A C 1
ATOM 2602 O O . VAL A 1 322 ? 2.071 -5.032 14.140 1.00 91.94 322 VAL A O 1
ATOM 2605 N N . ALA A 1 323 ? 1.886 -4.049 16.150 1.00 89.81 323 ALA A N 1
ATOM 2606 C CA . ALA A 1 323 ? 3.325 -3.847 16.308 1.00 89.81 323 ALA A CA 1
ATOM 2607 C C . ALA A 1 323 ? 4.096 -5.179 16.343 1.00 89.81 323 ALA A C 1
ATOM 2609 O O . ALA A 1 323 ? 5.135 -5.308 15.694 1.00 89.81 323 ALA A O 1
ATOM 2610 N N . TYR A 1 324 ? 3.571 -6.192 17.037 1.00 89.19 324 TYR A N 1
ATOM 2611 C CA . TYR A 1 324 ? 4.188 -7.516 17.083 1.00 89.19 324 TYR A CA 1
ATOM 2612 C C . TYR A 1 324 ? 4.254 -8.170 15.698 1.00 89.19 324 TYR A C 1
ATOM 2614 O O . TYR A 1 324 ? 5.325 -8.607 15.285 1.00 89.19 324 TYR A O 1
ATOM 2622 N N . ILE A 1 325 ? 3.152 -8.174 14.940 1.00 90.06 325 ILE A N 1
ATOM 2623 C CA . ILE A 1 325 ? 3.108 -8.780 13.600 1.00 90.06 325 ILE A CA 1
ATOM 2624 C C . ILE A 1 325 ? 4.021 -8.021 12.622 1.00 90.06 325 ILE A C 1
ATOM 2626 O O . ILE A 1 325 ? 4.767 -8.646 11.867 1.00 90.06 325 ILE A O 1
ATOM 2630 N N . LEU A 1 326 ? 4.046 -6.682 12.675 1.00 89.38 326 LEU A N 1
ATOM 2631 C CA . LEU A 1 326 ? 4.967 -5.874 11.864 1.00 89.38 326 LEU A CA 1
ATOM 2632 C C . LEU A 1 326 ? 6.438 -6.174 12.183 1.00 89.38 326 LEU A C 1
ATOM 2634 O O . LEU A 1 326 ? 7.261 -6.221 11.269 1.00 89.38 326 LEU A O 1
ATOM 2638 N N . LYS A 1 327 ? 6.776 -6.402 13.461 1.00 87.06 327 LYS A N 1
ATOM 2639 C CA . LYS A 1 327 ? 8.119 -6.839 13.870 1.00 87.06 327 LYS A CA 1
ATOM 2640 C C . LYS A 1 327 ? 8.421 -8.249 13.362 1.00 87.06 327 LYS A C 1
ATOM 2642 O O . LYS A 1 327 ? 9.503 -8.479 12.826 1.00 87.06 327 LYS A O 1
ATOM 2647 N N . LEU A 1 328 ? 7.475 -9.172 13.517 1.00 87.06 328 LEU A N 1
ATOM 2648 C CA . LEU A 1 328 ? 7.610 -10.567 13.112 1.00 87.06 328 LEU A CA 1
ATOM 2649 C C . LEU A 1 328 ? 7.897 -10.696 11.612 1.00 87.06 328 LEU A C 1
ATOM 2651 O O . LEU A 1 328 ? 8.732 -11.499 11.204 1.00 87.06 328 LEU A O 1
ATOM 2655 N N . LEU A 1 329 ? 7.257 -9.864 10.794 1.00 86.69 329 LEU A N 1
ATOM 2656 C CA . LEU A 1 329 ? 7.398 -9.862 9.337 1.00 86.69 329 LEU A CA 1
ATOM 2657 C C . LEU A 1 329 ? 8.473 -8.893 8.816 1.00 86.69 329 LEU A C 1
ATOM 2659 O O . LEU A 1 329 ? 8.717 -8.867 7.616 1.00 86.69 329 LEU A O 1
ATOM 2663 N N . ASP A 1 330 ? 9.112 -8.125 9.703 1.00 86.00 330 ASP A N 1
ATOM 2664 C CA . ASP A 1 330 ? 10.104 -7.080 9.392 1.00 86.00 330 ASP A CA 1
ATOM 2665 C C . ASP A 1 330 ? 9.603 -5.989 8.423 1.00 86.00 330 ASP A C 1
ATOM 2667 O O . ASP A 1 330 ? 10.325 -5.491 7.569 1.00 86.00 330 ASP A O 1
ATOM 2671 N N . GLN A 1 331 ? 8.341 -5.578 8.570 1.00 85.88 331 GLN A N 1
ATOM 2672 C CA . GLN A 1 331 ? 7.661 -4.652 7.648 1.00 85.88 331 GLN A CA 1
ATOM 2673 C C . GLN A 1 331 ? 7.573 -3.212 8.160 1.00 85.88 331 GLN A C 1
ATOM 2675 O O . GLN A 1 331 ? 6.728 -2.431 7.724 1.00 85.88 331 GLN A O 1
ATOM 2680 N N . TYR A 1 332 ? 8.414 -2.826 9.120 1.00 84.94 332 TYR A N 1
ATOM 2681 C CA . TYR A 1 332 ? 8.327 -1.485 9.695 1.00 84.94 332 TYR A CA 1
ATOM 2682 C C . TYR A 1 332 ? 8.642 -0.373 8.700 1.00 84.94 332 TYR A C 1
ATOM 2684 O O . TYR A 1 332 ? 7.953 0.642 8.721 1.00 84.94 332 TYR A O 1
ATOM 2692 N N . GLN A 1 333 ? 9.660 -0.557 7.858 1.00 80.75 333 GLN A N 1
ATOM 2693 C CA . GLN A 1 333 ? 10.041 0.441 6.855 1.00 80.75 333 GLN A CA 1
ATOM 2694 C C . GLN A 1 333 ? 8.943 0.601 5.800 1.00 80.75 333 GLN A C 1
ATOM 2696 O O . GLN A 1 333 ? 8.546 1.721 5.490 1.00 80.75 333 GLN A O 1
ATOM 2701 N N . GLU A 1 334 ? 8.385 -0.518 5.337 1.00 80.81 334 GLU A N 1
ATOM 2702 C CA . GLU A 1 334 ? 7.293 -0.524 4.362 1.00 80.81 334 GLU A CA 1
ATOM 2703 C C . GLU A 1 334 ? 5.996 0.065 4.915 1.00 80.81 334 GLU A C 1
ATOM 2705 O O . GLU A 1 334 ? 5.255 0.729 4.202 1.00 80.81 334 GLU A O 1
ATOM 2710 N N . PHE A 1 335 ? 5.713 -0.123 6.204 1.00 85.50 335 PHE A N 1
ATOM 2711 C CA . PHE A 1 335 ? 4.591 0.557 6.842 1.00 85.50 335 PHE A CA 1
ATOM 2712 C C . PHE A 1 335 ? 4.836 2.067 6.984 1.00 85.50 335 PHE A C 1
ATOM 2714 O O . PHE A 1 335 ? 3.935 2.867 6.730 1.00 85.50 335 PHE A O 1
ATOM 2721 N N . ASP A 1 336 ? 6.049 2.467 7.377 1.00 82.31 336 ASP A N 1
ATOM 2722 C CA . ASP A 1 336 ? 6.408 3.878 7.544 1.00 82.31 336 ASP A CA 1
ATOM 2723 C C . ASP A 1 336 ? 6.348 4.636 6.207 1.00 82.31 336 ASP A C 1
ATOM 2725 O O . ASP A 1 336 ? 5.912 5.790 6.189 1.00 82.31 336 ASP A O 1
ATOM 2729 N N . SER A 1 337 ? 6.688 3.984 5.087 1.00 82.75 337 SER A N 1
ATOM 2730 C CA . SER A 1 337 ? 6.637 4.570 3.737 1.00 82.75 337 SER A CA 1
ATOM 2731 C C . SER A 1 337 ? 5.219 4.910 3.262 1.00 82.75 337 SER A C 1
ATOM 2733 O O . SER A 1 337 ? 5.055 5.779 2.413 1.00 82.75 337 SER A O 1
ATOM 2735 N N . LEU A 1 338 ? 4.179 4.300 3.847 1.00 82.06 338 LEU A N 1
ATOM 2736 C CA . LEU A 1 338 ? 2.783 4.601 3.508 1.00 82.06 338 LEU A CA 1
ATOM 2737 C C . LEU A 1 338 ? 2.321 5.974 4.003 1.00 82.06 338 LEU A C 1
ATOM 2739 O O . LEU A 1 338 ? 1.313 6.488 3.517 1.00 82.06 338 LEU A O 1
ATOM 2743 N N . HIS A 1 339 ? 2.990 6.530 5.018 1.00 84.25 339 HIS A N 1
ATOM 2744 C CA . HIS A 1 339 ? 2.623 7.804 5.650 1.00 84.25 339 HIS A CA 1
ATOM 2745 C C . HIS A 1 339 ? 1.136 7.871 6.072 1.00 84.25 339 HIS A C 1
ATOM 2747 O O . HIS A 1 339 ? 0.516 8.933 6.096 1.00 84.25 339 HIS A O 1
ATOM 2753 N N . TRP A 1 340 ? 0.556 6.725 6.446 1.00 89.50 340 TRP A N 1
ATOM 2754 C CA . TRP A 1 340 ? -0.887 6.554 6.637 1.00 89.50 340 TRP A CA 1
ATOM 2755 C C . TRP A 1 340 ? -1.512 7.534 7.641 1.00 89.50 340 TRP A C 1
ATOM 2757 O O . TRP A 1 340 ? -2.504 8.197 7.341 1.00 89.50 340 TRP A O 1
ATOM 2767 N N . PHE A 1 341 ? -0.925 7.664 8.833 1.00 88.06 341 PHE A N 1
ATOM 2768 C CA . PHE A 1 341 ? -1.458 8.549 9.874 1.00 88.06 341 PHE A CA 1
ATOM 2769 C C . PHE A 1 341 ? -1.432 10.027 9.462 1.00 88.06 341 PHE A C 1
ATOM 2771 O O . PHE A 1 341 ? -2.291 10.797 9.893 1.00 88.06 341 PHE A O 1
ATOM 2778 N N . GLN A 1 342 ? -0.491 10.416 8.596 1.00 85.81 342 GLN A N 1
ATOM 2779 C CA . GLN A 1 342 ? -0.450 11.757 8.023 1.00 85.81 342 GLN A CA 1
ATOM 2780 C C . GLN A 1 342 ? -1.627 11.963 7.060 1.00 85.81 342 GLN A C 1
ATOM 2782 O O . GLN A 1 342 ? -2.346 12.952 7.186 1.00 85.81 342 GLN A O 1
ATOM 2787 N N . SER A 1 343 ? -1.897 10.994 6.183 1.00 86.75 343 SER A N 1
ATOM 2788 C CA . SER A 1 343 ? -3.036 11.032 5.254 1.00 86.75 343 SER A CA 1
ATOM 2789 C C . SER A 1 343 ? -4.383 11.092 5.975 1.00 86.75 343 SER A C 1
ATOM 2791 O O . SER A 1 343 ? -5.264 11.867 5.599 1.00 86.75 343 SER A O 1
ATOM 2793 N N . VAL A 1 344 ? -4.531 10.327 7.061 1.00 89.44 344 VAL A N 1
ATOM 2794 C CA . VAL A 1 344 ? -5.711 10.375 7.936 1.00 89.44 344 VAL A CA 1
ATOM 2795 C C . VAL A 1 344 ? -5.879 11.766 8.544 1.00 89.44 344 VAL A C 1
ATOM 2797 O O . VAL A 1 344 ? -6.953 12.362 8.442 1.00 89.44 344 VAL A O 1
ATOM 2800 N N . ARG A 1 345 ? -4.814 12.311 9.144 1.00 89.12 345 ARG A N 1
ATOM 2801 C CA . ARG A 1 345 ? -4.839 13.640 9.764 1.00 89.12 345 ARG A CA 1
ATOM 2802 C C . ARG A 1 345 ? -5.211 14.719 8.750 1.00 89.12 345 ARG A C 1
ATOM 2804 O O . ARG A 1 345 ? -6.087 15.533 9.030 1.00 89.12 345 ARG A O 1
ATOM 2811 N N . GLU A 1 346 ? -4.590 14.716 7.573 1.00 87.50 346 GLU A N 1
ATOM 2812 C CA . GLU A 1 346 ? -4.874 15.681 6.506 1.00 87.50 346 GLU A CA 1
ATOM 2813 C C . GLU A 1 346 ? -6.345 15.641 6.076 1.00 87.50 346 GLU A C 1
ATOM 2815 O O . GLU A 1 346 ? -6.982 16.694 5.976 1.00 87.50 346 GLU A O 1
ATOM 2820 N N . LYS A 1 347 ? -6.911 14.441 5.896 1.00 90.00 347 LYS A N 1
ATOM 2821 C CA . LYS A 1 347 ? -8.320 14.244 5.535 1.00 90.00 347 LYS A CA 1
ATOM 2822 C C . LYS A 1 347 ? -9.267 14.816 6.589 1.00 90.00 347 LYS A C 1
ATOM 2824 O O . LYS A 1 347 ? -10.104 15.658 6.260 1.00 90.00 347 LYS A O 1
ATOM 2829 N N . TYR A 1 348 ? -9.131 14.407 7.852 1.00 89.75 348 TYR A N 1
ATOM 2830 C CA . TYR A 1 348 ? -10.033 14.864 8.916 1.00 89.75 348 TYR A CA 1
ATOM 2831 C C . TYR A 1 348 ? -9.891 16.363 9.184 1.00 89.75 348 TYR A C 1
ATOM 2833 O O . TYR A 1 348 ? -10.896 17.058 9.296 1.00 89.75 348 TYR A O 1
ATOM 2841 N N . VAL A 1 349 ? -8.668 16.899 9.202 1.00 90.81 349 VAL A N 1
ATOM 2842 C CA . VAL A 1 349 ? -8.440 18.341 9.379 1.00 90.81 349 VAL A CA 1
ATOM 2843 C C . VAL A 1 349 ? -9.050 19.144 8.226 1.00 90.81 349 VAL A C 1
ATOM 2845 O O . VAL A 1 349 ? -9.632 20.208 8.456 1.00 90.81 349 VAL A O 1
ATOM 2848 N N . LYS A 1 350 ? -8.957 18.654 6.983 1.00 90.69 350 LYS A N 1
ATOM 2849 C CA . LYS A 1 350 ? -9.587 19.294 5.819 1.00 90.69 350 LYS A CA 1
ATOM 2850 C C . LYS A 1 350 ? -11.113 19.307 5.936 1.00 90.69 350 LYS A C 1
ATOM 2852 O O . LYS A 1 350 ? -11.716 20.351 5.686 1.00 90.69 350 LYS A O 1
ATOM 2857 N N . GLU A 1 351 ? -11.728 18.197 6.341 1.00 89.75 351 GLU A N 1
ATOM 2858 C CA . GLU A 1 351 ? -13.180 18.104 6.546 1.00 89.75 351 GLU A CA 1
ATOM 2859 C C . GLU A 1 351 ? -13.663 18.983 7.704 1.00 89.75 351 GLU A C 1
ATOM 2861 O O . GLU A 1 351 ? -14.616 19.740 7.528 1.00 89.75 351 GLU A O 1
ATOM 2866 N N . ILE A 1 352 ? -12.967 18.973 8.845 1.00 89.50 352 ILE A N 1
ATOM 2867 C CA . ILE A 1 352 ? -13.268 19.838 9.998 1.00 89.50 352 ILE A CA 1
ATOM 2868 C C . ILE A 1 352 ? -13.247 21.312 9.574 1.00 89.50 352 ILE A C 1
ATOM 2870 O O . ILE A 1 352 ? -14.203 22.047 9.824 1.00 89.50 352 ILE A O 1
ATOM 2874 N N . ARG A 1 353 ? -12.210 21.747 8.840 1.00 89.50 353 ARG A N 1
ATOM 2875 C CA . ARG A 1 353 ? -12.139 23.121 8.310 1.00 89.50 353 ARG A CA 1
ATOM 2876 C C . ARG A 1 353 ? -13.267 23.434 7.327 1.00 89.50 353 ARG A C 1
ATOM 2878 O O . ARG A 1 353 ? -13.743 24.566 7.307 1.00 89.50 353 ARG A O 1
ATOM 2885 N N . ALA A 1 354 ? -13.663 22.484 6.481 1.00 88.94 354 ALA A N 1
ATOM 2886 C CA . ALA A 1 354 ? -14.750 22.684 5.524 1.00 88.94 354 ALA A CA 1
ATOM 2887 C C . ALA A 1 354 ? -16.097 22.874 6.240 1.00 88.94 354 ALA A C 1
ATOM 2889 O O . ALA A 1 354 ? -16.824 23.818 5.925 1.00 88.94 354 ALA A O 1
ATOM 2890 N N . VAL A 1 355 ? -16.377 22.044 7.249 1.00 86.88 355 VAL A N 1
ATOM 2891 C CA . VAL A 1 355 ? -17.572 22.152 8.098 1.00 86.88 355 VAL A CA 1
ATOM 2892 C C . VAL A 1 355 ? -17.570 23.480 8.862 1.00 86.88 355 VAL A C 1
ATOM 2894 O O . VAL A 1 355 ? -18.569 24.192 8.826 1.00 86.88 355 VAL A O 1
ATOM 2897 N N . ALA A 1 356 ? -16.440 23.881 9.453 1.00 85.31 356 ALA A N 1
ATOM 2898 C CA . ALA A 1 356 ? -16.314 25.158 10.163 1.00 85.31 356 ALA A CA 1
ATOM 2899 C C . ALA A 1 356 ? -16.554 26.380 9.252 1.00 85.31 356 ALA A C 1
ATOM 2901 O O . ALA A 1 356 ? -17.222 27.341 9.636 1.00 85.31 356 ALA A O 1
ATOM 2902 N N . LYS A 1 357 ? -16.061 26.346 8.004 1.00 85.88 357 LYS A N 1
ATOM 2903 C CA . LYS A 1 357 ? -16.331 27.406 7.016 1.00 85.88 357 LYS A CA 1
ATOM 2904 C C . LYS A 1 357 ? -17.813 27.493 6.661 1.00 85.88 357 LYS A C 1
ATOM 2906 O O . LYS A 1 357 ? -18.352 28.591 6.590 1.00 85.88 357 LYS A O 1
ATOM 2911 N N . GLN A 1 358 ? -18.468 26.354 6.449 1.00 81.38 358 GLN A N 1
ATOM 2912 C CA . GLN A 1 358 ? -19.899 26.309 6.145 1.00 81.38 358 GLN A CA 1
ATOM 2913 C C . GLN A 1 358 ? -20.756 26.771 7.339 1.00 81.38 358 GLN A C 1
ATOM 2915 O O . GLN A 1 358 ? -21.753 27.459 7.130 1.00 81.38 358 GLN A O 1
ATOM 2920 N N . GLN A 1 359 ? -20.335 26.487 8.579 1.00 77.62 359 GLN A N 1
ATOM 2921 C CA . GLN A 1 359 ? -21.007 26.963 9.795 1.00 77.62 359 GLN A CA 1
ATOM 2922 C C . GLN A 1 359 ? -20.988 28.492 9.889 1.00 77.62 359 GLN A C 1
ATOM 2924 O O . GLN A 1 359 ? -22.015 29.099 10.183 1.00 77.62 359 GLN A O 1
ATOM 2929 N N . ASN A 1 360 ? -19.852 29.124 9.576 1.00 76.81 360 ASN A N 1
ATOM 2930 C CA . ASN A 1 360 ? -19.732 30.586 9.576 1.00 76.81 360 ASN A CA 1
ATOM 2931 C C . ASN A 1 360 ? -20.603 31.272 8.513 1.00 76.81 360 ASN A C 1
ATOM 2933 O O . ASN A 1 360 ? -20.996 32.416 8.705 1.00 76.81 360 ASN A O 1
ATOM 2937 N N . VAL A 1 361 ? -20.894 30.595 7.399 1.00 76.94 361 VAL A N 1
ATOM 2938 C CA . VAL A 1 361 ? -21.763 31.126 6.333 1.00 76.94 361 VAL A CA 1
ATOM 2939 C C . VAL A 1 361 ? -23.245 30.940 6.678 1.00 76.94 361 VAL A C 1
ATOM 2941 O O . VAL A 1 361 ? -24.072 31.783 6.348 1.00 76.94 361 VAL A O 1
ATOM 2944 N N . GLN A 1 362 ? -23.606 29.842 7.345 1.00 67.56 362 GLN A N 1
ATOM 2945 C CA . GLN A 1 362 ? -25.000 29.536 7.681 1.00 67.56 362 GLN A CA 1
ATOM 2946 C C . GLN A 1 362 ? -25.478 30.159 8.994 1.00 67.56 362 GLN A C 1
ATOM 2948 O O . GLN A 1 362 ? -26.679 30.376 9.146 1.00 67.56 362 GLN A O 1
ATOM 2953 N N . SER A 1 363 ? -24.572 30.524 9.907 1.00 61.44 363 SER A N 1
ATOM 2954 C CA . SER A 1 363 ? -24.907 31.319 11.098 1.00 61.44 363 SER A CA 1
ATOM 2955 C C . SER A 1 363 ? -25.570 32.656 10.740 1.00 61.44 363 SER A C 1
ATOM 2957 O O . SER A 1 363 ? -26.345 33.195 11.525 1.00 61.44 363 SER A O 1
ATOM 2959 N N . THR A 1 364 ? -25.329 33.156 9.525 1.00 62.38 364 THR A N 1
ATOM 2960 C CA . THR A 1 364 ? -25.946 34.368 8.978 1.00 62.38 364 THR A CA 1
ATOM 2961 C C . THR A 1 364 ? -27.383 34.148 8.479 1.00 62.38 364 THR A C 1
ATOM 2963 O O . THR A 1 364 ? -28.167 35.091 8.472 1.00 62.38 364 THR A O 1
ATOM 2966 N N . ASN A 1 365 ? -27.755 32.912 8.115 1.00 64.88 365 ASN A N 1
ATOM 2967 C CA . ASN A 1 365 ? -29.045 32.566 7.494 1.00 64.88 365 ASN A CA 1
ATOM 2968 C C . ASN A 1 365 ? -30.082 31.964 8.472 1.00 64.88 365 ASN A C 1
ATOM 2970 O O . ASN A 1 365 ? -31.163 31.582 8.037 1.00 64.88 365 ASN A O 1
ATOM 2974 N N . GLN A 1 366 ? -29.772 31.888 9.775 1.00 62.25 366 GLN A N 1
ATOM 2975 C CA . GLN A 1 366 ? -30.686 31.491 10.870 1.00 62.25 366 GLN A CA 1
ATOM 2976 C C . GLN A 1 366 ? -31.379 30.112 10.741 1.00 62.25 366 GLN A C 1
ATOM 2978 O O . GLN A 1 366 ? -32.408 29.878 11.372 1.00 62.25 366 GLN A O 1
ATOM 2983 N N . ASP A 1 367 ? -30.821 29.160 9.987 1.00 75.81 367 ASP A N 1
ATOM 2984 C CA . ASP A 1 367 ? -31.368 27.795 9.918 1.00 75.81 367 ASP A CA 1
ATOM 2985 C C . ASP A 1 367 ? -30.846 26.924 11.080 1.00 75.81 367 ASP A C 1
ATOM 2987 O O . ASP A 1 367 ? -29.803 26.265 11.004 1.00 75.81 367 ASP A O 1
ATOM 2991 N N . GLU A 1 368 ? -31.564 26.960 12.205 1.00 76.62 368 GLU A N 1
ATOM 2992 C CA . GLU A 1 368 ? -31.163 26.347 13.480 1.00 76.62 368 GLU A CA 1
ATOM 2993 C C . GLU A 1 368 ? -30.998 24.815 13.394 1.00 76.62 368 GLU A C 1
ATOM 2995 O O . GLU A 1 368 ? -30.062 24.250 13.968 1.00 76.62 368 GLU A O 1
ATOM 3000 N N . LYS A 1 369 ? -31.851 24.128 12.618 1.00 79.94 369 LYS A N 1
ATOM 3001 C CA . LYS A 1 369 ? -31.775 22.664 12.427 1.00 79.94 369 LYS A CA 1
ATOM 3002 C C . LYS A 1 369 ? -30.539 22.254 11.634 1.00 79.94 369 LYS A C 1
ATOM 3004 O O . LYS A 1 369 ? -29.897 21.241 11.941 1.00 79.94 369 LYS A O 1
ATOM 3009 N N . LEU A 1 370 ? -30.203 23.033 10.609 1.00 79.38 370 LEU A N 1
ATOM 3010 C CA . LEU A 1 370 ? -29.023 22.790 9.794 1.00 79.38 370 LEU A CA 1
ATOM 3011 C C . LEU A 1 370 ? -27.750 23.029 10.617 1.00 79.38 370 LEU A C 1
ATOM 3013 O O . LEU A 1 370 ? -26.878 22.158 10.659 1.00 79.38 370 LEU A O 1
ATOM 3017 N N . LEU A 1 371 ? -27.704 24.120 11.388 1.00 78.31 371 LEU A N 1
ATOM 3018 C CA . LEU A 1 371 ? -26.599 24.428 12.299 1.00 78.31 371 LEU A CA 1
ATOM 3019 C C . LEU A 1 371 ? -26.397 23.335 13.364 1.00 78.31 371 LEU A C 1
ATOM 3021 O O . LEU A 1 371 ? -25.264 22.928 13.637 1.00 78.31 371 LEU A O 1
ATOM 3025 N N . GLN A 1 372 ? -27.485 22.797 13.926 1.00 81.88 372 GLN A N 1
ATOM 3026 C CA . GLN A 1 372 ? -27.428 21.686 14.880 1.00 81.88 372 GLN A CA 1
ATOM 3027 C C . GLN A 1 372 ? -26.834 20.414 14.252 1.00 81.88 372 GLN A C 1
ATOM 3029 O O . GLN A 1 372 ? -25.979 19.761 14.857 1.00 81.88 372 GLN A O 1
ATOM 3034 N N . THR A 1 373 ? -27.239 20.087 13.022 1.00 83.81 373 THR A N 1
ATOM 3035 C CA . THR A 1 373 ? -26.703 18.942 12.268 1.00 83.81 373 THR A CA 1
ATOM 3036 C C . THR A 1 373 ? -25.207 19.115 12.001 1.00 83.81 373 THR A C 1
ATOM 3038 O O . THR A 1 373 ? -24.424 18.186 12.199 1.00 83.81 373 THR A O 1
ATOM 3041 N N . MET A 1 374 ? -24.780 20.320 11.622 1.00 80.31 374 MET A N 1
ATOM 3042 C CA . MET A 1 374 ? -23.371 20.629 11.379 1.00 80.31 374 MET A CA 1
ATOM 3043 C C . MET A 1 374 ? -22.509 20.535 12.639 1.00 80.31 374 MET A C 1
ATOM 3045 O O . MET A 1 374 ? -21.415 19.980 12.581 1.00 80.31 374 MET A O 1
ATOM 3049 N N . ASN A 1 375 ? -23.004 21.018 13.783 1.00 84.19 375 ASN A N 1
ATOM 3050 C CA . ASN A 1 375 ? -22.309 20.898 15.068 1.00 84.19 375 ASN A CA 1
ATOM 3051 C C . ASN A 1 375 ? -22.096 19.435 15.473 1.00 84.19 375 ASN A C 1
ATOM 3053 O O . ASN A 1 375 ? -21.023 19.071 15.957 1.00 84.19 375 ASN A O 1
ATOM 3057 N N . LEU A 1 376 ? -23.091 18.574 15.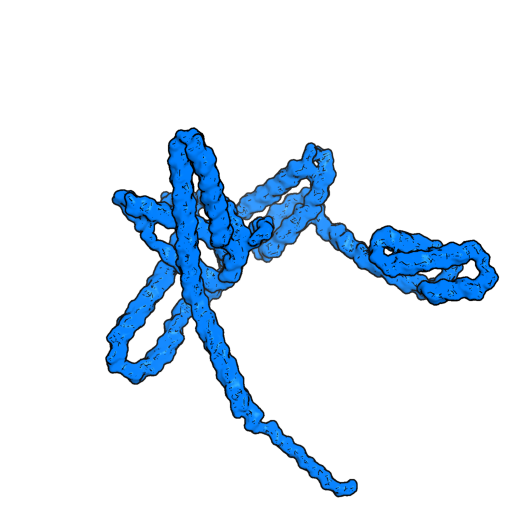234 1.00 86.19 376 LEU A N 1
ATOM 3058 C CA . LEU A 1 376 ? -22.953 17.142 15.492 1.00 86.19 376 LEU A CA 1
ATOM 3059 C C . LEU A 1 376 ? -21.896 16.508 14.575 1.00 86.19 376 LEU A C 1
ATOM 3061 O O . LEU A 1 376 ? -21.087 15.706 15.040 1.00 86.19 376 LEU A O 1
ATOM 3065 N N . THR A 1 377 ? -21.877 16.886 13.294 1.00 86.06 377 THR A N 1
ATOM 3066 C CA . THR A 1 377 ? -20.879 16.416 12.322 1.00 86.06 377 THR A CA 1
ATOM 3067 C C . THR A 1 377 ? -19.468 16.864 12.700 1.00 86.06 377 THR A C 1
ATOM 3069 O O . THR A 1 377 ? -18.565 16.033 12.723 1.00 86.06 377 THR A O 1
ATOM 3072 N N . HIS A 1 378 ? -19.280 18.134 13.071 1.00 86.75 378 HIS A N 1
ATOM 3073 C CA . HIS A 1 378 ? -17.993 18.660 13.537 1.00 86.75 378 HIS A CA 1
ATOM 3074 C C . HIS A 1 378 ? -17.466 17.863 14.735 1.00 86.75 378 HIS A C 1
ATOM 3076 O O . HIS A 1 378 ? -16.358 17.333 14.695 1.00 86.75 378 HIS A O 1
ATOM 3082 N N . LYS A 1 379 ? -18.310 17.681 15.758 1.00 87.50 379 LYS A N 1
ATOM 3083 C CA . LYS A 1 379 ? -17.956 16.927 16.965 1.00 87.50 379 LYS A CA 1
ATOM 3084 C C . LYS A 1 379 ? -17.610 15.467 16.661 1.00 87.50 379 LYS A C 1
ATOM 3086 O O . LYS A 1 379 ? -16.693 14.914 17.260 1.00 87.50 379 LYS A O 1
ATOM 3091 N N . ARG A 1 380 ? -18.316 14.826 15.722 1.00 87.50 380 ARG A N 1
ATOM 3092 C CA . ARG A 1 380 ? -18.002 13.455 15.281 1.00 87.50 380 ARG A CA 1
ATOM 3093 C C . ARG A 1 380 ? -16.638 13.363 14.600 1.00 87.50 380 ARG A C 1
ATOM 3095 O O . ARG A 1 380 ? -15.908 12.412 14.863 1.00 87.50 380 ARG A O 1
ATOM 3102 N N . LEU A 1 381 ? -16.294 14.330 13.749 1.00 88.31 381 LEU A N 1
ATOM 3103 C CA . LEU A 1 381 ? -14.993 14.367 13.076 1.00 88.31 381 LEU A CA 1
ATOM 3104 C C . LEU A 1 381 ? -13.845 14.573 14.074 1.00 88.31 381 LEU A C 1
ATOM 3106 O O . LEU A 1 381 ? -12.832 13.888 13.963 1.00 88.31 381 LEU A O 1
ATOM 3110 N N . GLU A 1 382 ? -14.022 15.448 15.069 1.00 88.56 382 GLU A N 1
ATOM 3111 C CA . GLU A 1 382 ? -13.040 15.663 16.142 1.00 88.56 382 GLU A CA 1
ATOM 3112 C C . GLU A 1 382 ? -12.809 14.404 16.979 1.00 88.56 382 GLU A C 1
ATOM 3114 O O . GLU A 1 382 ? -11.663 14.018 17.197 1.00 88.56 382 GLU A O 1
ATOM 3119 N N . VAL A 1 383 ? -13.885 13.725 17.394 1.00 89.19 383 VAL A N 1
ATOM 3120 C CA . VAL A 1 383 ? -13.779 12.458 18.135 1.00 89.19 383 VAL A CA 1
ATOM 3121 C C . VAL A 1 383 ? -13.032 11.418 17.304 1.00 89.19 383 VAL A C 1
ATOM 3123 O O . VAL A 1 383 ? -12.145 10.744 17.815 1.00 89.19 383 VAL A O 1
ATOM 3126 N N . CYS A 1 384 ? -13.341 11.307 16.012 1.00 88.81 384 CYS A N 1
ATOM 3127 C CA . CYS A 1 384 ? -12.671 10.350 15.138 1.00 88.81 384 CYS A CA 1
ATOM 3128 C C . CYS A 1 384 ? -11.168 10.644 15.017 1.00 88.81 384 CYS A C 1
ATOM 3130 O O . CYS A 1 384 ? -10.355 9.736 15.175 1.00 88.81 384 CYS A O 1
ATOM 3132 N N . LEU A 1 385 ? -10.792 11.913 14.821 1.00 89.81 385 LEU A N 1
ATOM 3133 C CA . LEU A 1 385 ? -9.391 12.334 14.779 1.00 89.81 385 LEU A CA 1
ATOM 3134 C C . LEU A 1 385 ? -8.663 12.037 16.100 1.00 89.81 385 LEU A C 1
ATOM 3136 O O . LEU A 1 385 ? -7.563 11.488 16.072 1.00 89.81 385 LEU A O 1
ATOM 3140 N N . GLN A 1 386 ? -9.288 12.332 17.242 1.00 89.25 386 GLN A N 1
ATOM 3141 C CA . GLN A 1 386 ? -8.722 12.054 18.563 1.00 89.25 386 GLN A CA 1
ATOM 3142 C C . GLN A 1 386 ? -8.457 10.554 18.772 1.00 89.25 386 GLN A C 1
ATOM 3144 O O . GLN A 1 386 ? -7.406 10.176 19.287 1.00 89.25 386 GLN A O 1
ATOM 3149 N N . GLU A 1 387 ? -9.372 9.681 18.344 1.00 90.00 387 GLU A N 1
ATOM 3150 C CA . GLU A 1 387 ? -9.174 8.229 18.428 1.00 90.00 387 GLU A CA 1
ATOM 3151 C C . GLU A 1 387 ? -8.012 7.746 17.549 1.00 90.00 387 GLU A C 1
ATOM 3153 O O . GLU A 1 387 ? -7.246 6.876 17.971 1.00 90.00 387 GLU A O 1
ATOM 3158 N N . PHE A 1 388 ? -7.825 8.329 16.359 1.00 90.94 388 PHE A N 1
ATOM 3159 C CA . PHE A 1 388 ? -6.656 8.034 15.523 1.00 90.94 388 PHE A CA 1
ATOM 3160 C C . PHE A 1 388 ? -5.343 8.485 16.163 1.00 90.94 388 PHE A C 1
ATOM 3162 O O . PHE A 1 388 ? -4.339 7.785 16.039 1.00 90.94 388 PHE A O 1
ATOM 3169 N N . GLU A 1 389 ? -5.331 9.626 16.853 1.00 88.69 389 GLU A N 1
ATOM 3170 C CA . GLU A 1 389 ? -4.144 10.101 17.568 1.00 88.69 389 GLU A CA 1
ATOM 3171 C C . GLU A 1 389 ? -3.794 9.195 18.749 1.00 88.69 389 GLU A C 1
ATOM 3173 O O . GLU A 1 389 ? -2.636 8.803 18.897 1.00 88.69 389 GLU A O 1
ATOM 3178 N N . LEU A 1 390 ? -4.789 8.783 19.540 1.00 89.19 390 LEU A N 1
ATOM 3179 C CA . LEU A 1 390 ? -4.593 7.808 20.614 1.00 89.19 390 LEU A CA 1
ATOM 3180 C C . LEU A 1 390 ? -4.033 6.490 20.070 1.00 89.19 390 LEU A C 1
ATOM 3182 O O . LEU A 1 390 ? -3.036 5.986 20.586 1.00 89.19 390 LEU A O 1
ATOM 3186 N N . LEU A 1 391 ? -4.610 5.973 18.981 1.00 90.25 391 LEU A N 1
ATOM 3187 C CA . LEU A 1 391 ? -4.109 4.772 18.317 1.00 90.25 391 LEU A CA 1
ATOM 3188 C C . LEU A 1 391 ? -2.668 4.948 17.818 1.00 90.25 391 LEU A C 1
ATOM 3190 O O . LEU A 1 391 ? -1.856 4.037 17.970 1.00 90.25 391 LEU A O 1
ATOM 3194 N N . TYR A 1 392 ? -2.331 6.110 17.254 1.00 89.19 392 TYR A N 1
ATOM 3195 C CA . TYR A 1 392 ? -0.970 6.418 16.818 1.00 89.19 392 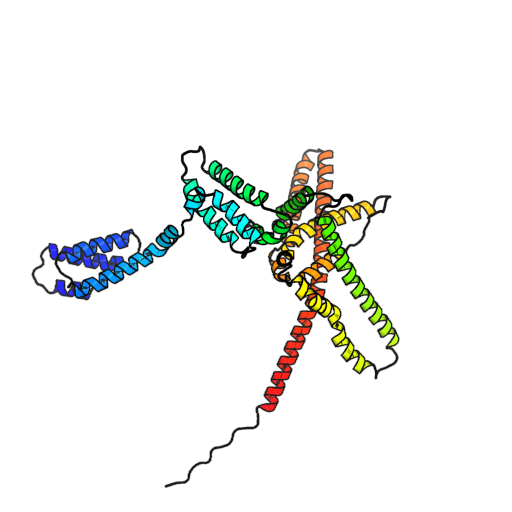TYR A CA 1
ATOM 3196 C C . TYR A 1 392 ? 0.026 6.384 17.985 1.00 89.19 392 TYR A C 1
ATOM 3198 O O . TYR A 1 392 ? 1.099 5.793 17.847 1.00 89.19 392 TYR A O 1
ATOM 3206 N N . PHE A 1 393 ? -0.314 6.964 19.140 1.00 87.75 393 PHE A N 1
ATOM 3207 C CA . PHE A 1 393 ? 0.550 6.939 20.325 1.00 87.75 393 PHE A CA 1
ATOM 3208 C C . PHE A 1 393 ? 0.696 5.528 20.910 1.00 87.75 393 PHE A C 1
ATOM 3210 O O . PHE A 1 393 ? 1.815 5.103 21.221 1.00 87.75 393 PHE A O 1
ATOM 3217 N N . SER A 1 394 ? -0.397 4.765 20.997 1.00 88.69 394 SER A N 1
ATOM 3218 C CA . SER A 1 394 ? -0.364 3.368 21.452 1.00 88.69 394 SER A CA 1
ATOM 3219 C C . SER A 1 394 ? 0.448 2.482 20.506 1.00 88.69 394 SER A C 1
ATOM 3221 O O . SER A 1 394 ? 1.262 1.675 20.951 1.00 88.69 394 SER A O 1
ATOM 3223 N N . LEU A 1 395 ? 0.311 2.665 19.190 1.00 89.00 395 LEU A N 1
ATOM 3224 C CA . LEU A 1 395 ? 1.101 1.917 18.216 1.00 89.00 395 LEU A CA 1
ATOM 3225 C C . LEU A 1 395 ? 2.573 2.336 18.265 1.00 89.00 395 LEU A C 1
ATOM 3227 O O . LEU A 1 395 ? 3.450 1.481 18.284 1.00 89.00 395 LEU A O 1
ATOM 3231 N N . SER A 1 396 ? 2.871 3.633 18.328 1.00 86.69 396 SER A N 1
ATOM 3232 C CA . SER A 1 396 ? 4.252 4.133 18.383 1.00 86.69 396 SER A CA 1
ATOM 3233 C C . SER A 1 396 ? 4.987 3.632 19.624 1.00 86.69 396 SER A C 1
ATOM 3235 O O . SER A 1 396 ? 6.122 3.169 19.522 1.00 86.69 396 SER A O 1
ATOM 3237 N N . SER A 1 397 ? 4.328 3.645 20.784 1.00 82.56 397 SER A N 1
ATOM 3238 C CA . SER A 1 397 ? 4.894 3.093 22.018 1.00 82.56 397 SER A CA 1
ATOM 3239 C C . SER A 1 397 ? 5.111 1.576 21.931 1.00 82.56 397 SER A C 1
ATOM 3241 O O . SER A 1 397 ? 6.193 1.099 22.280 1.00 82.56 397 SER A O 1
ATOM 3243 N N . ALA A 1 398 ? 4.156 0.821 21.377 1.00 85.69 398 ALA A N 1
ATOM 3244 C CA . ALA A 1 398 ? 4.313 -0.614 21.128 1.00 85.69 398 ALA A CA 1
ATOM 3245 C C . ALA A 1 398 ? 5.465 -0.920 20.150 1.00 85.69 398 ALA A C 1
ATOM 3247 O O . ALA A 1 398 ? 6.217 -1.874 20.332 1.00 85.69 398 ALA A O 1
ATOM 3248 N N . ARG A 1 399 ? 5.671 -0.083 19.129 1.00 84.62 399 ARG A N 1
ATOM 3249 C CA . ARG A 1 399 ? 6.774 -0.230 18.168 1.00 84.62 399 ARG A CA 1
ATOM 3250 C C . ARG A 1 399 ? 8.137 0.044 18.787 1.00 84.62 399 ARG A C 1
ATOM 3252 O O . ARG A 1 399 ? 9.071 -0.708 18.522 1.00 84.62 399 ARG A O 1
ATOM 3259 N N . ILE A 1 400 ? 8.258 1.093 19.603 1.00 77.88 400 ILE A N 1
ATOM 3260 C CA . ILE A 1 400 ? 9.485 1.383 20.365 1.00 77.88 400 ILE A CA 1
ATOM 3261 C C . ILE A 1 400 ? 9.821 0.195 21.262 1.00 77.88 400 ILE A C 1
ATOM 3263 O O . ILE A 1 400 ? 10.965 -0.249 21.291 1.00 77.88 400 ILE A O 1
ATOM 3267 N N . PHE A 1 401 ? 8.809 -0.376 21.915 1.00 74.25 401 PHE A N 1
ATOM 3268 C CA . PHE A 1 401 ? 8.971 -1.558 22.749 1.00 74.25 401 PHE A CA 1
ATOM 3269 C C . PHE A 1 401 ? 9.611 -2.740 21.997 1.00 74.25 401 PHE A C 1
ATOM 3271 O O . PHE A 1 401 ? 10.556 -3.323 22.509 1.00 74.25 401 PHE A O 1
ATOM 3278 N N . PHE A 1 402 ? 9.194 -3.033 20.760 1.00 75.00 402 PHE A N 1
ATOM 3279 C CA . PHE A 1 402 ? 9.817 -4.084 19.935 1.00 75.00 402 PHE A CA 1
ATOM 3280 C C . PHE A 1 402 ? 11.099 -3.644 19.190 1.00 75.00 402 PHE A C 1
ATOM 3282 O O . PHE A 1 402 ? 11.750 -4.467 18.534 1.00 75.00 402 PHE A O 1
ATOM 3289 N N . ARG A 1 403 ? 11.458 -2.351 19.213 1.00 64.94 403 ARG A N 1
ATOM 3290 C CA . ARG A 1 403 ? 12.708 -1.809 18.639 1.00 64.94 403 ARG A CA 1
ATOM 3291 C C . ARG A 1 403 ? 13.851 -1.755 19.653 1.00 64.94 403 ARG A C 1
ATOM 3293 O O . ARG A 1 403 ? 14.986 -1.922 19.225 1.00 64.94 403 ARG A O 1
ATOM 3300 N N . ALA A 1 404 ? 13.560 -1.591 20.944 1.00 52.56 404 ALA A N 1
ATOM 3301 C CA . ALA A 1 404 ? 14.564 -1.504 22.010 1.00 52.56 404 ALA A CA 1
ATOM 3302 C C . ALA A 1 404 ? 15.539 -2.703 22.047 1.00 52.56 404 ALA A C 1
ATOM 3304 O O . ALA A 1 404 ? 16.696 -2.536 22.423 1.00 52.56 404 ALA A O 1
ATOM 3305 N N . ASP A 1 405 ? 15.122 -3.877 21.559 1.00 50.91 405 ASP A N 1
ATOM 3306 C CA . ASP A 1 405 ? 15.992 -5.057 21.440 1.00 50.91 405 ASP A CA 1
ATOM 3307 C C . ASP A 1 405 ? 17.074 -4.918 20.348 1.00 50.91 405 ASP A C 1
ATOM 3309 O O . ASP A 1 405 ? 18.134 -5.531 20.456 1.00 50.91 405 ASP A O 1
ATOM 3313 N N . LYS A 1 406 ? 16.835 -4.121 19.288 1.00 45.97 406 LYS A N 1
ATOM 3314 C CA . LYS A 1 406 ? 17.863 -3.832 18.267 1.00 45.97 406 LYS A CA 1
ATOM 3315 C C . LYS A 1 406 ? 18.900 -2.848 18.807 1.00 45.97 406 LYS A C 1
ATOM 3317 O O . LYS A 1 406 ? 20.079 -3.094 18.628 1.00 45.97 406 LYS A O 1
ATOM 3322 N N . THR A 1 407 ? 18.486 -1.823 19.551 1.00 45.16 407 THR A N 1
ATOM 3323 C CA . THR A 1 407 ? 19.406 -0.816 20.111 1.00 45.16 407 THR A CA 1
ATOM 3324 C C . THR A 1 407 ? 20.343 -1.418 21.163 1.00 45.16 407 THR A C 1
ATOM 3326 O O . THR A 1 407 ? 21.527 -1.117 21.164 1.00 45.16 407 THR A O 1
ATOM 3329 N N . ALA A 1 408 ? 19.860 -2.353 21.991 1.00 44.78 408 ALA A N 1
ATOM 3330 C CA . ALA A 1 408 ? 20.715 -3.091 22.927 1.00 44.78 408 ALA A CA 1
ATOM 3331 C C . ALA A 1 408 ? 21.685 -4.064 22.221 1.00 44.78 408 ALA A C 1
ATOM 3333 O O . ALA A 1 408 ? 22.804 -4.275 22.687 1.00 44.78 408 ALA A O 1
ATOM 3334 N N . ALA A 1 409 ? 21.275 -4.661 21.095 1.00 48.44 409 ALA A N 1
ATOM 3335 C CA . ALA A 1 409 ? 22.131 -5.528 20.285 1.00 48.44 409 ALA A CA 1
ATOM 3336 C C . ALA A 1 409 ? 23.184 -4.734 19.490 1.00 48.44 409 ALA A C 1
ATOM 3338 O O . ALA A 1 409 ? 24.326 -5.175 19.412 1.00 48.44 409 ALA A O 1
ATOM 3339 N N . GLU A 1 410 ? 22.818 -3.561 18.970 1.00 48.69 410 GLU A N 1
ATOM 3340 C CA . GLU A 1 410 ? 23.698 -2.596 18.297 1.00 48.69 410 GLU A CA 1
ATOM 3341 C C . GLU A 1 410 ? 24.720 -2.011 19.291 1.00 48.69 410 GLU A C 1
ATOM 3343 O O . GLU A 1 410 ? 25.917 -2.028 19.017 1.00 48.69 410 GLU A O 1
ATOM 3348 N N . GLU A 1 411 ? 24.297 -1.634 20.506 1.00 45.81 411 GLU A N 1
ATOM 3349 C CA . GLU A 1 411 ? 25.204 -1.214 21.589 1.00 45.81 411 GLU A CA 1
ATOM 3350 C C . GLU A 1 411 ? 26.147 -2.343 22.050 1.00 45.81 411 GLU A C 1
ATOM 3352 O O . GLU A 1 411 ? 27.300 -2.088 22.406 1.00 45.81 411 GLU A O 1
ATOM 3357 N N . ASN A 1 412 ? 25.689 -3.600 22.048 1.00 51.81 412 ASN A N 1
ATOM 3358 C CA . ASN A 1 412 ? 26.530 -4.755 22.378 1.00 51.81 412 ASN A CA 1
ATOM 3359 C C . ASN A 1 412 ? 27.483 -5.145 21.236 1.00 51.81 412 ASN A C 1
ATOM 3361 O O . ASN A 1 412 ? 28.575 -5.640 21.515 1.00 51.81 412 ASN A O 1
ATOM 3365 N N . GLN A 1 413 ? 27.108 -4.923 19.972 1.00 54.25 413 GLN A N 1
ATOM 3366 C CA . GLN A 1 413 ? 27.998 -5.090 18.819 1.00 54.25 413 GLN A CA 1
ATOM 3367 C C . GLN A 1 413 ? 29.093 -4.025 18.808 1.00 54.25 413 GLN A C 1
ATOM 3369 O O . GLN A 1 413 ? 30.259 -4.386 18.714 1.00 54.25 413 GLN A O 1
ATOM 3374 N N . GLU A 1 414 ? 28.760 -2.753 19.040 1.00 53.53 414 GLU A N 1
ATOM 3375 C CA . GLU A 1 414 ? 29.766 -1.688 19.154 1.00 53.53 414 GLU A CA 1
ATOM 3376 C C . GLU A 1 414 ? 30.728 -1.906 20.332 1.00 53.53 414 GLU A C 1
ATOM 3378 O O . GLU A 1 414 ? 31.907 -1.563 20.247 1.00 53.53 414 GLU A O 1
ATOM 3383 N N . LYS A 1 415 ? 30.255 -2.482 21.447 1.00 56.06 415 LYS A N 1
ATOM 3384 C CA . LYS A 1 415 ? 31.127 -2.868 22.569 1.00 56.06 415 LYS A CA 1
ATOM 3385 C C . LYS A 1 415 ? 32.043 -4.038 22.212 1.00 56.06 415 LYS A C 1
ATOM 3387 O O . LYS A 1 415 ? 33.225 -3.971 22.533 1.00 56.06 415 LYS A O 1
ATOM 3392 N N . LYS A 1 416 ? 31.534 -5.064 21.520 1.00 60.62 416 LYS A N 1
ATOM 3393 C CA . LYS A 1 416 ? 32.348 -6.197 21.043 1.00 60.62 416 LYS A CA 1
ATOM 3394 C C . LYS A 1 416 ? 33.395 -5.769 20.019 1.00 60.62 416 LYS A C 1
ATOM 3396 O O . LYS A 1 416 ? 34.535 -6.200 20.118 1.00 60.62 416 LYS A O 1
ATOM 3401 N N . GLU A 1 417 ? 33.042 -4.890 19.087 1.00 65.56 417 GLU A N 1
ATOM 3402 C CA . GLU A 1 417 ? 33.981 -4.355 18.095 1.00 65.56 417 GLU A CA 1
ATOM 3403 C C . GLU A 1 417 ? 35.079 -3.511 18.760 1.00 65.56 417 GLU A C 1
ATOM 3405 O O . GLU A 1 417 ? 36.256 -3.677 18.444 1.00 65.56 417 GLU A O 1
ATOM 3410 N N . LYS A 1 418 ? 34.733 -2.692 19.764 1.00 62.75 418 LYS A N 1
ATOM 3411 C CA . LYS A 1 418 ? 35.720 -1.937 20.560 1.00 62.75 418 LYS A CA 1
ATOM 3412 C C . LYS A 1 418 ? 36.614 -2.837 21.421 1.00 62.75 418 LYS A C 1
ATOM 3414 O O . LYS A 1 418 ? 37.799 -2.543 21.579 1.00 62.75 418 LYS A O 1
ATOM 3419 N N . GLU A 1 419 ? 36.085 -3.932 21.967 1.00 59.66 419 GLU A N 1
ATOM 3420 C CA . GLU A 1 419 ? 36.886 -4.923 22.697 1.00 59.66 419 GLU A CA 1
ATOM 3421 C C . GLU A 1 419 ? 37.832 -5.682 21.751 1.00 59.66 419 GLU A C 1
ATOM 3423 O O . GLU A 1 419 ? 39.018 -5.813 22.055 1.00 59.66 419 GLU A O 1
ATOM 3428 N N . GLU A 1 420 ? 37.372 -6.089 20.566 1.00 60.53 420 GLU A N 1
ATOM 3429 C CA . GLU A 1 420 ? 38.208 -6.736 19.546 1.00 60.53 420 GLU A CA 1
ATOM 3430 C C . GLU A 1 420 ? 39.304 -5.810 18.987 1.00 60.53 420 GLU A C 1
ATOM 3432 O O . GLU A 1 420 ? 40.429 -6.264 18.749 1.00 60.53 420 GLU A O 1
ATOM 3437 N N . GLU A 1 421 ? 39.032 -4.511 18.827 1.00 57.38 421 GLU A N 1
ATOM 3438 C CA . GLU A 1 421 ? 40.048 -3.511 18.470 1.00 57.38 421 GLU A CA 1
ATOM 3439 C C . GLU A 1 421 ? 41.082 -3.312 19.587 1.00 57.38 421 GLU A C 1
ATOM 3441 O O . GLU A 1 421 ? 42.280 -3.209 19.307 1.00 57.38 421 GLU A O 1
ATOM 3446 N N . SER A 1 422 ? 40.661 -3.346 20.856 1.00 54.31 422 SER A N 1
ATOM 3447 C CA . SER A 1 422 ? 41.572 -3.222 22.003 1.00 54.31 422 SER A CA 1
ATOM 3448 C C . SER A 1 422 ? 42.507 -4.433 22.160 1.00 54.31 422 SER A C 1
ATOM 3450 O O . SER A 1 422 ? 43.689 -4.277 22.475 1.00 54.31 422 SER A O 1
ATOM 3452 N N . VAL A 1 423 ? 42.021 -5.641 21.848 1.00 57.09 423 VAL A N 1
ATOM 3453 C CA . VAL A 1 423 ? 42.813 -6.882 21.875 1.00 57.09 423 VAL A CA 1
ATOM 3454 C C . VAL A 1 423 ? 43.769 -6.960 20.678 1.00 57.09 423 VAL A C 1
ATOM 3456 O O . VAL A 1 423 ? 44.899 -7.429 20.823 1.00 57.09 423 VAL A O 1
ATOM 3459 N N . LYS A 1 424 ? 43.377 -6.444 19.504 1.00 54.19 424 LYS A N 1
ATOM 3460 C CA . LYS A 1 424 ? 44.279 -6.333 18.343 1.00 54.19 424 LYS A CA 1
ATOM 3461 C C . LYS A 1 424 ? 45.388 -5.302 18.556 1.00 54.19 424 LYS A C 1
ATOM 3463 O O . LYS A 1 424 ? 46.519 -5.564 18.156 1.00 54.19 424 LYS A O 1
ATOM 3468 N N . ALA A 1 425 ? 45.105 -4.185 19.228 1.00 52.47 425 ALA A N 1
ATOM 3469 C CA . ALA A 1 425 ? 46.124 -3.196 19.585 1.00 52.47 425 ALA A CA 1
ATOM 3470 C C . ALA A 1 425 ? 47.138 -3.736 20.614 1.00 52.47 425 ALA A C 1
ATOM 3472 O O . ALA A 1 425 ? 48.317 -3.403 20.547 1.00 52.47 425 ALA A O 1
ATOM 3473 N N . SER A 1 426 ? 46.707 -4.623 21.519 1.00 46.75 426 SER A N 1
ATOM 3474 C CA . SER A 1 426 ? 47.577 -5.272 22.513 1.00 46.75 426 SER A CA 1
ATOM 3475 C C . SER A 1 426 ? 48.509 -6.348 21.934 1.00 46.75 426 SER A C 1
ATOM 3477 O O . SER A 1 426 ? 49.530 -6.640 22.549 1.00 46.75 426 SER A O 1
ATOM 3479 N N . ASN A 1 427 ? 48.169 -6.961 20.794 1.00 47.03 427 ASN A N 1
ATOM 3480 C CA . ASN A 1 427 ? 48.925 -8.081 20.208 1.00 47.03 427 ASN A CA 1
ATOM 3481 C C . ASN A 1 427 ? 49.775 -7.689 18.981 1.00 47.03 427 ASN A C 1
ATOM 3483 O O . ASN A 1 427 ? 50.393 -8.558 18.367 1.00 47.03 427 ASN A O 1
ATOM 3487 N N . GLY A 1 428 ? 49.799 -6.405 18.603 1.00 43.03 428 GLY A N 1
ATOM 3488 C CA . GLY A 1 428 ? 50.505 -5.904 17.415 1.00 43.03 428 GLY A CA 1
ATOM 3489 C C . GLY A 1 428 ? 52.000 -5.608 17.596 1.00 43.03 428 GLY A C 1
ATOM 3490 O O . GLY A 1 428 ? 52.707 -5.489 16.600 1.00 43.03 428 GLY A O 1
ATOM 3491 N N . ASP A 1 429 ? 52.503 -5.534 18.829 1.00 42.28 429 ASP A N 1
ATOM 3492 C CA . ASP A 1 429 ? 53.923 -5.295 19.113 1.00 42.28 429 ASP A CA 1
ATOM 3493 C C . ASP A 1 429 ? 54.580 -6.596 19.574 1.00 42.28 429 ASP A C 1
ATOM 3495 O O . ASP A 1 429 ? 54.618 -6.871 20.766 1.00 42.28 429 ASP A O 1
ATOM 3499 N N . LEU A 1 430 ? 55.038 -7.426 18.626 1.00 46.56 430 LEU A N 1
ATOM 3500 C CA . LEU A 1 430 ? 56.146 -8.394 18.764 1.00 46.56 430 LEU A CA 1
ATOM 3501 C C . LEU A 1 430 ? 56.248 -9.250 17.488 1.00 46.56 430 LEU A C 1
ATOM 3503 O O . LEU A 1 430 ? 55.817 -10.399 17.453 1.00 46.56 430 LEU A O 1
ATOM 3507 N N . SER A 1 431 ? 56.818 -8.699 16.414 1.00 36.84 431 SER A N 1
ATOM 3508 C CA . SER A 1 431 ? 57.656 -9.454 15.458 1.00 36.84 431 SER A CA 1
ATOM 3509 C C . SER A 1 431 ? 58.118 -8.572 14.296 1.00 36.84 431 SER A C 1
ATOM 3511 O O . SER A 1 431 ? 57.431 -8.413 13.298 1.00 36.84 431 SER A O 1
ATOM 3513 N N . ASN A 1 432 ? 59.341 -8.054 14.393 1.00 33.19 432 ASN A N 1
ATOM 3514 C CA . ASN A 1 432 ? 60.147 -7.716 13.220 1.00 33.19 432 ASN A CA 1
ATOM 3515 C C . ASN A 1 432 ? 61.587 -8.178 13.494 1.00 33.19 432 ASN A C 1
ATOM 3517 O O . ASN A 1 432 ? 62.205 -7.660 14.425 1.00 33.19 432 ASN A O 1
ATOM 3521 N N . PRO A 1 433 ? 62.134 -9.155 12.746 1.00 38.66 433 PRO A N 1
ATOM 3522 C CA . PRO A 1 433 ? 63.538 -9.515 12.846 1.00 38.66 433 PRO A CA 1
ATOM 3523 C C . PRO A 1 433 ? 64.377 -8.588 11.954 1.00 38.66 433 PRO A C 1
ATOM 3525 O O . PRO A 1 433 ? 64.082 -8.378 10.778 1.00 38.66 433 PRO A O 1
ATOM 3528 N N . THR A 1 434 ? 65.432 -8.027 12.532 1.00 35.19 434 THR A N 1
ATOM 3529 C CA . THR A 1 434 ? 66.450 -7.197 11.877 1.00 35.19 434 THR A CA 1
ATOM 3530 C C . THR A 1 434 ? 67.283 -8.019 10.878 1.00 35.19 434 THR A C 1
ATOM 3532 O O . THR A 1 434 ? 67.716 -9.116 11.236 1.00 35.19 434 THR A O 1
ATOM 3535 N N . PRO A 1 435 ? 67.593 -7.519 9.664 1.00 36.56 435 PRO A N 1
ATOM 3536 C CA . PRO A 1 435 ? 68.590 -8.133 8.793 1.00 36.56 435 PRO A CA 1
ATOM 3537 C C . PRO A 1 435 ? 69.995 -7.586 9.095 1.00 36.56 435 PRO A C 1
ATOM 3539 O O . PRO A 1 435 ? 70.184 -6.384 9.265 1.00 36.56 435 PRO A O 1
ATOM 3542 N N . ALA A 1 436 ? 70.970 -8.493 9.171 1.00 35.94 436 ALA A N 1
ATOM 3543 C CA . ALA A 1 436 ? 72.384 -8.205 9.396 1.00 35.94 436 ALA A CA 1
ATOM 3544 C C . ALA A 1 436 ? 73.103 -7.787 8.097 1.00 35.94 436 ALA A C 1
ATOM 3546 O O . ALA A 1 436 ? 72.909 -8.407 7.049 1.00 35.94 436 ALA A O 1
ATOM 3547 N N . ASP A 1 437 ? 73.960 -6.769 8.201 1.00 34.09 437 ASP A N 1
ATOM 3548 C CA . ASP A 1 437 ? 74.873 -6.289 7.155 1.00 34.09 437 ASP A CA 1
ATOM 3549 C C . ASP A 1 437 ? 75.959 -7.321 6.785 1.00 34.09 437 ASP A C 1
ATOM 3551 O O . ASP A 1 437 ? 76.478 -8.009 7.672 1.00 34.09 437 ASP A O 1
ATOM 3555 N N . PRO A 1 438 ? 76.408 -7.389 5.513 1.00 49.06 438 PRO A N 1
ATOM 3556 C CA . PRO A 1 438 ? 77.612 -8.115 5.143 1.00 49.06 438 PRO A CA 1
ATOM 3557 C C . PRO A 1 438 ? 78.854 -7.205 5.105 1.00 49.06 438 PRO A C 1
ATOM 3559 O O . PRO A 1 438 ? 78.841 -6.067 4.639 1.00 49.06 438 PRO A O 1
ATOM 3562 N N . VAL A 1 439 ? 79.961 -7.771 5.579 1.00 44.72 439 VAL A N 1
ATOM 3563 C CA . VAL A 1 439 ? 81.299 -7.178 5.678 1.00 44.72 439 VAL A CA 1
ATOM 3564 C C . VAL A 1 439 ? 82.028 -7.160 4.321 1.00 44.72 439 VAL A C 1
ATOM 3566 O O . VAL A 1 439 ? 82.220 -8.199 3.701 1.00 44.72 439 VAL A O 1
ATOM 3569 N N . VAL A 1 440 ? 82.456 -5.956 3.926 1.00 44.38 440 VAL A N 1
ATOM 3570 C CA . VAL A 1 440 ? 83.694 -5.521 3.232 1.00 44.38 440 VAL A CA 1
ATOM 3571 C C . VAL A 1 440 ? 84.476 -6.525 2.358 1.00 44.38 440 VAL A C 1
ATOM 3573 O O . VAL A 1 440 ? 85.162 -7.411 2.874 1.00 44.38 440 VAL A O 1
ATOM 3576 N N . LYS A 1 441 ? 84.573 -6.211 1.057 1.00 36.66 441 LYS A N 1
ATOM 3577 C CA . LYS A 1 441 ? 85.847 -5.938 0.359 1.00 36.66 441 LYS A CA 1
ATOM 3578 C C . LYS A 1 441 ? 85.641 -5.116 -0.905 1.00 36.66 441 LYS A C 1
ATOM 3580 O O . LYS A 1 441 ? 84.668 -5.410 -1.630 1.00 36.66 441 LYS A O 1
#

InterPro domains:
  IPR027307 WASH complex subunit 7 [PTHR31409] (236-418)
  IPR028191 WASH complex subunit 4, N-terminal [PF14745] (5-88)
  IPR028282 WASH complex subunit 7, central domain [PF14744] (90-154)
  IPR028283 WASH complex subunit 7, C-terminal [PF14746] (236-403)

Radius of gyration: 36.98 Å; chains: 1; bounding box: 118×57×114 Å

pLDDT: mean 72.97, std 15.44, range [33.19, 91.94]